Protein AF-0000000076758749 (afdb_homodimer)

Foldseek 3Di:
DPPPPPPPCPVPPPPPDPPPPCPPPQPPLRVLLVVLLQDFCLDLLVVLVQCAVPQLVVQVVCCQQVVHDPWAWPDKHAQCWQDDPPDDIDTFGMWTATPVGEIEGEAREADLVCDDPVNLVVVLVSQQVVQADPPRDLVSRHQYEYEYEYLADSVPPLDQKDKDFDADPPPRHGPPSNYIYMYGGLPRADPPGDSNLVSQRRNDSALVRHDDPSRSVSVCCLNPPPVNSVVSSVSSVVVVVVVVVVVVVVVLLVQLVVVVVVVPDDLVRSCVVSVHDSVSSVCSVVVVDD/DPPPPVPPCPVPPPPPDPPPPCPPPQPPLRVLLVVLLQDFCLDLLVVLVQCAVPQLVVQVVCCQQVVHDPWAWPDKHAQDWQDDPPDDIDTFGMWTATPVGEIEGEAREADLVCDDPVNLVVVLVSQQVVQADPPRDLVSRHQYEYEYEYLADSVPPLDQKDKDFDADPPPRHGPPSNYIYMYGGLPRADPPGDSNLVSQRRNDSALVRHDDPSRSVSVCCLNPPPVNVVVSSVSSVVVVVVVVVVVVVVVLLVQLVVVVVVVPDDLVRSCVVSVHDSVSSVCSVVVVDD

Solvent-accessible surface area (backbone atoms only — not comparable to full-atom values): 31650 Å² total; per-residue (Å²): 134,78,77,78,64,79,63,77,70,72,74,75,76,77,70,78,69,81,72,76,69,68,71,73,72,69,49,74,63,50,52,32,44,55,51,45,57,64,46,22,52,59,36,62,72,47,31,36,60,66,46,41,85,26,42,67,54,52,25,54,50,48,17,49,77,67,72,47,86,77,66,48,52,70,43,51,41,39,66,41,73,47,81,40,94,80,18,43,56,48,68,38,47,31,38,35,30,32,77,85,56,36,37,36,39,43,37,67,22,68,50,69,84,65,64,38,43,38,43,56,48,47,53,50,18,55,52,52,55,70,62,31,43,64,84,53,62,49,88,69,54,56,40,37,35,38,34,41,36,21,50,47,56,81,83,70,76,86,54,54,63,40,44,29,34,41,28,23,72,80,77,65,46,69,61,74,48,46,57,38,41,32,41,34,22,38,59,34,73,34,89,88,43,69,56,19,36,50,27,47,37,32,64,34,58,49,46,88,77,37,76,54,66,84,53,26,56,65,45,34,41,37,72,71,35,70,68,31,34,49,55,43,26,50,53,47,48,51,48,50,51,51,50,50,49,49,50,50,50,50,49,48,51,48,49,49,48,56,46,53,72,62,66,76,53,52,61,66,51,49,14,62,76,69,71,47,55,54,66,56,46,53,33,44,72,71,57,75,48,126,135,79,77,76,63,79,62,74,71,73,72,75,75,76,70,78,69,81,69,77,69,67,71,72,72,69,50,72,63,51,51,32,45,57,51,44,56,63,47,22,51,59,36,63,72,47,30,36,61,67,45,40,85,25,40,68,56,53,26,53,52,48,16,48,77,68,72,47,85,79,65,47,50,69,43,49,42,40,65,40,74,46,81,40,95,80,18,45,56,49,68,37,47,30,36,36,31,32,79,84,58,35,36,38,38,42,36,66,24,69,51,69,84,66,63,39,42,39,44,55,49,47,52,51,18,54,52,50,55,71,62,33,42,64,84,52,62,50,88,67,53,57,39,37,37,38,34,40,37,22,51,47,56,82,84,71,76,87,54,55,64,41,45,29,35,40,28,23,72,80,76,65,46,68,58,75,46,48,56,39,39,33,42,34,22,37,60,35,73,35,88,88,41,70,58,19,36,50,26,45,38,31,64,34,58,49,47,87,80,38,75,53,67,86,54,27,58,65,45,35,42,36,73,71,34,72,68,32,34,49,56,44,27,49,53,47,48,53,49,49,49,51,49,49,50,49,49,50,51,51,49,48,50,50,49,51,48,56,46,52,71,65,68,76,55,54,62,65,51,50,14,62,75,69,70,47,54,52,66,58,45,52,33,43,73,70,57,75,47,126

Sequence (580 aa):
MHKFALAFHVEVWYTKSDRKDVIPMATEQEKNRRVAEQLRLIDDDFLRLYFNDNPEGVEYILNILLERQDLKVLHSETQCEYRSLSGRSISLDIYAEDTNGKRYNIEIQRADSGATPKRARFHSSMLDTKLLQKKEPFRNLAETFVIMLTEHDIMKHGLPLYHYDRICRETGAYLEDDSHIIYVNGAYQNPNDSIGRLMHDFQCVNAKDMYAEELSERFRYFKETEGGMGEMCKVVEERAKEYAADALQKEKVADIRRMLDKQKYSHEEIAENLNVSLELVDEVASGKVAMHKFALAFHVEVWYTKSDRKDVIPMATEQEKNRRVAEQLRLIDDDFLRLYFNDNPEGVEYILNILLERQDLKVLHSETQCEYRSLSGRSISLDIYAEDTNGKRYNIEIQRADSGATPKRARFHSSMLDTKLLQKKEPFRNLAETFVIMLTEHDIMKHGLPLYHYDRICRETGAYLEDDSHIIYVNGAYQNPNDSIGRLMHDFQCVNAKDMYAEELSERFRYFKETEGGMGEMCKVVEERAKEYAADALQKEKVADIRRMLDKQKYSHEEIAENLNVSLELVDEVASGKVA

Secondary structure (DSSP, 8-state):
-----------------SS--------HHHHHHHHHHH--TTSHHHHHHHHTT-HHHHHHHHHHHTT-S---EEEEEEEEEE--SSS--EEEEEEEEETTS-EEEEEEESSGGGG-HHHHHHHHHHHHHHHSPTT--GGGPPPEEEEEEESS-TT-S--SEEEEEEEETTT--B---SEEEEEEETT---TTSHHHHHHHHHH-SSGGG-S-HHHHHHHHHHHHSHHHHHHHHHHHHHHHHHHHHHHHHHHHHHHHHHHHHTT-S-HHHHHHHHT--HHHHHHHHHTS--/-----------------SS--------HHHHHHHHHHH--TTSHHHHHHHHTT-HHHHHHHHHHHTT-S---EEEEEEEEEE--SSS--EEEEEEEEETTS-EEEEEEESSGGGS-HHHHHHHHHHHHHHHSPTT--GGGPPPEEEEEEESS-TT-S--SEEEEEEEETTT--B---SEEEEEEETT---TTSHHHHHHHHHH-SSGGG-S-HHHHHHHHHHHHSHHHHHHHHHHHHHHHHHHHHHHHHHHHHHHHHHHHHTT-S-HHHHHHHHT--HHHHHHHHHTS--

Nearest PDB structures (foldseek):
  1wtd-assembly1_B  TM=3.279E-01  e=3.659E-02  Escherichia coli
  6wxx-assembly2_C  TM=4.906E-01  e=3.337E-01  Treponema succinifaciens DSM 2489
  6xl1-assembly1_B  TM=4.761E-01  e=6.437E-01  Treponema succinifaciens DSM 2489
  6wxx-assembly2_C  TM=5.486E-01  e=2.137E-01  Treponema succinifaciens DSM 2489
  6xl1-assembly1_B  TM=4.934E-01  e=3.893E-01  Treponema succinifaciens DSM 2489

Organism: NCBI:txid411473

Structure (mmCIF, N/CA/C/O backbone):
data_AF-0000000076758749-model_v1
#
loop_
_entity.id
_entity.type
_entity.pdbx_description
1 polymer 'PD-(D/E)XK nuclease family transposase'
#
loop_
_atom_site.group_PDB
_atom_site.id
_atom_site.type_symbol
_atom_site.label_atom_id
_atom_site.label_alt_id
_atom_site.label_comp_id
_atom_site.label_asym_id
_atom_site.label_entity_id
_atom_site.label_seq_id
_atom_site.pdbx_PDB_ins_code
_atom_site.Cartn_x
_atom_site.Cartn_y
_atom_site.Cartn_z
_atom_site.occupancy
_atom_site.B_iso_or_equiv
_atom_site.auth_seq_id
_atom_site.auth_comp_id
_atom_site.auth_asym_id
_atom_site.auth_atom_id
_atom_site.pdbx_PDB_model_num
ATOM 1 N N . MET A 1 1 ? 13.805 25.172 -7.816 1 23.25 1 MET A N 1
ATOM 2 C CA . MET A 1 1 ? 13.508 24.469 -6.574 1 23.25 1 MET A CA 1
ATOM 3 C C . MET A 1 1 ? 13.695 25.391 -5.371 1 23.25 1 MET A C 1
ATOM 5 O O . MET A 1 1 ? 14.781 25.453 -4.793 1 23.25 1 MET A O 1
ATOM 9 N N . HIS A 1 2 ? 13.016 26.531 -5.453 1 21.12 2 HIS A N 1
ATOM 10 C CA . HIS A 1 2 ? 13.078 27.672 -4.543 1 21.12 2 HIS A CA 1
ATOM 11 C C . HIS A 1 2 ? 12.516 27.312 -3.172 1 21.12 2 HIS A C 1
ATOM 13 O O . HIS A 1 2 ? 11.352 26.922 -3.053 1 21.12 2 HIS A O 1
ATOM 19 N N . LYS A 1 3 ? 13.422 26.672 -2.324 1 27.5 3 LYS A N 1
ATOM 20 C CA . LYS A 1 3 ? 13.266 26.562 -0.876 1 27.5 3 LYS A CA 1
ATOM 21 C C . LYS A 1 3 ? 12.703 27.859 -0.294 1 27.5 3 LYS A C 1
ATOM 23 O O . LYS A 1 3 ? 13.32 28.922 -0.394 1 27.5 3 LYS A O 1
ATOM 28 N N . PHE A 1 4 ? 11.383 27.922 -0.452 1 25.06 4 PHE A N 1
ATOM 29 C CA . PHE A 1 4 ? 10.703 29.047 0.184 1 25.06 4 PHE A CA 1
ATOM 30 C C . PHE A 1 4 ? 10.906 29.016 1.693 1 25.06 4 PHE A C 1
ATOM 32 O O . PHE A 1 4 ? 10.164 28.344 2.412 1 25.06 4 PHE A O 1
ATOM 39 N N . ALA A 1 5 ? 12.172 28.859 2.141 1 27.23 5 ALA A N 1
ATOM 40 C CA . ALA A 1 5 ? 12.492 29.25 3.51 1 27.23 5 ALA A CA 1
ATOM 41 C C . ALA A 1 5 ? 11.922 30.625 3.828 1 27.23 5 ALA A C 1
ATOM 43 O O . ALA A 1 5 ? 12.227 31.609 3.145 1 27.23 5 ALA A O 1
ATOM 44 N N . LEU A 1 6 ? 10.719 30.625 4.188 1 27.84 6 LEU A N 1
ATOM 45 C CA . LEU A 1 6 ? 10.289 31.828 4.879 1 27.84 6 LEU A CA 1
ATOM 46 C C . LEU A 1 6 ? 11.383 32.344 5.797 1 27.84 6 LEU A C 1
ATOM 48 O O . LEU A 1 6 ? 11.586 31.828 6.895 1 27.84 6 LEU A O 1
ATOM 52 N N . ALA A 1 7 ? 12.562 32.469 5.215 1 28.23 7 ALA A N 1
ATOM 53 C CA . ALA A 1 7 ? 13.523 33.312 5.91 1 28.23 7 ALA A CA 1
ATOM 54 C C . ALA A 1 7 ? 12.883 34.656 6.305 1 28.23 7 ALA A C 1
ATOM 56 O O . ALA A 1 7 ? 12.539 35.469 5.441 1 28.23 7 ALA A O 1
ATOM 57 N N . PHE A 1 8 ? 12.031 34.562 7.281 1 29.08 8 PHE A N 1
ATOM 58 C CA . PHE A 1 8 ? 11.781 35.844 7.949 1 29.08 8 PHE A CA 1
ATOM 59 C C . PHE A 1 8 ? 13.062 36.656 8.07 1 29.08 8 PHE A C 1
ATOM 61 O O . PHE A 1 8 ? 13.961 36.281 8.828 1 29.08 8 PHE A O 1
ATOM 68 N N . HIS A 1 9 ? 13.5 37.125 6.906 1 28.86 9 HIS A N 1
ATOM 69 C CA . HIS A 1 9 ? 14.492 38.188 7 1 28.86 9 HIS A CA 1
ATOM 70 C C . HIS A 1 9 ? 14 39.312 7.906 1 28.86 9 HIS A C 1
ATOM 72 O O . HIS A 1 9 ? 13.172 40.125 7.5 1 28.86 9 HIS A O 1
ATOM 78 N N . VAL A 1 10 ? 13.719 39.062 9.188 1 27.78 10 VAL A N 1
ATOM 79 C CA . VAL A 1 10 ? 13.672 40.219 10.078 1 27.78 10 VAL A CA 1
ATOM 80 C C . VAL A 1 10 ? 14.906 41.094 9.867 1 27.78 10 VAL A C 1
ATOM 82 O O . VAL A 1 10 ? 16.031 40.656 10.141 1 27.78 10 VAL A O 1
ATOM 85 N N . GLU A 1 11 ? 14.922 41.812 8.734 1 28.19 11 GLU A N 1
ATOM 86 C CA . GLU A 1 11 ? 15.898 42.875 8.602 1 28.19 11 GLU A CA 1
ATOM 87 C C . GLU A 1 11 ? 15.945 43.75 9.852 1 28.19 11 GLU A C 1
ATOM 89 O O . GLU A 1 11 ? 14.961 44.406 10.188 1 28.19 11 GLU A O 1
ATOM 94 N N . VAL A 1 12 ? 16.578 43.25 10.852 1 27.61 12 VAL A N 1
ATOM 95 C CA . VAL A 1 12 ? 16.984 44.125 11.945 1 27.61 12 VAL A CA 1
ATOM 96 C C . VAL A 1 12 ? 17.734 45.312 11.383 1 27.61 12 VAL A C 1
ATOM 98 O O . VAL A 1 12 ? 18.828 45.188 10.812 1 27.61 12 VAL A O 1
ATOM 101 N N . TRP A 1 13 ? 17.031 46.312 10.703 1 25.31 13 TRP A N 1
ATOM 102 C CA . TRP A 1 13 ? 17.594 47.625 10.406 1 25.31 13 TRP A CA 1
ATOM 103 C C . TRP A 1 13 ? 18.297 48.219 11.625 1 25.31 13 TRP A C 1
ATOM 105 O O . TRP A 1 13 ? 17.656 48.406 12.664 1 25.31 13 TRP A O 1
ATOM 115 N N . TYR A 1 14 ? 19.516 47.844 11.828 1 28.94 14 TYR A N 1
ATOM 116 C CA . TYR A 1 14 ? 20.422 48.562 12.719 1 28.94 14 TYR A CA 1
ATOM 117 C C . TYR A 1 14 ? 20.516 50.031 12.336 1 28.94 14 TYR A C 1
ATOM 119 O O . TYR A 1 14 ? 21.078 50.375 11.297 1 28.94 14 TYR A O 1
ATOM 127 N N . THR A 1 15 ? 19.391 50.812 12.305 1 29.64 15 THR A N 1
ATOM 128 C CA . THR A 1 15 ? 19.703 52.219 12.234 1 29.64 15 THR A CA 1
ATOM 129 C C . THR A 1 15 ? 20.594 52.656 13.406 1 29.64 15 THR A C 1
ATOM 131 O O . THR A 1 15 ? 20.359 52.25 14.547 1 29.64 15 THR A O 1
ATOM 134 N N . LYS A 1 16 ? 21.812 53.156 13.164 1 32.78 16 LYS A N 1
ATOM 135 C CA . LYS A 1 16 ? 22.906 53.688 13.969 1 32.78 16 LYS A CA 1
ATOM 136 C C . LYS A 1 16 ? 22.438 54.906 14.766 1 32.78 16 LYS A C 1
ATOM 138 O O . LYS A 1 16 ? 23.266 55.719 15.242 1 32.78 16 LYS A O 1
ATOM 143 N N . SER A 1 17 ? 21.188 55.344 14.742 1 31.98 17 SER A N 1
ATOM 144 C CA . SER A 1 17 ? 21.156 56.562 15.547 1 31.98 17 SER A CA 1
ATOM 145 C C . SER A 1 17 ? 21.562 56.281 16.984 1 31.98 17 SER A C 1
ATOM 147 O O . SER A 1 17 ? 21.391 55.156 17.484 1 31.98 17 SER A O 1
ATOM 149 N N . ASP A 1 18 ? 22.438 57.156 17.719 1 35.09 18 ASP A N 1
ATOM 150 C CA . ASP A 1 18 ? 23.047 57.25 19.047 1 35.09 18 ASP A CA 1
ATOM 151 C C . ASP A 1 18 ? 22 57 20.141 1 35.09 18 ASP A C 1
ATOM 153 O O . ASP A 1 18 ? 22.344 57 21.328 1 35.09 18 ASP A O 1
ATOM 157 N N . ARG A 1 19 ? 20.766 57.656 20.062 1 32.28 19 ARG A N 1
ATOM 158 C CA . ARG A 1 19 ? 19.859 57.406 21.172 1 32.28 19 ARG A CA 1
ATOM 159 C C . ARG A 1 19 ? 19.609 55.906 21.359 1 32.28 19 ARG A C 1
ATOM 161 O O . ARG A 1 19 ? 19.25 55.219 20.422 1 32.28 19 ARG A O 1
ATOM 168 N N . LYS A 1 20 ? 20.328 55.406 22.297 1 40.5 20 LYS A N 1
ATOM 169 C CA . LYS A 1 20 ? 20.297 54.062 22.875 1 40.5 20 LYS A CA 1
ATOM 170 C C . LYS A 1 20 ? 18.875 53.562 22.984 1 40.5 20 LYS A C 1
ATOM 172 O O . LYS A 1 20 ? 18.328 53.438 24.078 1 40.5 20 LYS A O 1
ATOM 177 N N . ASP A 1 21 ? 17.938 54.281 22.328 1 33.84 21 ASP A N 1
ATOM 178 C CA . ASP A 1 21 ? 16.625 53.656 22.484 1 33.84 21 ASP A CA 1
ATOM 179 C C . ASP A 1 21 ? 16.672 52.188 22.062 1 33.84 21 ASP A C 1
ATOM 181 O O . ASP A 1 21 ? 16.828 51.875 20.891 1 33.84 21 ASP A O 1
ATOM 185 N N . VAL A 1 22 ? 17.344 51.344 22.781 1 36.38 22 VAL A N 1
ATOM 186 C CA . VAL A 1 22 ? 17.359 49.875 22.656 1 36.38 22 VAL A CA 1
ATOM 187 C C . VAL A 1 22 ? 15.961 49.375 22.344 1 36.38 22 VAL A C 1
ATOM 189 O O . VAL A 1 22 ? 15.031 49.562 23.125 1 36.38 22 VAL A O 1
ATOM 192 N N . ILE A 1 23 ? 15.391 49.594 21.219 1 39.53 23 ILE A N 1
ATOM 193 C CA . ILE A 1 23 ? 14.258 48.719 20.875 1 39.53 23 ILE A CA 1
ATOM 194 C C . ILE A 1 23 ? 14.438 47.344 21.531 1 39.53 23 ILE A C 1
ATOM 196 O O . ILE A 1 23 ? 15.414 46.656 21.266 1 39.53 23 ILE A O 1
ATOM 200 N N . PRO A 1 24 ? 14.102 47.156 22.781 1 43.69 24 PRO A N 1
ATOM 201 C CA . PRO A 1 24 ? 14.266 45.844 23.422 1 43.69 24 PRO A CA 1
ATOM 202 C C . PRO A 1 24 ? 14.055 44.688 22.453 1 43.69 24 PRO A C 1
ATOM 204 O O . PRO A 1 24 ? 13.117 44.688 21.656 1 43.69 24 PRO A O 1
ATOM 207 N N . MET A 1 25 ? 15.102 44.062 21.844 1 45.94 25 MET A N 1
ATOM 208 C CA . MET A 1 25 ? 15.031 42.781 21.109 1 45.94 25 MET A CA 1
ATOM 209 C C . MET A 1 25 ? 13.945 41.875 21.688 1 45.94 25 MET A C 1
ATOM 211 O O . MET A 1 25 ? 13.922 41.625 22.891 1 45.94 25 MET A O 1
ATOM 215 N N . ALA A 1 26 ? 12.82 41.938 21.109 1 60.5 26 ALA A N 1
ATOM 216 C CA . ALA A 1 26 ? 11.773 41.031 21.562 1 60.5 26 ALA A CA 1
ATOM 217 C C . ALA A 1 26 ? 12.367 39.75 22.125 1 60.5 26 ALA A C 1
ATOM 219 O O . ALA A 1 26 ? 13.289 39.188 21.531 1 60.5 26 ALA A O 1
ATOM 220 N N . THR A 1 27 ? 12.172 39.406 23.422 1 75.5 27 THR A N 1
ATOM 221 C CA . THR A 1 27 ? 12.602 38.156 24.031 1 75.5 27 THR A CA 1
ATOM 222 C C . THR A 1 27 ? 12.188 36.938 23.172 1 75.5 27 THR A C 1
ATOM 224 O O . THR A 1 27 ? 11.336 37.094 22.297 1 75.5 27 THR A O 1
ATOM 227 N N . GLU A 1 28 ? 13.016 36 23.062 1 79.75 28 GLU A N 1
ATOM 228 C CA . GLU A 1 28 ? 12.688 34.75 22.391 1 79.75 28 GLU A CA 1
ATOM 229 C C . GLU A 1 28 ? 11.227 34.344 22.625 1 79.75 28 GLU A C 1
ATOM 231 O O . GLU A 1 28 ? 10.562 33.844 21.719 1 79.75 28 GLU A O 1
ATOM 236 N N . GLN A 1 29 ? 10.797 34.75 23.734 1 80 29 GLN A N 1
ATOM 237 C CA . GLN A 1 29 ? 9.414 34.438 24.078 1 80 29 GLN A CA 1
ATOM 238 C C . GLN A 1 29 ? 8.438 35.25 23.266 1 80 29 GLN A C 1
ATOM 240 O O . GLN A 1 29 ? 7.406 34.75 22.812 1 80 29 GLN A O 1
ATOM 245 N N . GLU A 1 30 ? 8.789 36.5 23.109 1 85.31 30 GLU A N 1
ATOM 246 C CA . GLU A 1 30 ? 7.926 37.375 22.344 1 85.31 30 GLU A CA 1
ATOM 247 C C . GLU A 1 30 ? 7.898 37 20.875 1 85.31 30 GLU A C 1
ATOM 249 O O . GLU A 1 30 ? 6.855 37.062 20.219 1 85.31 30 GLU A O 1
ATOM 254 N N . LYS A 1 31 ? 8.992 36.656 20.406 1 86.81 31 LYS A N 1
ATOM 255 C CA . LYS A 1 31 ? 9.062 36.188 19.031 1 86.81 31 LYS A CA 1
ATOM 256 C C . LYS A 1 31 ? 8.219 34.938 18.812 1 86.81 31 LYS A C 1
ATOM 258 O O . LYS A 1 31 ? 7.477 34.844 17.844 1 86.81 31 LYS A O 1
ATOM 263 N N . ASN A 1 32 ? 8.312 34 19.719 1 88.56 32 ASN A N 1
ATOM 264 C CA . ASN A 1 32 ? 7.527 32.781 19.641 1 88.56 32 ASN A CA 1
ATOM 265 C C . ASN A 1 32 ? 6.027 33.062 19.688 1 88.56 32 ASN A C 1
ATOM 267 O O . ASN A 1 32 ? 5.246 32.406 19 1 88.56 32 ASN A O 1
ATOM 271 N N . ARG A 1 33 ? 5.746 34 20.516 1 89.5 33 ARG A N 1
ATOM 272 C CA . ARG A 1 33 ? 4.336 34.344 20.625 1 89.5 33 ARG A CA 1
ATOM 273 C C . ARG A 1 33 ? 3.811 34.938 19.328 1 89.5 33 ARG A C 1
ATOM 275 O O . ARG A 1 33 ? 2.693 34.656 18.906 1 89.5 33 ARG A O 1
ATOM 282 N N . ARG A 1 34 ? 4.559 35.812 18.688 1 90.31 34 ARG A N 1
ATOM 283 C CA . ARG A 1 34 ? 4.16 36.406 17.422 1 90.31 34 ARG A CA 1
ATOM 284 C C . ARG A 1 34 ? 3.963 35.344 16.344 1 90.31 34 ARG A C 1
ATOM 286 O O . ARG A 1 34 ? 3.018 35.406 15.562 1 90.31 34 ARG A O 1
ATOM 293 N N . VAL A 1 35 ? 4.84 34.406 16.359 1 91.44 35 VAL A N 1
ATOM 294 C CA . VAL A 1 35 ? 4.727 33.312 15.422 1 91.44 35 VAL A CA 1
ATOM 295 C C . VAL A 1 35 ? 3.459 32.5 15.719 1 91.44 35 VAL A C 1
ATOM 297 O O . VAL A 1 35 ? 2.699 32.188 14.805 1 91.44 35 VAL A O 1
ATOM 300 N N . ALA A 1 36 ? 3.254 32.188 16.938 1 93 36 ALA A N 1
ATOM 301 C CA . ALA A 1 36 ? 2.086 31.422 17.375 1 93 36 ALA A CA 1
ATOM 302 C C . ALA A 1 36 ? 0.792 32.125 16.953 1 93 36 ALA A C 1
ATOM 304 O O . ALA A 1 36 ? -0.165 31.469 16.531 1 93 36 ALA A O 1
ATOM 305 N N . GLU A 1 37 ? 0.8 33.406 17.031 1 93.25 37 GLU A N 1
ATOM 306 C CA . GLU A 1 37 ? -0.388 34.188 16.703 1 93.25 37 GLU A CA 1
ATOM 307 C C . GLU A 1 37 ? -0.729 34.094 15.227 1 93.25 37 GLU A C 1
ATOM 309 O O . GLU A 1 37 ? -1.886 34.281 14.836 1 93.25 37 GLU A O 1
ATOM 314 N N . GLN A 1 38 ? 0.245 33.812 14.453 1 94.38 38 GLN A N 1
ATOM 315 C CA . GLN A 1 38 ? 0.048 33.812 13.008 1 94.38 38 GLN A CA 1
ATOM 316 C C . GLN A 1 38 ? -0.25 32.406 12.484 1 94.38 38 GLN A C 1
ATOM 318 O O . GLN A 1 38 ? -0.537 32.25 11.297 1 94.38 38 GLN A O 1
ATOM 323 N N . LEU A 1 39 ? -0.227 31.453 13.367 1 94.56 39 LEU A N 1
ATOM 324 C CA . LEU A 1 39 ? -0.448 30.078 12.938 1 94.56 39 LEU A CA 1
ATOM 325 C C . LEU A 1 39 ? -1.906 29.859 12.547 1 94.56 39 LEU A C 1
ATOM 327 O O . LEU A 1 39 ? -2.812 30.375 13.203 1 94.56 39 LEU A O 1
ATOM 331 N N . ARG A 1 40 ? -2.111 29.094 11.516 1 95.75 40 ARG A N 1
ATOM 332 C CA . ARG A 1 40 ? -3.418 28.688 11.016 1 95.75 40 ARG A CA 1
ATOM 333 C C . ARG A 1 40 ? -3.631 27.188 11.195 1 95.75 40 ARG A C 1
ATOM 335 O O . ARG A 1 40 ? -2.691 26.453 11.523 1 95.75 40 ARG A O 1
ATOM 342 N N . LEU A 1 41 ? -4.836 26.734 11 1 95.06 41 LEU A N 1
ATOM 343 C CA . LEU A 1 41 ? -5.102 25.297 11.133 1 95.06 41 LEU A CA 1
ATOM 344 C C . LEU A 1 41 ? -4.355 24.5 10.07 1 95.06 41 LEU A C 1
ATOM 346 O O . LEU A 1 41 ? -4.02 23.344 10.281 1 95.06 41 LEU A O 1
ATOM 350 N N . ILE A 1 42 ? -4.117 25.078 8.93 1 94.44 42 ILE A N 1
ATOM 351 C CA . ILE A 1 42 ? -3.465 24.359 7.844 1 94.44 42 ILE A CA 1
ATOM 352 C C . ILE A 1 42 ? -1.973 24.219 8.141 1 94.44 42 ILE A C 1
ATOM 354 O O . ILE A 1 42 ? -1.266 23.469 7.461 1 94.44 42 ILE A O 1
ATOM 358 N N . ASP A 1 43 ? -1.51 24.953 9.148 1 91.81 43 ASP A N 1
ATOM 359 C CA . ASP A 1 43 ? -0.116 24.812 9.562 1 91.81 43 ASP A CA 1
ATOM 360 C C . ASP A 1 43 ? 0.085 23.562 10.398 1 91.81 43 ASP A C 1
ATOM 362 O O . ASP A 1 43 ? -0.601 23.359 11.406 1 91.81 43 ASP A O 1
ATOM 366 N N . ASP A 1 44 ? 1.02 22.734 9.992 1 85.44 44 ASP A N 1
ATOM 367 C CA . ASP A 1 44 ? 1.244 21.391 10.516 1 85.44 44 ASP A CA 1
ATOM 368 C C . ASP A 1 44 ? 1.295 21.406 12.039 1 85.44 44 ASP A C 1
ATOM 370 O O . ASP A 1 44 ? 0.614 20.609 12.695 1 85.44 44 ASP A O 1
ATOM 374 N N . ASP A 1 45 ? 2.084 22.328 12.586 1 84.19 45 ASP A N 1
ATOM 375 C CA . ASP A 1 45 ? 2.305 22.359 14.023 1 84.19 45 ASP A CA 1
ATOM 376 C C . ASP A 1 45 ? 1.005 22.656 14.773 1 84.19 45 ASP A C 1
ATOM 378 O O . ASP A 1 45 ? 0.711 22.016 15.789 1 84.19 45 ASP A O 1
ATOM 382 N N . PHE A 1 46 ? 0.306 23.609 14.297 1 91.94 46 PHE A N 1
ATOM 383 C CA . PHE A 1 46 ? -0.934 23.984 14.969 1 91.94 46 PHE A CA 1
ATOM 384 C C . PHE A 1 46 ? -2.006 22.922 14.742 1 91.94 46 PHE A C 1
ATOM 386 O O . PHE A 1 46 ? -2.775 22.609 15.656 1 91.94 46 PHE A O 1
ATOM 393 N N . LEU A 1 47 ? -2.076 22.328 13.57 1 93 47 LEU A N 1
ATOM 394 C CA . LEU A 1 47 ? -3.055 21.297 13.273 1 93 47 LEU A CA 1
ATOM 395 C C . LEU A 1 47 ? -2.928 20.125 14.25 1 93 47 LEU A C 1
ATOM 397 O O . LEU A 1 47 ? -3.926 19.672 14.805 1 93 47 LEU A O 1
ATOM 401 N N . ARG A 1 48 ? -1.769 19.703 14.422 1 91.56 48 ARG A N 1
ATOM 402 C CA . ARG A 1 48 ? -1.512 18.562 15.305 1 91.56 48 ARG A CA 1
ATOM 403 C C . ARG A 1 48 ? -1.959 18.875 16.734 1 91.56 48 ARG A C 1
ATOM 405 O O . ARG A 1 48 ? -2.568 18.031 17.391 1 91.56 48 ARG A O 1
ATOM 412 N N . LEU A 1 49 ? -1.564 20.047 17.172 1 94.12 49 LEU A N 1
ATOM 413 C CA . LEU A 1 49 ? -1.964 20.469 18.5 1 94.12 49 LEU A CA 1
ATOM 414 C C . LEU A 1 49 ? -3.48 20.578 18.609 1 94.12 49 LEU A C 1
ATOM 416 O O . LEU A 1 49 ? -4.078 20.078 19.578 1 94.12 49 LEU A O 1
ATOM 420 N N . TYR A 1 50 ? -4.078 21.172 17.625 1 96.62 50 TYR A N 1
ATOM 421 C CA . TYR A 1 50 ? -5.512 21.453 17.625 1 96.62 50 TYR A CA 1
ATOM 422 C C . TYR A 1 50 ? -6.32 20.172 17.625 1 96.62 50 TYR A C 1
ATOM 424 O O . TYR A 1 50 ? -7.32 20.062 18.344 1 96.62 50 TYR A O 1
ATOM 432 N N . PHE A 1 51 ? -5.898 19.188 16.875 1 96.75 51 PHE A N 1
ATOM 433 C CA . PHE A 1 51 ? -6.699 17.984 16.688 1 96.75 51 PHE A CA 1
ATOM 434 C C . PHE A 1 51 ? -6.27 16.875 17.656 1 96.75 51 PHE A C 1
ATOM 436 O O . PHE A 1 51 ? -6.852 15.797 17.672 1 96.75 51 PHE A O 1
ATOM 443 N N . ASN A 1 52 ? -5.27 17.141 18.391 1 93.81 52 ASN A N 1
ATOM 444 C CA . ASN A 1 52 ? -4.887 16.188 19.422 1 93.81 52 ASN A CA 1
ATOM 445 C C . ASN A 1 52 ? -6.02 15.961 20.422 1 93.81 52 ASN A C 1
ATOM 447 O O . ASN A 1 52 ? -6.609 16.922 20.922 1 93.81 52 ASN A O 1
ATOM 451 N N . ASP A 1 53 ? -6.363 14.688 20.625 1 93 53 ASP A N 1
ATOM 452 C CA . ASP A 1 53 ? -7.434 14.297 21.547 1 93 53 ASP A CA 1
ATOM 453 C C . ASP A 1 53 ? -8.734 15.023 21.203 1 93 53 ASP A C 1
ATOM 455 O O . ASP A 1 53 ? -9.422 15.516 22.109 1 93 53 ASP A O 1
ATOM 459 N N . ASN A 1 54 ? -9.008 15.25 20.047 1 95.56 54 ASN A N 1
ATOM 460 C CA . ASN A 1 54 ? -10.195 15.953 19.562 1 95.56 54 ASN A CA 1
ATOM 461 C C . ASN A 1 54 ? -10.906 15.172 18.469 1 95.56 54 ASN A C 1
ATOM 463 O O . ASN A 1 54 ? -11.031 15.648 17.344 1 95.56 54 ASN A O 1
ATOM 467 N N . PRO A 1 55 ? -11.414 13.945 18.797 1 96.81 55 PRO A N 1
ATOM 468 C CA . PRO A 1 55 ? -12.102 13.133 17.797 1 96.81 55 PRO A CA 1
ATOM 469 C C . PRO A 1 55 ? -13.32 13.836 17.188 1 96.81 55 PRO A C 1
ATOM 471 O O . PRO A 1 55 ? -13.648 13.617 16.031 1 96.81 55 PRO A O 1
ATOM 474 N N . GLU A 1 56 ? -13.984 14.727 17.984 1 96.38 56 GLU A N 1
ATOM 475 C CA . GLU A 1 56 ? -15.141 15.453 17.469 1 96.38 56 GLU A CA 1
ATOM 476 C C . GLU A 1 56 ? -14.758 16.391 16.328 1 96.38 56 GLU A C 1
ATOM 478 O O . GLU A 1 56 ? -15.484 16.5 15.352 1 96.38 56 GLU A O 1
ATOM 483 N N . GLY A 1 57 ? -13.602 17.125 16.516 1 97.5 57 GLY A N 1
ATOM 484 C CA . GLY A 1 57 ? -13.102 17.953 15.438 1 97.5 57 GLY A CA 1
ATOM 485 C C . GLY A 1 57 ? -12.758 17.172 14.18 1 97.5 57 GLY A C 1
ATOM 486 O O . GLY A 1 57 ? -13.078 17.609 13.07 1 97.5 57 GLY A O 1
ATOM 487 N N . VAL A 1 58 ? -12.125 16 14.391 1 98.19 58 VAL A N 1
ATOM 488 C CA . VAL A 1 58 ? -11.75 15.141 13.273 1 98.19 58 VAL A CA 1
ATOM 489 C C . VAL A 1 58 ? -13.016 14.641 12.57 1 98.19 58 VAL A C 1
ATOM 491 O O . VAL A 1 58 ? -13.086 14.625 11.344 1 98.19 58 VAL A O 1
ATOM 494 N N . GLU A 1 59 ? -13.992 14.242 13.391 1 98.44 59 GLU A N 1
ATOM 495 C CA . GLU A 1 59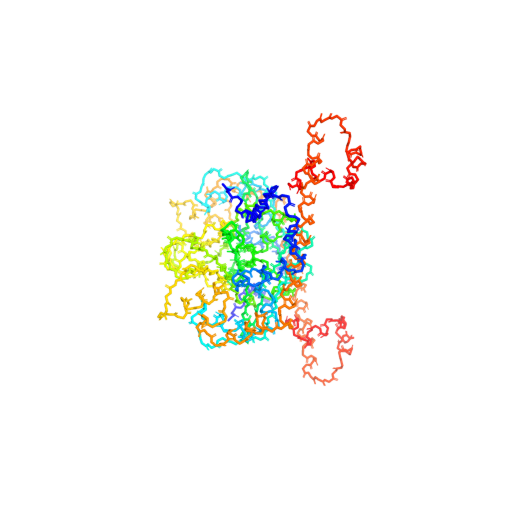 ? -15.273 13.805 12.859 1 98.44 59 GLU A CA 1
ATOM 496 C C . GLU A 1 59 ? -15.898 14.883 11.977 1 98.44 59 GLU A C 1
ATOM 498 O O . GLU A 1 59 ? -16.375 14.594 10.883 1 98.44 59 GLU A O 1
ATOM 503 N N . TYR A 1 60 ? -15.891 16.078 12.438 1 97.94 60 TYR A N 1
ATOM 504 C CA . TYR A 1 60 ? -16.484 17.203 11.719 1 97.94 60 TYR A CA 1
ATOM 505 C C . TYR A 1 60 ? -15.82 17.391 10.352 1 97.94 60 TYR A C 1
ATOM 507 O O . TYR A 1 60 ? -16.516 17.469 9.336 1 97.94 60 TYR A O 1
ATOM 515 N N . ILE A 1 61 ? -14.484 17.391 10.289 1 98.06 61 ILE A N 1
ATOM 516 C CA . ILE A 1 61 ? -13.82 17.672 9.023 1 98.06 61 ILE A CA 1
ATOM 517 C C . ILE A 1 61 ? -13.977 16.484 8.078 1 98.06 61 ILE A C 1
ATOM 519 O O . ILE A 1 61 ? -14.125 16.656 6.867 1 98.06 61 ILE A O 1
ATOM 523 N N . LEU A 1 62 ? -13.953 15.273 8.586 1 98.69 62 LEU A N 1
ATOM 524 C CA . LEU A 1 62 ? -14.117 14.094 7.742 1 98.69 62 LEU A CA 1
ATOM 525 C C . LEU A 1 62 ? -15.5 14.078 7.09 1 98.69 62 LEU A C 1
ATOM 527 O O . LEU A 1 62 ? -15.625 13.75 5.91 1 98.69 62 LEU A O 1
ATOM 531 N N . ASN A 1 63 ? -16.5 14.398 7.852 1 98.56 63 ASN A N 1
ATOM 532 C CA . ASN A 1 63 ? -17.844 14.445 7.289 1 98.56 63 ASN A CA 1
ATOM 533 C C . ASN A 1 63 ? -17.922 15.43 6.125 1 98.56 63 ASN A C 1
ATOM 535 O O . ASN A 1 63 ? -18.578 15.148 5.117 1 98.56 63 ASN A O 1
ATOM 539 N N . ILE A 1 64 ? -17.281 16.5 6.238 1 98.44 64 ILE A N 1
ATOM 540 C CA . ILE A 1 64 ? -17.297 17.516 5.18 1 98.44 64 ILE A CA 1
ATOM 541 C C . ILE A 1 64 ? -16.469 17.016 3.99 1 98.44 64 ILE A C 1
ATOM 543 O O . ILE A 1 64 ? -16.953 17.031 2.854 1 98.44 64 ILE A O 1
ATOM 547 N N . LEU A 1 65 ? -15.227 16.531 4.234 1 98.19 65 LEU A N 1
ATOM 548 C CA . LEU A 1 65 ? -14.297 16.141 3.184 1 98.19 65 LEU A CA 1
ATOM 549 C C . LEU A 1 65 ? -14.82 14.945 2.404 1 98.19 65 LEU A C 1
ATOM 551 O O . LEU A 1 65 ? -14.523 14.789 1.217 1 98.19 65 LEU A O 1
ATOM 555 N N . LEU A 1 66 ? -15.562 14.117 3.066 1 98.25 66 LEU A N 1
ATOM 556 C CA . LEU A 1 66 ? -16.094 12.93 2.42 1 98.25 66 LEU A CA 1
ATOM 557 C C . LEU A 1 66 ? -17.531 13.148 1.967 1 98.25 66 LEU A C 1
ATOM 559 O O . LEU A 1 66 ? -18.188 12.234 1.464 1 98.25 66 LEU A O 1
ATOM 563 N N . GLU A 1 67 ? -18.016 14.352 2.17 1 96.75 67 GLU A N 1
ATOM 564 C CA . GLU A 1 67 ? -19.359 14.75 1.771 1 96.75 67 GLU A CA 1
ATOM 565 C C . GLU A 1 67 ? -20.406 13.812 2.35 1 96.75 67 GLU A C 1
ATOM 567 O O . GLU A 1 67 ? -21.266 13.312 1.623 1 96.75 67 GLU A O 1
ATOM 572 N N . ARG A 1 68 ? -20.234 13.656 3.629 1 96.31 68 ARG A N 1
ATOM 573 C CA . ARG A 1 68 ? -21.156 12.828 4.406 1 96.31 68 ARG A CA 1
ATOM 574 C C . ARG A 1 68 ? -21.609 13.555 5.668 1 96.31 68 ARG A C 1
ATOM 576 O O . ARG A 1 68 ? -21.094 14.625 5.992 1 96.31 68 ARG A O 1
ATOM 583 N N . GLN A 1 69 ? -22.609 12.953 6.336 1 94.88 69 GLN A N 1
ATOM 584 C CA . GLN A 1 69 ? -23.109 13.547 7.578 1 94.88 69 GLN A CA 1
ATOM 585 C C . GLN A 1 69 ? -23.234 12.492 8.672 1 94.88 69 GLN A C 1
ATOM 587 O O . GLN A 1 69 ? -23.562 12.812 9.82 1 94.88 69 GLN A O 1
ATOM 592 N N . ASP A 1 70 ? -22.859 11.281 8.367 1 96.56 70 ASP A N 1
ATOM 593 C CA . ASP A 1 70 ? -23.188 10.188 9.273 1 96.56 70 ASP A CA 1
ATOM 594 C C . ASP A 1 70 ? -21.922 9.531 9.836 1 96.56 70 ASP A C 1
ATOM 596 O O . ASP A 1 70 ? -22 8.539 10.555 1 96.56 70 ASP A O 1
ATOM 600 N N . LEU A 1 71 ? -20.812 10.078 9.492 1 97.69 71 LEU A N 1
ATOM 601 C CA . LEU A 1 71 ? -19.578 9.469 9.953 1 97.69 71 LEU A CA 1
ATOM 602 C C . LEU A 1 71 ? -19.328 9.766 11.43 1 97.69 71 LEU A C 1
ATOM 604 O O . LEU A 1 71 ? -19.5 10.906 11.867 1 97.69 71 LEU A O 1
ATOM 608 N N . LYS A 1 72 ? -19.047 8.766 12.172 1 98.38 72 LYS A N 1
ATOM 609 C CA . LYS A 1 72 ? -18.703 8.898 13.586 1 98.38 72 LYS A CA 1
ATOM 610 C C . LYS A 1 72 ? -17.297 8.383 13.859 1 98.38 72 LYS A C 1
ATOM 612 O O . LYS A 1 72 ? -17 7.223 13.57 1 98.38 72 LYS A O 1
ATOM 617 N N . VAL A 1 73 ? -16.5 9.18 14.477 1 98.25 73 VAL A N 1
ATOM 618 C CA . VAL A 1 73 ? -15.117 8.805 14.773 1 98.25 73 VAL A CA 1
ATOM 619 C C . VAL A 1 73 ? -15.055 8.109 16.141 1 98.25 73 VAL A C 1
ATOM 621 O O . VAL A 1 73 ? -15.547 8.648 17.125 1 98.25 73 VAL A O 1
ATOM 624 N N . LEU A 1 74 ? -14.516 6.973 16.125 1 97.44 74 LEU A N 1
ATOM 625 C CA . LEU A 1 74 ? -14.328 6.199 17.344 1 97.44 74 LEU A CA 1
ATOM 626 C C . LEU A 1 74 ? -13.055 6.621 18.062 1 97.44 74 LEU A C 1
ATOM 628 O O . LEU A 1 74 ? -13.039 6.738 19.297 1 97.44 74 LEU A O 1
ATOM 632 N N . HIS A 1 75 ? -12.039 6.805 17.25 1 96.12 75 HIS A N 1
ATOM 633 C CA . HIS A 1 75 ? -10.711 7.113 17.766 1 96.12 75 HIS A CA 1
ATOM 634 C C . HIS A 1 75 ? -9.914 7.945 16.766 1 96.12 75 HIS A C 1
ATOM 636 O O . HIS A 1 75 ? -10.055 7.773 15.562 1 96.12 75 HIS A O 1
ATOM 642 N N . SER A 1 76 ? -9.156 8.906 17.344 1 97.31 76 SER A N 1
ATOM 643 C CA . SER A 1 76 ? -8.227 9.656 16.5 1 97.31 76 SER A CA 1
ATOM 644 C C . SER A 1 76 ? -6.93 9.969 17.25 1 97.31 76 SER A C 1
ATOM 646 O O . SER A 1 76 ? -6.926 10.047 18.469 1 97.31 76 SER A O 1
ATOM 648 N N . GLU A 1 77 ? -5.898 10.023 16.516 1 96.06 77 GLU A N 1
ATOM 649 C CA . GLU A 1 77 ? -4.574 10.328 17.047 1 96.06 77 GLU A CA 1
ATOM 650 C C . GLU A 1 77 ? -3.781 11.211 16.094 1 96.06 77 GLU A C 1
ATOM 652 O O . GLU A 1 77 ? -3.85 11.031 14.867 1 96.06 77 GLU A O 1
ATOM 657 N N . THR A 1 78 ? -3.049 12.148 16.672 1 94.25 78 THR A N 1
ATOM 658 C CA . THR A 1 78 ? -2.148 12.961 15.859 1 94.25 78 THR A CA 1
ATOM 659 C C . THR A 1 78 ? -0.706 12.484 16.016 1 94.25 78 THR A C 1
ATOM 661 O O . THR A 1 78 ? -0.364 11.836 17 1 94.25 78 THR A O 1
ATOM 664 N N . GLN A 1 79 ? 0.073 12.68 15.023 1 87.06 79 GLN A N 1
ATOM 665 C CA . GLN A 1 79 ? 1.488 12.328 15.016 1 87.06 79 GLN A CA 1
ATOM 666 C C . GLN A 1 79 ? 1.691 10.859 15.383 1 87.06 79 GLN A C 1
ATOM 668 O O . GLN A 1 79 ? 2.459 10.539 16.297 1 87.06 79 GLN A O 1
ATOM 673 N N . CYS A 1 80 ? 0.938 10.086 14.641 1 87.75 80 CYS A N 1
ATOM 674 C CA . CYS A 1 80 ? 1.022 8.641 14.844 1 87.75 80 CYS A CA 1
ATOM 675 C C . CYS A 1 80 ? 2.184 8.047 14.055 1 87.75 80 CYS A C 1
ATOM 677 O O . CYS A 1 80 ? 2.227 8.156 12.828 1 87.75 80 CYS A O 1
ATOM 679 N N . GLU A 1 81 ? 3.029 7.383 14.766 1 89.38 81 GLU A N 1
ATOM 680 C CA . GLU A 1 81 ? 4.207 6.816 14.109 1 89.38 81 GLU A CA 1
ATOM 681 C C . GLU A 1 81 ? 3.947 5.387 13.656 1 89.38 81 GLU A C 1
ATOM 683 O O . GLU A 1 81 ? 3.516 4.543 14.445 1 89.38 81 GLU A O 1
ATOM 688 N N . TYR A 1 82 ? 4.152 5.176 12.398 1 90.19 82 TYR A N 1
ATOM 689 C CA . TYR A 1 82 ? 4.203 3.834 11.828 1 90.19 82 TYR A CA 1
ATOM 690 C C . TYR A 1 82 ? 5.637 3.436 11.5 1 90.19 82 TYR A C 1
ATOM 692 O O . TYR A 1 82 ? 6.223 3.934 10.531 1 90.19 82 TYR A O 1
ATOM 700 N N . ARG A 1 83 ? 6.082 2.52 12.266 1 85.56 83 ARG A N 1
ATOM 701 C CA . ARG A 1 83 ? 7.496 2.16 12.188 1 85.56 83 ARG A CA 1
ATOM 702 C C . ARG A 1 83 ? 7.691 0.902 11.344 1 85.56 83 ARG A C 1
ATOM 704 O O . ARG A 1 83 ? 6.848 0.003 11.359 1 85.56 83 ARG A O 1
ATOM 711 N N . SER A 1 84 ? 8.68 0.975 10.625 1 83.56 84 SER A N 1
ATOM 712 C CA . SER A 1 84 ? 9.18 -0.195 9.906 1 83.56 84 SER A CA 1
ATOM 713 C C . SER A 1 84 ? 10.547 -0.619 10.422 1 83.56 84 SER A C 1
ATOM 715 O O . SER A 1 84 ? 11.398 0.227 10.703 1 83.56 84 SER A O 1
ATOM 717 N N . LEU A 1 85 ? 10.727 -1.812 10.703 1 78.75 85 LEU A N 1
ATOM 718 C CA . LEU A 1 85 ? 12 -2.299 11.211 1 78.75 85 LEU A CA 1
ATOM 719 C C . LEU A 1 85 ? 13.109 -2.113 10.18 1 78.75 85 LEU A C 1
ATOM 721 O O . LEU A 1 85 ? 14.203 -1.646 10.508 1 78.75 85 LEU A O 1
ATOM 725 N N . SER A 1 86 ? 12.844 -2.484 8.953 1 78 86 SER A N 1
ATOM 726 C CA . SER A 1 86 ? 13.891 -2.477 7.938 1 78 86 SER A CA 1
ATOM 727 C C . SER A 1 86 ? 13.617 -1.425 6.867 1 78 86 SER A C 1
ATOM 729 O O . SER A 1 86 ? 14.492 -1.112 6.059 1 78 86 SER A O 1
ATOM 731 N N . GLY A 1 87 ? 12.492 -0.834 6.926 1 85.94 87 GLY A N 1
ATOM 732 C CA . GLY A 1 87 ? 12.133 0.109 5.879 1 85.94 87 GLY A CA 1
ATOM 733 C C . GLY A 1 87 ? 11.836 1.5 6.402 1 85.94 87 GLY A C 1
ATOM 734 O O . GLY A 1 87 ? 12.227 1.846 7.52 1 85.94 87 GLY A O 1
ATOM 735 N N . ARG A 1 88 ? 11.25 2.297 5.574 1 90.81 88 ARG A N 1
ATOM 736 C CA . ARG A 1 88 ? 10.938 3.688 5.883 1 90.81 88 ARG A CA 1
ATOM 737 C C . ARG A 1 88 ? 9.758 3.783 6.852 1 90.81 88 ARG A C 1
ATOM 739 O O . ARG A 1 88 ? 8.727 3.145 6.641 1 90.81 88 ARG A O 1
ATOM 746 N N . SER A 1 89 ? 9.953 4.438 7.895 1 92 89 SER A N 1
ATOM 747 C CA . SER A 1 89 ? 8.883 4.781 8.82 1 92 89 SER A CA 1
ATOM 748 C C . SER A 1 89 ? 8.203 6.09 8.422 1 92 89 SER A C 1
ATOM 750 O O . SER A 1 89 ? 8.789 6.902 7.703 1 92 89 SER A O 1
ATOM 752 N N . ILE A 1 90 ? 6.957 6.199 8.852 1 93.5 90 ILE A N 1
ATOM 753 C CA . ILE A 1 90 ? 6.262 7.453 8.586 1 93.5 90 ILE A CA 1
ATOM 754 C C . ILE A 1 90 ? 5.52 7.906 9.844 1 93.5 90 ILE A C 1
ATOM 756 O O . ILE A 1 90 ? 5.258 7.102 10.742 1 93.5 90 ILE A O 1
ATOM 760 N N . SER A 1 91 ? 5.301 9.18 9.906 1 92.62 91 SER A N 1
ATOM 761 C CA . SER A 1 91 ? 4.449 9.789 10.922 1 92.62 91 SER A CA 1
ATOM 762 C C . SER A 1 91 ? 3.178 10.367 10.297 1 92.62 91 SER A C 1
ATOM 764 O O . SER A 1 91 ? 3.246 11.195 9.391 1 92.62 91 SER A O 1
ATOM 766 N N . LEU A 1 92 ? 2.104 9.906 10.734 1 95.06 92 LEU A N 1
ATOM 767 C CA . LEU A 1 92 ? 0.823 10.375 10.219 1 95.06 92 LEU A CA 1
ATOM 768 C C . LEU A 1 92 ? 0.39 11.656 10.93 1 95.06 92 LEU A C 1
ATOM 770 O O . LEU A 1 92 ? 0.45 11.734 12.156 1 95.06 92 LEU A O 1
ATOM 774 N N . ASP A 1 93 ? -0.042 12.625 10.195 1 94.56 93 ASP A N 1
ATOM 775 C CA . ASP A 1 93 ? -0.523 13.859 10.812 1 94.56 93 ASP A CA 1
ATOM 776 C C . ASP A 1 93 ? -1.767 13.602 11.664 1 94.56 93 ASP A C 1
ATOM 778 O O . ASP A 1 93 ? -1.796 13.938 12.844 1 94.56 93 ASP A O 1
ATOM 782 N N . ILE A 1 94 ? -2.746 13.039 11.117 1 97.25 94 ILE A N 1
ATOM 783 C CA . ILE A 1 94 ? -3.947 12.625 11.828 1 97.25 94 ILE A CA 1
ATOM 784 C C . ILE A 1 94 ? -4.355 11.227 11.391 1 97.25 94 ILE A C 1
ATOM 786 O O . ILE A 1 94 ? -4.504 10.961 10.195 1 97.25 94 ILE A O 1
ATOM 790 N N . TYR A 1 95 ? -4.418 10.336 12.273 1 97.88 95 TYR A N 1
ATOM 791 C CA . TYR A 1 95 ? -5.023 9.023 12.078 1 97.88 95 TYR A CA 1
ATOM 792 C C . TYR A 1 95 ? -6.391 8.945 12.75 1 97.88 95 TYR A C 1
ATOM 794 O O . TYR A 1 95 ? -6.582 9.477 13.844 1 97.88 95 TYR A O 1
ATOM 802 N N . ALA A 1 96 ? -7.375 8.305 12.102 1 98.31 96 ALA A N 1
ATOM 803 C CA . ALA A 1 96 ? -8.688 8.148 12.719 1 98.31 96 ALA A CA 1
ATOM 804 C C . ALA A 1 96 ? -9.328 6.816 12.32 1 98.31 96 ALA A C 1
ATOM 806 O O . ALA A 1 96 ? -9 6.254 11.273 1 98.31 96 ALA A O 1
ATOM 807 N N . GLU A 1 97 ? -10.148 6.316 13.156 1 98.12 97 GLU A N 1
ATOM 808 C CA . GLU A 1 97 ? -11.008 5.152 12.945 1 98.12 97 GLU A CA 1
ATOM 809 C C . GLU A 1 97 ? -12.469 5.492 13.211 1 98.12 97 GLU A C 1
ATOM 811 O O . GLU A 1 97 ? -12.789 6.152 14.203 1 98.12 97 GLU A O 1
ATOM 816 N N . ASP A 1 98 ? -13.297 5.129 12.305 1 98.19 98 ASP A N 1
ATOM 817 C CA . ASP A 1 98 ? -14.711 5.406 12.555 1 98.19 98 ASP A CA 1
ATOM 818 C C . ASP A 1 98 ? -15.422 4.184 13.125 1 98.19 98 ASP A C 1
ATOM 820 O O . ASP A 1 98 ? -14.805 3.127 13.297 1 98.19 98 ASP A O 1
ATOM 824 N N . THR A 1 99 ? -16.688 4.273 13.422 1 97.5 99 THR A N 1
ATOM 825 C CA . THR A 1 99 ? -17.469 3.242 14.102 1 97.5 99 THR A CA 1
ATOM 826 C C . THR A 1 99 ? -17.734 2.062 13.164 1 97.5 99 THR A C 1
ATOM 828 O O . THR A 1 99 ? -18.125 0.986 13.617 1 97.5 99 THR A O 1
ATOM 831 N N . ASN A 1 100 ? -17.469 2.197 11.875 1 96.88 100 ASN A N 1
ATOM 832 C CA . ASN A 1 100 ? -17.656 1.122 10.906 1 96.88 100 ASN A CA 1
ATOM 833 C C . ASN A 1 100 ? -16.328 0.429 10.57 1 96.88 100 ASN A C 1
ATOM 835 O O . ASN A 1 100 ? -16.281 -0.419 9.68 1 96.88 100 ASN A O 1
ATOM 839 N N . GLY A 1 101 ? -15.273 0.828 11.195 1 96.69 101 GLY A N 1
ATOM 840 C CA . GLY A 1 101 ? -13.992 0.156 11.047 1 96.69 101 GLY A CA 1
ATOM 841 C C . GLY A 1 101 ? -13.148 0.73 9.922 1 96.69 101 GLY A C 1
ATOM 842 O O . GLY A 1 101 ? -12.094 0.188 9.594 1 96.69 101 GLY A O 1
ATOM 843 N N . LYS A 1 102 ? -13.625 1.821 9.32 1 98.19 102 LYS A N 1
ATOM 844 C CA . LYS A 1 102 ? -12.836 2.482 8.281 1 98.19 102 LYS A CA 1
ATOM 845 C C . LYS A 1 102 ? -11.711 3.307 8.898 1 98.19 102 LYS A C 1
ATOM 847 O O . LYS A 1 102 ? -11.828 3.787 10.031 1 98.19 102 LYS A O 1
ATOM 852 N N . ARG A 1 103 ? -10.617 3.375 8.18 1 98.62 103 ARG A N 1
ATOM 853 C CA . ARG A 1 103 ? -9.438 4.082 8.672 1 98.62 103 ARG A CA 1
ATOM 854 C C . ARG A 1 103 ? -9.125 5.297 7.805 1 98.62 103 ARG A C 1
ATOM 856 O O . ARG A 1 103 ? -9.281 5.246 6.582 1 98.62 103 ARG A O 1
ATOM 863 N N . TYR A 1 104 ? -8.656 6.379 8.469 1 98.62 104 TYR A N 1
ATOM 864 C CA . TYR A 1 104 ? -8.375 7.641 7.789 1 98.62 104 TYR A CA 1
ATOM 865 C C . TYR A 1 104 ? -6.996 8.164 8.164 1 98.62 104 TYR A C 1
ATOM 867 O O . TYR A 1 104 ? -6.625 8.18 9.336 1 98.62 104 TYR A O 1
ATOM 875 N N . ASN A 1 105 ? -6.242 8.492 7.188 1 98.25 105 ASN A N 1
ATOM 876 C CA . ASN A 1 105 ? -5.008 9.258 7.316 1 98.25 105 ASN A CA 1
ATOM 877 C C . ASN A 1 105 ? -5.137 10.633 6.668 1 98.25 105 ASN A C 1
ATOM 879 O O . ASN A 1 105 ? -5.211 10.742 5.441 1 98.25 105 ASN A O 1
ATOM 883 N N . ILE A 1 106 ? -5.16 11.656 7.453 1 97.69 106 ILE A N 1
ATOM 884 C CA . ILE A 1 106 ? -5.23 13.016 6.945 1 97.69 106 ILE A CA 1
ATOM 885 C C . ILE A 1 106 ? -3.852 13.672 7.027 1 97.69 106 ILE A C 1
ATOM 887 O O . ILE A 1 106 ? -3.285 13.805 8.117 1 97.69 106 ILE A O 1
ATOM 891 N N . GLU A 1 107 ? -3.326 14.016 5.887 1 96.38 107 GLU A N 1
ATOM 892 C CA . GLU A 1 107 ? -2.018 14.656 5.781 1 96.38 107 GLU A CA 1
ATOM 893 C C . GLU A 1 107 ? -2.146 16.094 5.301 1 96.38 107 GLU A C 1
ATOM 895 O O . GLU A 1 107 ? -2.859 16.375 4.336 1 96.38 107 GLU A O 1
ATOM 900 N N . ILE A 1 108 ? -1.545 16.969 5.965 1 93.69 108 ILE A N 1
ATOM 901 C CA . ILE A 1 108 ? -1.544 18.359 5.547 1 93.69 108 ILE A CA 1
ATOM 902 C C . ILE A 1 108 ? -0.166 18.734 5.004 1 93.69 108 ILE A C 1
ATOM 904 O O . ILE A 1 108 ? 0.847 18.547 5.684 1 93.69 108 ILE A O 1
ATOM 908 N N . GLN A 1 109 ? -0.19 19.219 3.811 1 89.5 109 GLN A N 1
ATOM 909 C CA . GLN A 1 109 ? 1.064 19.547 3.145 1 89.5 109 GLN A CA 1
ATOM 910 C C . GLN A 1 109 ? 1.037 20.984 2.605 1 89.5 109 GLN A C 1
ATOM 912 O O . GLN A 1 109 ? 0.328 21.266 1.64 1 89.5 109 GLN A O 1
ATOM 917 N N . ARG A 1 110 ? 1.815 21.797 3.15 1 84.81 110 ARG A N 1
ATOM 918 C CA . ARG A 1 110 ? 1.868 23.188 2.709 1 84.81 110 ARG A CA 1
ATOM 919 C C . ARG A 1 110 ? 2.68 23.328 1.425 1 84.81 110 ARG A C 1
ATOM 921 O O . ARG A 1 110 ? 2.297 24.062 0.519 1 84.81 110 ARG A O 1
ATOM 928 N N . ALA A 1 111 ? 3.771 22.578 1.442 1 77.69 111 ALA A N 1
ATOM 929 C CA . ALA A 1 111 ? 4.574 22.562 0.223 1 77.69 111 ALA A CA 1
ATOM 930 C C . ALA A 1 111 ? 4.066 21.5 -0.751 1 77.69 111 ALA A C 1
ATOM 932 O O . ALA A 1 111 ? 3.775 20.375 -0.353 1 77.69 111 ALA A O 1
ATOM 933 N N . ASP A 1 112 ? 4.02 21.844 -2.004 1 77.25 112 ASP A N 1
ATOM 934 C CA . ASP A 1 112 ? 3.535 20.922 -3.033 1 77.25 112 ASP A CA 1
ATOM 935 C C . ASP A 1 112 ? 4.379 19.656 -3.078 1 77.25 112 ASP A C 1
ATOM 937 O O . ASP A 1 112 ? 3.85 18.562 -3.291 1 77.25 112 ASP A O 1
ATOM 941 N N . SER A 1 113 ? 5.578 19.875 -2.812 1 79.69 113 SER A N 1
ATOM 942 C CA . SER A 1 113 ? 6.508 18.75 -2.904 1 79.69 113 SER A CA 1
ATOM 943 C C . SER A 1 113 ? 6.238 17.719 -1.816 1 79.69 113 SER A C 1
ATOM 945 O O . SER A 1 113 ? 6.691 16.578 -1.912 1 79.69 113 SER A O 1
ATOM 947 N N . GLY A 1 114 ? 5.43 18.094 -0.894 1 84.81 114 GLY A N 1
ATOM 948 C CA . GLY A 1 114 ? 5.109 17.172 0.191 1 84.81 114 GLY A CA 1
ATOM 949 C C . GLY A 1 114 ? 3.898 16.312 -0.095 1 84.81 114 GLY A C 1
ATOM 950 O O . GLY A 1 114 ? 3.602 15.375 0.656 1 84.81 114 GLY A O 1
ATOM 951 N N . ALA A 1 115 ? 3.246 16.562 -1.177 1 90.31 115 ALA A N 1
ATOM 952 C CA . ALA A 1 115 ? 2.012 15.852 -1.479 1 90.31 115 ALA A CA 1
ATOM 953 C C . ALA A 1 115 ? 2.119 15.102 -2.809 1 90.31 115 ALA A C 1
ATOM 955 O O . ALA A 1 115 ? 1.209 15.164 -3.637 1 90.31 115 ALA A O 1
ATOM 956 N N . THR A 1 116 ? 3.242 14.445 -3.006 1 95 116 THR A N 1
ATOM 957 C CA . THR A 1 116 ? 3.447 13.719 -4.25 1 95 116 THR A CA 1
ATOM 958 C C . THR A 1 116 ? 2.59 12.453 -4.285 1 95 116 THR A C 1
ATOM 960 O O . THR A 1 116 ? 2.271 11.883 -3.236 1 95 116 THR A O 1
ATOM 963 N N . PRO A 1 117 ? 2.24 12.031 -5.508 1 97.69 117 PRO A N 1
ATOM 964 C CA . PRO A 1 117 ? 1.48 10.781 -5.633 1 97.69 117 PRO A CA 1
ATOM 965 C C . PRO A 1 117 ? 2.18 9.594 -4.977 1 97.69 117 PRO A C 1
ATOM 967 O O . PRO A 1 117 ? 1.526 8.758 -4.348 1 97.69 117 PRO A O 1
ATOM 970 N N . LYS A 1 118 ? 3.488 9.523 -5.027 1 97.75 118 LYS A N 1
ATOM 971 C CA . LYS A 1 118 ? 4.234 8.414 -4.441 1 97.75 118 LYS A CA 1
ATOM 972 C C . LYS A 1 118 ? 4.16 8.445 -2.916 1 97.75 118 LYS A C 1
ATOM 974 O O . LYS A 1 118 ? 4.148 7.391 -2.27 1 97.75 118 LYS A O 1
ATOM 979 N N . ARG A 1 119 ? 4.121 9.656 -2.338 1 97 119 ARG A N 1
ATOM 980 C CA . ARG A 1 119 ? 3.947 9.758 -0.892 1 97 119 ARG A CA 1
ATOM 981 C C . ARG A 1 119 ? 2.568 9.258 -0.471 1 97 119 ARG A C 1
ATOM 983 O O . ARG A 1 119 ? 2.447 8.492 0.486 1 97 119 ARG A O 1
ATOM 990 N N . ALA A 1 120 ? 1.564 9.688 -1.184 1 98.12 120 ALA A N 1
ATOM 991 C CA . ALA A 1 120 ? 0.212 9.219 -0.894 1 98.12 120 ALA A CA 1
ATOM 992 C C . ALA A 1 120 ? 0.118 7.699 -1.017 1 98.12 120 ALA A C 1
ATOM 994 O O . ALA A 1 120 ? -0.482 7.035 -0.168 1 98.12 120 ALA A O 1
ATOM 995 N N . ARG A 1 121 ? 0.719 7.145 -2.057 1 98.56 121 ARG A N 1
ATOM 996 C CA . ARG A 1 121 ? 0.783 5.703 -2.266 1 98.56 121 ARG A CA 1
ATOM 997 C C . ARG A 1 121 ? 1.42 5.004 -1.067 1 98.56 121 ARG A C 1
ATOM 999 O O . ARG A 1 121 ? 0.861 4.047 -0.532 1 98.56 121 ARG A O 1
ATOM 1006 N N . PHE A 1 122 ? 2.588 5.516 -0.658 1 98.12 122 PHE A N 1
ATOM 1007 C CA . PHE A 1 122 ? 3.33 4.871 0.418 1 98.12 122 PHE A CA 1
ATOM 1008 C C . PHE A 1 122 ? 2.551 4.938 1.727 1 98.12 122 PHE A C 1
ATOM 1010 O O . PHE A 1 122 ? 2.531 3.969 2.492 1 98.12 122 PHE A O 1
ATOM 1017 N N . HIS A 1 123 ? 1.931 6.051 1.981 1 97.88 123 HIS A N 1
ATOM 1018 C CA . HIS A 1 123 ? 1.104 6.176 3.178 1 97.88 123 HIS A CA 1
ATOM 1019 C C . HIS A 1 123 ? -0.045 5.172 3.16 1 97.88 123 HIS A C 1
ATOM 1021 O O . HIS A 1 123 ? -0.34 4.543 4.176 1 97.88 123 HIS A O 1
ATOM 1027 N N . SER A 1 124 ? -0.704 5.027 2.008 1 98.19 124 SER A N 1
ATOM 1028 C CA . SER A 1 124 ? -1.757 4.031 1.857 1 98.19 124 SER A CA 1
ATOM 1029 C C . SER A 1 124 ? -1.231 2.627 2.137 1 98.19 124 SER A C 1
ATOM 1031 O O . SER A 1 124 ? -1.872 1.847 2.846 1 98.19 124 SER A O 1
ATOM 1033 N N . SER A 1 125 ? -0.086 2.338 1.614 1 97.25 125 SER A N 1
ATOM 1034 C CA . SER A 1 125 ? 0.523 1.021 1.769 1 97.25 125 SER A CA 1
ATOM 1035 C C . SER A 1 125 ? 0.886 0.747 3.225 1 97.25 125 SER A C 1
ATOM 1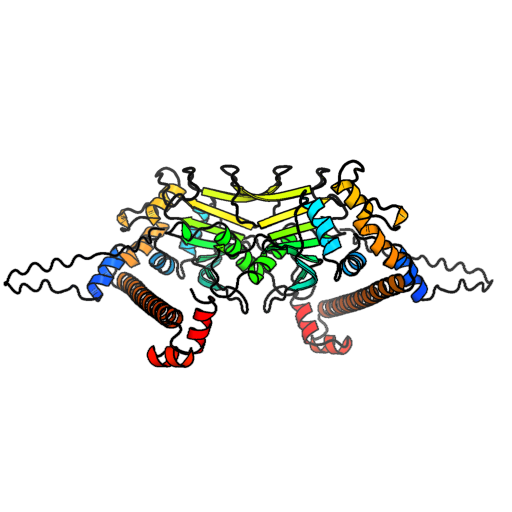037 O O . SER A 1 125 ? 0.68 -0.363 3.721 1 97.25 125 SER A O 1
ATOM 1039 N N . MET A 1 126 ? 1.453 1.741 3.875 1 95.5 126 MET A N 1
ATOM 1040 C CA . MET A 1 126 ? 1.829 1.593 5.277 1 95.5 126 MET A CA 1
ATOM 1041 C C . MET A 1 126 ? 0.606 1.296 6.141 1 95.5 126 MET A C 1
ATOM 1043 O O . MET A 1 126 ? 0.658 0.441 7.027 1 95.5 126 MET A O 1
ATOM 1047 N N . LEU A 1 127 ? -0.529 1.943 5.863 1 95.81 127 LEU A N 1
ATOM 1048 C CA . LEU A 1 127 ? -1.763 1.646 6.582 1 95.81 127 LEU A CA 1
ATOM 1049 C C . LEU A 1 127 ? -2.148 0.179 6.414 1 95.81 127 LEU A C 1
ATOM 1051 O O . LEU A 1 127 ? -2.42 -0.511 7.402 1 95.81 127 LEU A O 1
ATOM 1055 N N . ASP A 1 128 ? -2.117 -0.314 5.238 1 96.25 128 ASP A N 1
ATOM 1056 C CA . ASP A 1 128 ? -2.572 -1.662 4.914 1 96.25 128 ASP A CA 1
ATOM 1057 C C . ASP A 1 128 ? -1.786 -2.711 5.699 1 96.25 128 ASP A C 1
ATOM 1059 O O . ASP A 1 128 ? -2.367 -3.652 6.242 1 96.25 128 ASP A O 1
ATOM 1063 N N . THR A 1 129 ? -0.5 -2.541 5.77 1 93.88 129 THR A N 1
ATOM 1064 C CA . THR A 1 129 ? 0.363 -3.562 6.348 1 93.88 129 THR A CA 1
ATOM 1065 C C . THR A 1 129 ? 0.192 -3.617 7.863 1 93.88 129 THR A C 1
ATOM 1067 O O . THR A 1 129 ? 0.59 -4.594 8.508 1 93.88 129 THR A O 1
ATOM 1070 N N . LYS A 1 130 ? -0.428 -2.598 8.422 1 92.69 130 LYS A N 1
ATOM 1071 C CA . LYS A 1 130 ? -0.647 -2.564 9.867 1 92.69 130 LYS A CA 1
ATOM 1072 C C . LYS A 1 130 ? -2.064 -3.008 10.211 1 92.69 130 LYS A C 1
ATOM 1074 O O . LYS A 1 130 ? -2.379 -3.236 11.383 1 92.69 130 LYS A O 1
ATOM 1079 N N . LEU A 1 131 ? -2.873 -3.176 9.227 1 94.44 131 LEU A N 1
ATOM 1080 C CA . LEU A 1 131 ? -4.297 -3.383 9.477 1 94.44 131 LEU A CA 1
ATOM 1081 C C . LEU A 1 131 ? -4.629 -4.871 9.516 1 94.44 131 LEU A C 1
ATOM 1083 O O . LEU A 1 131 ? -5.652 -5.266 10.078 1 94.44 131 LEU A O 1
ATOM 1087 N N . LEU A 1 132 ? -3.83 -5.676 8.828 1 92.38 132 LEU A N 1
ATOM 1088 C CA . LEU A 1 132 ? -4.105 -7.109 8.836 1 92.38 132 LEU A CA 1
ATOM 1089 C C . LEU A 1 132 ? -3.174 -7.832 9.805 1 92.38 132 LEU A C 1
ATOM 1091 O O . LEU A 1 132 ? -1.951 -7.688 9.727 1 92.38 132 LEU A O 1
ATOM 1095 N N . GLN A 1 133 ? -3.756 -8.609 10.68 1 89.19 133 GLN A N 1
ATOM 1096 C CA . GLN A 1 133 ? -2.98 -9.414 11.617 1 89.19 133 GLN A CA 1
ATOM 1097 C C . GLN A 1 133 ? -2.477 -10.695 10.953 1 89.19 133 GLN A C 1
ATOM 1099 O O . GLN A 1 133 ? -2.883 -11.023 9.836 1 89.19 133 GLN A O 1
ATOM 1104 N N . LYS A 1 134 ? -1.649 -11.383 11.703 1 88.31 134 LYS A N 1
ATOM 1105 C CA . LYS A 1 134 ? -1.089 -12.633 11.203 1 88.31 134 LYS A CA 1
ATOM 1106 C C . LYS A 1 134 ? -2.191 -13.617 10.836 1 88.31 134 LYS A C 1
ATOM 1108 O O . LYS A 1 134 ? -3.131 -13.82 11.602 1 88.31 134 LYS A O 1
ATOM 1113 N N . LYS A 1 135 ? -2.182 -14.086 9.641 1 84.56 135 LYS A N 1
ATOM 1114 C CA . LYS A 1 135 ? -3.033 -15.141 9.102 1 84.56 135 LYS A CA 1
ATOM 1115 C C . LYS A 1 135 ? -4.461 -14.648 8.898 1 84.56 135 LYS A C 1
ATOM 1117 O O . LYS A 1 135 ? -5.355 -15.43 8.57 1 84.56 135 LYS A O 1
ATOM 1122 N N . GLU A 1 136 ? -4.719 -13.359 9.141 1 90.62 136 GLU A N 1
ATOM 1123 C CA . GLU A 1 136 ? -6.051 -12.812 8.898 1 90.62 136 GLU A CA 1
ATOM 1124 C C . GLU A 1 136 ? -6.375 -12.812 7.406 1 90.62 136 GLU A C 1
ATOM 1126 O O . GLU A 1 136 ? -5.523 -12.484 6.578 1 90.62 136 GLU A O 1
ATOM 1131 N N . PRO A 1 137 ? -7.598 -13.242 7.062 1 92.81 137 PRO A N 1
ATOM 1132 C CA . PRO A 1 137 ? -7.961 -13.25 5.645 1 92.81 137 PRO A CA 1
ATOM 1133 C C . PRO A 1 137 ? -7.98 -11.852 5.031 1 92.81 137 PRO A C 1
ATOM 1135 O O . PRO A 1 137 ? -8.297 -10.875 5.719 1 92.81 137 PRO A O 1
ATOM 1138 N N . PHE A 1 138 ? -7.754 -11.727 3.75 1 94.94 138 PHE A N 1
ATOM 1139 C CA . PHE A 1 138 ? -7.656 -10.453 3.047 1 94.94 138 PHE A CA 1
ATOM 1140 C C . PHE A 1 138 ? -8.992 -9.719 3.053 1 94.94 138 PHE A C 1
ATOM 1142 O O . PHE A 1 138 ? -9.039 -8.492 3.014 1 94.94 138 PHE A O 1
ATOM 1149 N N . ARG A 1 139 ? -10.062 -10.484 3.092 1 94.31 139 ARG A N 1
ATOM 1150 C CA . ARG A 1 139 ? -11.391 -9.883 3.066 1 94.31 139 ARG A CA 1
ATOM 1151 C C . ARG A 1 139 ? -11.602 -8.961 4.266 1 94.31 139 ARG A C 1
ATOM 1153 O O . ARG A 1 139 ? -12.477 -8.094 4.246 1 94.31 139 ARG A O 1
ATOM 1160 N N . ASN A 1 140 ? -10.805 -9.117 5.32 1 95.5 140 ASN A N 1
ATOM 1161 C CA . ASN A 1 140 ? -10.938 -8.312 6.535 1 95.5 140 ASN A CA 1
ATOM 1162 C C . ASN A 1 140 ? -10.141 -7.016 6.441 1 95.5 140 ASN A C 1
ATOM 1164 O O . ASN A 1 140 ? -10.172 -6.199 7.363 1 95.5 140 ASN A O 1
ATOM 1168 N N . LEU A 1 141 ? -9.453 -6.832 5.352 1 97.56 141 LEU A N 1
ATOM 1169 C CA . LEU A 1 141 ? -8.695 -5.594 5.184 1 97.56 141 LEU A CA 1
ATOM 1170 C C . LEU A 1 141 ? -9.633 -4.387 5.18 1 97.56 141 LEU A C 1
ATOM 1172 O O . LEU A 1 141 ? -10.492 -4.266 4.312 1 97.56 141 LEU A O 1
ATOM 1176 N N . ALA A 1 142 ? -9.461 -3.5 6.07 1 97.94 142 ALA A N 1
ATOM 1177 C CA . ALA A 1 142 ? -10.359 -2.375 6.293 1 97.94 142 ALA A CA 1
ATOM 1178 C C . ALA A 1 142 ? -10.312 -1.393 5.129 1 97.94 142 ALA A C 1
ATOM 1180 O O . ALA A 1 142 ? -9.289 -1.274 4.449 1 97.94 142 ALA A O 1
ATOM 1181 N N . GLU A 1 143 ? -11.453 -0.752 4.93 1 98.5 143 GLU A N 1
ATOM 1182 C CA . GLU A 1 143 ? -11.492 0.372 4 1 98.5 143 GLU A CA 1
ATOM 1183 C C . GLU A 1 143 ? -10.672 1.549 4.523 1 98.5 143 GLU A C 1
ATOM 1185 O O . GLU A 1 143 ? -10.75 1.887 5.703 1 98.5 143 GLU A O 1
ATOM 1190 N N . THR A 1 144 ? -9.844 2.115 3.631 1 98.75 144 THR A N 1
ATOM 1191 C CA . THR A 1 144 ? -8.945 3.176 4.074 1 98.75 144 THR A CA 1
ATOM 1192 C C . THR A 1 144 ? -9.062 4.398 3.17 1 98.75 144 THR A C 1
ATOM 1194 O O . THR A 1 144 ? -9.375 4.273 1.983 1 98.75 144 THR A O 1
ATOM 1197 N N . PHE A 1 145 ? -8.844 5.586 3.758 1 98.81 145 PHE A N 1
ATOM 1198 C CA . PHE A 1 145 ? -8.773 6.867 3.066 1 98.81 145 PHE A CA 1
ATOM 1199 C C . PHE A 1 145 ? -7.488 7.605 3.416 1 98.81 145 PHE A C 1
ATOM 1201 O O . PHE A 1 145 ? -7.199 7.844 4.59 1 98.81 145 PHE A O 1
ATOM 1208 N N . VAL A 1 146 ? -6.711 7.855 2.432 1 98.75 146 VAL A N 1
ATOM 1209 C CA . VAL A 1 146 ? -5.629 8.82 2.576 1 98.75 146 VAL A CA 1
ATOM 1210 C C . VAL A 1 146 ? -6.055 10.172 2.004 1 98.75 146 VAL A C 1
ATOM 1212 O O . VAL A 1 146 ? -6.348 10.281 0.811 1 98.75 146 VAL A O 1
ATOM 1215 N N . ILE A 1 147 ? -6.098 11.141 2.848 1 98.56 147 ILE A N 1
ATOM 1216 C CA . ILE A 1 147 ? -6.555 12.477 2.473 1 98.56 147 ILE A CA 1
ATOM 1217 C C . ILE A 1 147 ? -5.391 13.461 2.557 1 98.56 147 ILE A C 1
ATOM 1219 O O . ILE A 1 147 ? -4.879 13.734 3.645 1 98.56 147 ILE A O 1
ATOM 1223 N N . MET A 1 148 ? -4.984 13.93 1.427 1 97.88 148 MET A N 1
ATOM 1224 C CA . MET A 1 148 ? -3.904 14.914 1.34 1 97.88 148 MET A CA 1
ATOM 1225 C C . MET A 1 148 ? -4.465 16.328 1.185 1 97.88 148 MET A C 1
ATOM 1227 O O . MET A 1 148 ? -4.941 16.688 0.11 1 97.88 148 MET A O 1
ATOM 1231 N N . LEU A 1 149 ? -4.422 17.062 2.24 1 97.19 149 LEU A N 1
ATOM 1232 C CA . LEU A 1 149 ? -4.82 18.469 2.176 1 97.19 149 LEU A CA 1
ATOM 1233 C C . LEU A 1 149 ? -3.629 19.359 1.824 1 97.19 149 LEU A C 1
ATOM 1235 O O . LEU A 1 149 ? -2.646 19.406 2.566 1 97.19 149 LEU A O 1
ATOM 1239 N N . THR A 1 150 ? -3.727 20.016 0.718 1 96.69 150 THR A N 1
ATOM 1240 C CA . THR A 1 150 ? -2.637 20.859 0.255 1 96.69 150 THR A CA 1
ATOM 1241 C C . THR A 1 150 ? -3.035 22.344 0.321 1 96.69 150 THR A C 1
ATOM 1243 O O . THR A 1 150 ? -4.191 22.688 0.065 1 96.69 150 THR A O 1
ATOM 1246 N N . GLU A 1 151 ? -2.074 23.172 0.645 1 94.81 151 GLU A N 1
ATOM 1247 C CA . GLU A 1 151 ? -2.361 24.609 0.755 1 94.81 151 GLU A CA 1
ATOM 1248 C C . GLU A 1 151 ? -2.775 25.188 -0.591 1 94.81 151 GLU A C 1
ATOM 1250 O O . GLU A 1 151 ? -3.641 26.062 -0.653 1 94.81 151 GLU A O 1
ATOM 1255 N N . HIS A 1 152 ? -2.195 24.656 -1.651 1 95.12 152 HIS A N 1
ATOM 1256 C CA . HIS A 1 152 ? -2.514 25.094 -3.008 1 95.12 152 HIS A CA 1
ATOM 1257 C C . HIS A 1 152 ? -3.141 23.953 -3.814 1 95.12 152 HIS A C 1
ATOM 1259 O O . HIS A 1 152 ? -3.123 22.797 -3.389 1 95.12 152 HIS A O 1
ATOM 1265 N N . ASP A 1 153 ? -3.695 24.375 -4.945 1 96.25 153 ASP A N 1
ATOM 1266 C CA . ASP A 1 153 ? -4.285 23.391 -5.844 1 96.25 153 ASP A CA 1
ATOM 1267 C C . ASP A 1 153 ? -3.207 22.656 -6.641 1 96.25 153 ASP A C 1
ATOM 1269 O O . ASP A 1 153 ? -2.945 23 -7.797 1 96.25 153 ASP A O 1
ATOM 1273 N N . ILE A 1 154 ? -2.715 21.641 -6.172 1 95 154 ILE A N 1
ATOM 1274 C CA . ILE A 1 154 ? -1.589 20.984 -6.82 1 95 154 ILE A CA 1
ATOM 1275 C C . ILE A 1 154 ? -2.086 20.156 -8.008 1 95 154 ILE A C 1
ATOM 1277 O O . ILE A 1 154 ? -1.306 19.812 -8.898 1 95 154 ILE A O 1
ATOM 1281 N N . MET A 1 155 ? -3.393 19.828 -7.988 1 95.25 155 MET A N 1
ATOM 1282 C CA . MET A 1 155 ? -3.963 19.078 -9.109 1 95.25 155 MET A CA 1
ATOM 1283 C C . MET A 1 155 ? -4.352 20.016 -10.242 1 95.25 155 MET A C 1
ATOM 1285 O O . MET A 1 155 ? -4.582 19.578 -11.367 1 95.25 155 MET A O 1
ATOM 1289 N N . LYS A 1 156 ? -4.543 21.328 -10.039 1 95.69 156 LYS A N 1
ATOM 1290 C CA . LYS A 1 156 ? -4.602 22.422 -10.984 1 95.69 156 LYS A CA 1
ATOM 1291 C C . LYS A 1 156 ? -5.875 22.375 -11.828 1 95.69 156 LYS A C 1
ATOM 1293 O O . LYS A 1 156 ? -5.848 22.641 -13.023 1 95.69 156 LYS A O 1
ATOM 1298 N N . HIS A 1 157 ? -6.992 21.938 -11.289 1 97.31 157 HIS A N 1
ATOM 1299 C CA . HIS A 1 157 ? -8.25 21.922 -12.039 1 97.31 157 HIS A CA 1
ATOM 1300 C C . HIS A 1 157 ? -9.289 22.812 -11.375 1 97.31 157 HIS A C 1
ATOM 1302 O O . HIS A 1 157 ? -10.453 22.812 -11.781 1 97.31 157 HIS A O 1
ATOM 1308 N N . GLY A 1 158 ? -8.898 23.422 -10.234 1 97.25 158 GLY A N 1
ATOM 1309 C CA . GLY A 1 158 ? -9.766 24.375 -9.578 1 97.25 158 GLY A CA 1
ATOM 1310 C C . GLY A 1 158 ? -10.898 23.734 -8.797 1 97.25 158 GLY A C 1
ATOM 1311 O O . GLY A 1 158 ? -11.844 24.406 -8.398 1 97.25 158 GLY A O 1
ATOM 1312 N N . LEU A 1 159 ? -10.852 22.422 -8.648 1 98.06 159 LEU A N 1
ATOM 1313 C CA . LEU A 1 159 ? -11.891 21.703 -7.914 1 98.06 159 LEU A CA 1
ATOM 1314 C C . LEU A 1 159 ? -11.523 21.578 -6.434 1 98.06 159 LEU A C 1
ATOM 1316 O O . LEU A 1 159 ? -10.344 21.625 -6.078 1 98.06 159 LEU A O 1
ATOM 1320 N N . PRO A 1 160 ? -12.523 21.469 -5.539 1 98.31 160 PRO A N 1
ATOM 1321 C CA . PRO A 1 160 ? -12.234 21.359 -4.109 1 98.31 160 PRO A CA 1
ATOM 1322 C C . PRO A 1 160 ? -11.648 20 -3.73 1 98.31 160 PRO A C 1
ATOM 1324 O O . PRO A 1 160 ? -10.812 19.922 -2.824 1 98.31 160 PRO A O 1
ATOM 1327 N N . LEU A 1 161 ? -12.133 18.969 -4.457 1 98.62 161 LEU A N 1
ATOM 1328 C CA . LEU A 1 161 ? -11.742 17.594 -4.137 1 98.62 161 LEU A CA 1
ATOM 1329 C C . LEU A 1 161 ? -11.344 16.844 -5.398 1 98.62 161 LEU A C 1
ATOM 1331 O O . LEU A 1 161 ? -11.961 17.016 -6.453 1 98.62 161 LEU A O 1
ATOM 1335 N N . TYR A 1 162 ? -10.391 16.016 -5.293 1 98.69 162 TYR A N 1
ATOM 1336 C CA . TYR A 1 162 ? -9.961 15.055 -6.305 1 98.69 162 TYR A CA 1
ATOM 1337 C C . TYR A 1 162 ? -9.914 13.641 -5.738 1 98.69 162 TYR A C 1
ATOM 1339 O O . TYR A 1 162 ? -9.031 13.32 -4.934 1 98.69 162 TYR A O 1
ATOM 1347 N N . HIS A 1 163 ? -10.875 12.789 -6.113 1 98.81 163 HIS A N 1
ATOM 1348 C CA . HIS A 1 163 ? -10.953 11.406 -5.633 1 98.81 163 HIS A CA 1
ATOM 1349 C C . HIS A 1 163 ? -10.227 10.453 -6.574 1 98.81 163 HIS A C 1
ATOM 1351 O O . HIS A 1 163 ? -10.516 10.414 -7.773 1 98.81 163 HIS A O 1
ATOM 1357 N N . TYR A 1 164 ? -9.328 9.727 -6.07 1 98.81 164 TYR A N 1
ATOM 1358 C CA . TYR A 1 164 ? -8.602 8.742 -6.863 1 98.81 164 TYR A CA 1
ATOM 1359 C C . TYR A 1 164 ? -8.914 7.328 -6.398 1 98.81 164 TYR A C 1
ATOM 1361 O O . TYR A 1 164 ? -8.773 7.012 -5.215 1 98.81 164 TYR A O 1
ATOM 1369 N N . ASP A 1 165 ? -9.32 6.535 -7.254 1 98.75 165 ASP A N 1
ATOM 1370 C CA . ASP A 1 165 ? -9.586 5.113 -7.07 1 98.75 165 ASP A CA 1
ATOM 1371 C C . ASP A 1 165 ? -8.992 4.297 -8.219 1 98.75 165 ASP A C 1
ATOM 1373 O O . ASP A 1 165 ? -8.641 4.848 -9.266 1 98.75 165 ASP A O 1
ATOM 1377 N N . ARG A 1 166 ? -8.781 3.055 -7.953 1 98.75 166 ARG A N 1
ATOM 1378 C CA . ARG A 1 166 ? -8.312 2.207 -9.047 1 98.75 166 ARG A CA 1
ATOM 1379 C C . ARG A 1 166 ? -9.453 1.87 -10 1 98.75 166 ARG A C 1
ATOM 1381 O O . ARG A 1 166 ? -10.477 1.332 -9.586 1 98.75 166 ARG A O 1
ATOM 1388 N N . ILE A 1 167 ? -9.25 2.238 -11.203 1 98.69 167 ILE A N 1
ATOM 1389 C CA . ILE A 1 167 ? -10.258 2.086 -12.242 1 98.69 167 ILE A CA 1
ATOM 1390 C C . ILE A 1 167 ? -9.664 1.336 -13.438 1 98.69 167 ILE A C 1
ATOM 1392 O O . ILE A 1 167 ? -8.508 1.557 -13.805 1 98.69 167 ILE A O 1
ATOM 1396 N N . CYS A 1 168 ? -10.422 0.482 -13.953 1 98.44 168 CYS A N 1
ATOM 1397 C CA . CYS A 1 168 ? -9.992 -0.314 -15.102 1 98.44 168 CYS A CA 1
ATOM 1398 C C . CYS A 1 168 ? -9.906 0.542 -16.359 1 98.44 168 CYS A C 1
ATOM 1400 O O . CYS A 1 168 ? -10.883 1.192 -16.734 1 98.44 168 CYS A O 1
ATOM 1402 N N . ARG A 1 169 ? -8.805 0.481 -16.969 1 97.06 169 ARG A N 1
ATOM 1403 C CA . ARG A 1 169 ? -8.594 1.251 -18.188 1 97.06 169 ARG A CA 1
ATOM 1404 C C . ARG A 1 169 ? -9.531 0.79 -19.297 1 97.06 169 ARG A C 1
ATOM 1406 O O . ARG A 1 169 ? -10.047 1.608 -20.062 1 97.06 169 ARG A O 1
ATOM 1413 N N . GLU A 1 170 ? -9.773 -0.467 -19.438 1 97.69 170 GLU A N 1
ATOM 1414 C CA . GLU A 1 170 ? -10.516 -1.073 -20.547 1 97.69 170 GLU A CA 1
ATOM 1415 C C . GLU A 1 170 ? -12.023 -0.897 -20.359 1 97.69 170 GLU A C 1
ATOM 1417 O O . GLU A 1 170 ? -12.75 -0.704 -21.328 1 97.69 170 GLU A O 1
ATOM 1422 N N . THR A 1 171 ? -12.508 -0.923 -19.125 1 97.69 171 THR A N 1
ATOM 1423 C CA . THR A 1 171 ? -13.953 -1.02 -18.953 1 97.69 171 THR A CA 1
ATOM 1424 C C . THR A 1 171 ? -14.484 0.181 -18.172 1 97.69 171 THR A C 1
ATOM 1426 O O . THR A 1 171 ? -15.688 0.44 -18.156 1 97.69 171 THR A O 1
ATOM 1429 N N . GLY A 1 172 ? -13.617 0.887 -17.438 1 97.19 172 GLY A N 1
ATOM 1430 C CA . GLY A 1 172 ? -14.055 1.989 -16.594 1 97.19 172 GLY A CA 1
ATOM 1431 C C . GLY A 1 172 ? -14.609 1.535 -15.25 1 97.19 172 GLY A C 1
ATOM 1432 O O . GLY A 1 172 ? -15.016 2.359 -14.43 1 97.19 172 GLY A O 1
ATOM 1433 N N . ALA A 1 173 ? -14.539 0.221 -15 1 97.5 173 ALA A N 1
ATOM 1434 C CA . ALA A 1 173 ? -15.086 -0.304 -13.75 1 97.5 173 ALA A CA 1
ATOM 1435 C C . ALA A 1 173 ? -14.125 -0.065 -12.594 1 97.5 173 ALA A C 1
ATOM 1437 O O . ALA A 1 173 ? -12.898 -0.107 -12.766 1 97.5 173 ALA A O 1
ATOM 1438 N N . TYR A 1 174 ? -14.648 0.205 -11.422 1 98.19 174 TYR A N 1
ATOM 1439 C CA . TYR A 1 174 ? -13.836 0.308 -10.211 1 98.19 174 TYR A CA 1
ATOM 1440 C C . TYR A 1 174 ? -13.328 -1.062 -9.781 1 98.19 174 TYR A C 1
ATOM 1442 O O . TYR A 1 174 ? -14.031 -2.064 -9.914 1 98.19 174 TYR A O 1
ATOM 1450 N N . LEU A 1 175 ? -12.117 -1.131 -9.273 1 98.19 175 LEU A N 1
ATOM 1451 C CA . LEU A 1 175 ? -11.57 -2.377 -8.742 1 98.19 175 LEU A CA 1
ATOM 1452 C C . LEU A 1 175 ? -12.266 -2.771 -7.449 1 98.19 175 LEU A C 1
ATOM 1454 O O . LEU A 1 175 ? -12.359 -3.957 -7.125 1 98.19 175 LEU A O 1
ATOM 1458 N N . GLU A 1 176 ? -12.727 -1.725 -6.695 1 97.31 176 GLU A N 1
ATOM 1459 C CA . GLU A 1 176 ? -13.406 -1.913 -5.418 1 97.31 176 GLU A CA 1
ATOM 1460 C C . GLU A 1 176 ? -12.492 -2.594 -4.398 1 97.31 176 GLU A C 1
ATOM 1462 O O . GLU A 1 176 ? -12.875 -3.59 -3.783 1 97.31 176 GLU A O 1
ATOM 1467 N N . ASP A 1 177 ? -11.305 -2.107 -4.312 1 98.19 177 ASP A N 1
ATOM 1468 C CA . ASP A 1 177 ? -10.336 -2.662 -3.373 1 98.19 177 ASP A CA 1
ATOM 1469 C C . ASP A 1 177 ? -10.414 -1.952 -2.023 1 98.19 177 ASP A C 1
ATOM 1471 O O . ASP A 1 177 ? -9.586 -2.189 -1.142 1 98.19 177 ASP A O 1
ATOM 1475 N N . ASP A 1 178 ? -11.344 -0.975 -1.835 1 98.31 178 ASP A N 1
ATOM 1476 C CA . ASP A 1 178 ? -11.633 -0.272 -0.588 1 98.31 178 ASP A CA 1
ATOM 1477 C C . ASP A 1 178 ? -10.461 0.612 -0.173 1 98.31 178 ASP A C 1
ATOM 1479 O O . ASP A 1 178 ? -10.211 0.803 1.02 1 98.31 178 ASP A O 1
ATOM 1483 N N . SER A 1 179 ? -9.672 1.066 -1.116 1 98.69 179 SER A N 1
ATOM 1484 C CA . SER A 1 179 ? -8.586 2.012 -0.89 1 98.69 179 SER A CA 1
ATOM 1485 C C . SER A 1 179 ? -8.812 3.311 -1.655 1 98.69 179 SER A C 1
ATOM 1487 O O . SER A 1 179 ? -8.977 3.297 -2.877 1 98.69 179 SER A O 1
ATOM 1489 N N . HIS A 1 180 ? -8.797 4.441 -0.973 1 98.81 180 HIS A N 1
ATOM 1490 C CA . HIS A 1 180 ? -9.117 5.727 -1.578 1 98.81 180 HIS A CA 1
ATOM 1491 C C . HIS A 1 180 ? -8.047 6.77 -1.249 1 98.81 180 HIS A C 1
ATOM 1493 O O . HIS A 1 180 ? -7.547 6.812 -0.124 1 98.81 180 HIS A O 1
ATOM 1499 N N . ILE A 1 181 ? -7.68 7.504 -2.221 1 98.81 181 ILE A N 1
ATOM 1500 C CA . ILE A 1 181 ? -6.844 8.688 -2.023 1 98.81 181 ILE A CA 1
ATOM 1501 C C . ILE A 1 181 ? -7.609 9.938 -2.449 1 98.81 181 ILE A C 1
ATOM 1503 O O . ILE A 1 181 ? -8.227 9.961 -3.518 1 98.81 181 ILE A O 1
ATOM 1507 N N . ILE A 1 182 ? -7.625 10.906 -1.619 1 98.81 182 ILE A N 1
ATOM 1508 C CA . ILE A 1 182 ? -8.328 12.156 -1.898 1 98.81 182 ILE A CA 1
ATOM 1509 C C . ILE A 1 182 ? -7.375 13.336 -1.722 1 98.81 182 ILE A C 1
ATOM 1511 O O . ILE A 1 182 ? -6.707 13.453 -0.692 1 98.81 182 ILE A O 1
ATOM 1515 N N . TYR A 1 183 ? -7.289 14.156 -2.693 1 98.56 183 TYR A N 1
ATOM 1516 C CA . TYR A 1 183 ? -6.613 15.438 -2.562 1 98.56 183 TYR A CA 1
ATOM 1517 C C . TYR A 1 183 ? -7.617 16.562 -2.318 1 98.56 183 TYR A C 1
ATOM 1519 O O . TYR A 1 183 ? -8.633 16.656 -3.01 1 98.56 183 TYR A O 1
ATOM 1527 N N . VAL A 1 184 ? -7.316 17.281 -1.335 1 98.25 184 VAL A N 1
ATOM 1528 C CA . VAL A 1 184 ? -8.148 18.438 -0.991 1 98.25 184 VAL A CA 1
ATOM 1529 C C . VAL A 1 184 ? -7.422 19.719 -1.359 1 98.25 184 VAL A C 1
ATOM 1531 O O . VAL A 1 184 ? -6.266 19.922 -0.973 1 98.25 184 VAL A O 1
ATOM 1534 N N . ASN A 1 185 ? -8.117 20.547 -2.076 1 97.75 185 ASN A N 1
ATOM 1535 C CA . ASN A 1 185 ? -7.605 21.844 -2.5 1 97.75 185 ASN A CA 1
ATOM 1536 C C . ASN A 1 185 ? -7.824 22.906 -1.43 1 97.75 185 ASN A C 1
ATOM 1538 O O . ASN A 1 185 ? -8.891 23.516 -1.364 1 97.75 185 ASN A O 1
ATOM 1542 N N . GLY A 1 186 ? -6.75 23.172 -0.67 1 96.75 186 GLY A N 1
ATOM 1543 C CA . GLY A 1 186 ? -6.844 24.125 0.427 1 96.75 186 GLY A CA 1
ATOM 1544 C C . GLY A 1 186 ? -7.043 25.562 -0.039 1 96.75 186 GLY A C 1
ATOM 1545 O O . GLY A 1 186 ? -7.426 26.422 0.749 1 96.75 186 GLY A O 1
ATOM 1546 N N . ALA A 1 187 ? -6.848 25.828 -1.32 1 96.75 187 ALA A N 1
ATOM 1547 C CA . ALA A 1 187 ? -7.004 27.172 -1.873 1 96.75 187 ALA A CA 1
ATOM 1548 C C . ALA A 1 187 ? -8.445 27.422 -2.316 1 96.75 187 ALA A C 1
ATOM 1550 O O . ALA A 1 187 ? -8.82 28.547 -2.619 1 96.75 187 ALA A O 1
ATOM 1551 N N . TYR A 1 188 ? -9.242 26.375 -2.355 1 97.94 188 TYR A N 1
ATOM 1552 C CA . TYR A 1 188 ? -10.625 26.5 -2.793 1 97.94 188 TYR A CA 1
ATOM 1553 C C . TYR A 1 188 ? -11.445 27.312 -1.804 1 97.94 188 TYR A C 1
ATOM 1555 O O . TYR A 1 188 ? -11.5 27 -0.614 1 97.94 188 TYR A O 1
ATOM 1563 N N . GLN A 1 189 ? -12.039 28.391 -2.246 1 97.12 189 GLN A N 1
ATOM 1564 C CA . GLN A 1 189 ? -12.883 29.266 -1.439 1 97.12 189 GLN A CA 1
ATOM 1565 C C . GLN A 1 189 ? -14.266 29.422 -2.061 1 97.12 189 GLN A C 1
ATOM 1567 O O . GLN A 1 189 ? -14.398 29.875 -3.199 1 97.12 189 GLN A O 1
ATOM 1572 N N . ASN A 1 190 ? -15.203 29.016 -1.329 1 97.75 190 ASN A N 1
ATOM 1573 C CA . ASN A 1 190 ? -16.594 29.172 -1.707 1 97.75 190 ASN A CA 1
ATOM 1574 C C . ASN A 1 190 ? -17.516 29.234 -0.482 1 97.75 190 ASN A C 1
ATOM 1576 O O . ASN A 1 190 ? -17.734 28.219 0.177 1 97.75 190 ASN A O 1
ATOM 1580 N N . PRO A 1 191 ? -18.047 30.375 -0.147 1 96.69 191 PRO A N 1
ATOM 1581 C CA . PRO A 1 191 ? -18.875 30.516 1.058 1 96.69 191 PRO A CA 1
ATOM 1582 C C . PRO A 1 191 ? -20.188 29.75 0.973 1 96.69 191 PRO A C 1
ATOM 1584 O O . PRO A 1 191 ? -20.875 29.562 1.985 1 96.69 191 PRO A O 1
ATOM 1587 N N . ASN A 1 192 ? -20.531 29.219 -0.242 1 96.81 192 ASN A N 1
ATOM 1588 C CA . ASN A 1 192 ? -21.828 28.578 -0.436 1 96.81 192 ASN A CA 1
ATOM 1589 C C . ASN A 1 192 ? -21.719 27.047 -0.348 1 96.81 192 ASN A C 1
ATOM 1591 O O . ASN A 1 192 ? -22.703 26.344 -0.543 1 96.81 192 ASN A O 1
ATOM 1595 N N . ASP A 1 193 ? -20.578 26.531 -0.124 1 94.94 193 ASP A N 1
ATOM 1596 C CA . ASP A 1 193 ? -20.484 25.094 0.07 1 94.94 193 ASP A CA 1
ATOM 1597 C C . ASP A 1 193 ? -19.625 24.766 1.283 1 94.94 193 ASP A C 1
ATOM 1599 O O . ASP A 1 193 ? -18.812 25.578 1.718 1 94.94 193 ASP A O 1
ATOM 1603 N N . SER A 1 194 ? -19.797 23.641 1.827 1 97 194 SER A N 1
ATOM 1604 C CA . SER A 1 194 ? -19.219 23.219 3.102 1 97 194 SER A CA 1
ATOM 1605 C C . SER A 1 194 ? -17.703 23.078 2.996 1 97 194 SER A C 1
ATOM 1607 O O . SER A 1 194 ? -16.969 23.422 3.93 1 97 194 SER A O 1
ATOM 1609 N N . ILE A 1 195 ? -17.188 22.594 1.853 1 98.06 195 ILE A N 1
ATOM 1610 C CA . ILE A 1 195 ? -15.758 22.391 1.693 1 98.06 195 ILE A CA 1
ATOM 1611 C C . ILE A 1 195 ? -15.062 23.75 1.575 1 98.06 195 ILE A C 1
ATOM 1613 O O . ILE A 1 195 ? -14.016 23.984 2.184 1 98.06 195 ILE A O 1
ATOM 1617 N N . GLY A 1 196 ? -15.641 24.656 0.784 1 98.25 196 GLY A N 1
ATOM 1618 C CA . GLY A 1 196 ? -15.102 26 0.672 1 98.25 196 GLY A CA 1
ATOM 1619 C C . GLY A 1 196 ? -15.031 26.734 2.002 1 98.25 196 GLY A C 1
ATOM 1620 O O . GLY A 1 196 ? -14.039 27.406 2.293 1 98.25 196 GLY A O 1
ATOM 1621 N N . ARG A 1 197 ? -16.047 26.609 2.773 1 98.31 197 ARG A N 1
ATOM 1622 C CA . ARG A 1 197 ? -16.062 27.219 4.098 1 98.31 197 ARG A CA 1
ATOM 1623 C C . ARG A 1 197 ? -15.008 26.609 5.004 1 98.31 197 ARG A C 1
ATOM 1625 O O . ARG A 1 197 ? -14.344 27.312 5.766 1 98.31 197 ARG A O 1
ATOM 1632 N N . LEU A 1 198 ? -14.867 25.297 4.922 1 98.31 198 LEU A N 1
ATOM 1633 C CA . LEU A 1 198 ? -13.852 24.625 5.723 1 98.31 198 LEU A CA 1
ATOM 1634 C C . LEU A 1 198 ? -12.453 25.094 5.344 1 98.31 198 LEU A C 1
ATOM 1636 O O . LEU A 1 198 ? -11.633 25.375 6.219 1 98.31 198 LEU A O 1
ATOM 1640 N N . MET A 1 199 ? -12.164 25.188 4.027 1 98.19 199 MET A N 1
ATOM 1641 C CA . MET A 1 199 ? -10.852 25.641 3.568 1 98.19 199 MET A CA 1
ATOM 1642 C C . MET A 1 199 ? -10.586 27.078 3.994 1 98.19 199 MET A C 1
ATOM 1644 O O . MET A 1 199 ? -9.461 27.438 4.328 1 98.19 199 MET A O 1
ATOM 1648 N N . HIS A 1 200 ? -11.602 27.875 3.949 1 98.19 200 HIS A N 1
ATOM 1649 C CA . HIS A 1 200 ? -11.477 29.234 4.477 1 98.19 200 HIS A CA 1
ATOM 1650 C C . HIS A 1 200 ? -11.055 29.203 5.941 1 98.19 200 HIS A C 1
ATOM 1652 O O . HIS A 1 200 ? -10.109 29.891 6.332 1 98.19 200 HIS A O 1
ATOM 1658 N N . ASP A 1 201 ? -11.758 28.469 6.711 1 98.06 201 ASP A N 1
ATOM 1659 C CA . ASP A 1 201 ? -11.484 28.406 8.141 1 98.06 201 ASP A CA 1
ATOM 1660 C C . ASP A 1 201 ? -10.062 27.922 8.406 1 98.06 201 ASP A C 1
ATOM 1662 O O . ASP A 1 201 ? -9.406 28.391 9.344 1 98.06 201 ASP A O 1
ATOM 1666 N N . PHE A 1 202 ? -9.578 26.953 7.617 1 97.38 202 PHE A N 1
ATOM 1667 C CA . PHE A 1 202 ? -8.234 26.406 7.773 1 97.38 202 PHE A CA 1
ATOM 1668 C C . PHE A 1 202 ? -7.176 27.469 7.516 1 97.38 202 PHE A C 1
ATOM 1670 O O . PHE A 1 202 ? -6.02 27.312 7.914 1 97.38 202 PHE A O 1
ATOM 1677 N N . GLN A 1 203 ? -7.574 28.578 6.879 1 96 203 GLN A N 1
ATOM 1678 C CA . GLN A 1 203 ? -6.625 29.625 6.539 1 96 203 GLN A CA 1
ATOM 1679 C C . GLN A 1 203 ? -6.766 30.812 7.477 1 96 203 GLN A C 1
ATOM 1681 O O . GLN A 1 203 ? -5.98 31.766 7.406 1 96 203 GLN A O 1
ATOM 1686 N N . CYS A 1 204 ? -7.656 30.766 8.367 1 96.75 204 CYS A N 1
ATOM 1687 C CA . CYS A 1 204 ? -7.918 31.891 9.273 1 96.75 204 CYS A CA 1
ATOM 1688 C C . CYS A 1 204 ? -6.875 31.953 10.383 1 96.75 204 CYS A C 1
ATOM 1690 O O . CYS A 1 204 ? -6.422 30.906 10.875 1 96.75 204 CYS A O 1
ATOM 1692 N N . VAL A 1 205 ? -6.57 33.125 10.789 1 96.06 205 VAL A N 1
ATOM 1693 C CA . VAL A 1 205 ? -5.66 33.344 11.898 1 96.06 205 VAL A CA 1
ATOM 1694 C C . VAL A 1 205 ? -6.457 33.688 13.156 1 96.06 205 VAL A C 1
ATOM 1696 O O . VAL A 1 205 ? -5.965 33.531 14.281 1 96.06 205 VAL A O 1
ATOM 1699 N N . ASN A 1 206 ? -7.719 34.188 12.93 1 96.31 206 ASN A N 1
ATOM 1700 C CA . ASN A 1 206 ? -8.578 34.594 14.039 1 96.31 206 ASN A CA 1
ATOM 1701 C C . ASN A 1 206 ? -9.875 33.781 14.062 1 96.31 206 ASN A C 1
ATOM 1703 O O . ASN A 1 206 ? -10.469 33.531 13.008 1 96.31 206 ASN A O 1
ATOM 1707 N N . ALA A 1 207 ? -10.312 33.438 15.281 1 96.38 207 ALA A N 1
ATOM 1708 C CA . ALA A 1 207 ? -11.531 32.656 15.453 1 96.38 207 ALA A CA 1
ATOM 1709 C C . ALA A 1 207 ? -12.75 33.406 14.914 1 96.38 207 ALA A C 1
ATOM 1711 O O . ALA A 1 207 ? -13.672 32.781 14.367 1 96.38 207 ALA A O 1
ATOM 1712 N N . LYS A 1 208 ? -12.82 34.719 15.055 1 96.06 208 LYS A N 1
ATOM 1713 C CA . LYS A 1 208 ? -13.984 35.5 14.672 1 96.06 208 LYS A CA 1
ATOM 1714 C C . LYS A 1 208 ? -14.227 35.438 13.164 1 96.06 208 LYS A C 1
ATOM 1716 O O . LYS A 1 208 ? -15.336 35.688 12.695 1 96.06 208 LYS A O 1
ATOM 1721 N N . ASP A 1 209 ? -13.227 35.188 12.383 1 97.25 209 ASP A N 1
ATOM 1722 C CA . ASP A 1 209 ? -13.32 35.125 10.93 1 97.25 209 ASP A CA 1
ATOM 1723 C C . ASP A 1 209 ? -13.781 33.75 10.445 1 97.25 209 ASP A C 1
ATOM 1725 O O . ASP A 1 209 ? -14.062 33.562 9.258 1 97.25 209 ASP A O 1
ATOM 1729 N N . MET A 1 210 ? -13.891 32.75 11.336 1 97.44 210 MET A N 1
ATOM 1730 C CA . MET A 1 210 ? -14.227 31.391 10.969 1 97.44 210 MET A CA 1
ATOM 1731 C C . MET A 1 210 ? -15.727 31.219 10.805 1 97.44 210 MET A C 1
ATOM 1733 O O . MET A 1 210 ? -16.516 31.859 11.5 1 97.44 210 MET A O 1
ATOM 1737 N N . TYR A 1 211 ? -16.125 30.344 9.898 1 97.56 211 TYR A N 1
ATOM 1738 C CA . TYR A 1 211 ? -17.531 30.031 9.664 1 97.56 211 TYR A CA 1
ATOM 1739 C C . TYR A 1 211 ? -18.047 29 10.664 1 97.56 211 TYR A C 1
ATOM 1741 O O . TYR A 1 211 ? -19.141 29.141 11.211 1 97.56 211 TYR A O 1
ATOM 1749 N N . ALA A 1 212 ? -17.297 27.906 10.906 1 96.44 212 ALA A N 1
ATOM 1750 C CA . ALA A 1 212 ? -17.781 26.75 11.656 1 96.44 212 ALA A CA 1
ATOM 1751 C C . ALA A 1 212 ? -17.641 26.969 13.156 1 96.44 212 ALA A C 1
ATOM 1753 O O . ALA A 1 212 ? -16.531 27.062 13.68 1 96.44 212 ALA A O 1
ATOM 1754 N N . GLU A 1 213 ? -18.672 26.859 13.812 1 94.19 213 GLU A N 1
ATOM 1755 C CA . GLU A 1 213 ? -18.656 26.953 15.266 1 94.19 213 GLU A CA 1
ATOM 1756 C C . GLU A 1 213 ? -18.031 25.719 15.898 1 94.19 213 GLU A C 1
ATOM 1758 O O . GLU A 1 213 ? -17.391 25.812 16.953 1 94.19 213 GLU A O 1
ATOM 1763 N N . GLU A 1 214 ? -18.172 24.625 15.219 1 92.62 214 GLU A N 1
ATOM 1764 C CA . GLU A 1 214 ? -17.625 23.344 15.672 1 92.62 214 GLU A CA 1
ATOM 1765 C C . GLU A 1 214 ? -16.109 23.438 15.852 1 92.62 214 GLU A C 1
ATOM 1767 O O . GLU A 1 214 ? -15.523 22.703 16.641 1 92.62 214 GLU A O 1
ATOM 1772 N N . LEU A 1 215 ? -15.523 24.375 15.117 1 96.06 215 LEU A N 1
ATOM 1773 C CA . LEU A 1 215 ? -14.07 24.484 15.148 1 96.06 215 LEU A CA 1
ATOM 1774 C C . LEU A 1 215 ? -13.641 25.719 15.938 1 96.06 215 LEU A C 1
ATOM 1776 O O . LEU A 1 215 ? -12.578 25.719 16.562 1 96.06 215 LEU A O 1
ATOM 1780 N N . SER A 1 216 ? -14.453 26.75 15.953 1 96.38 216 SER A N 1
ATOM 1781 C CA . SER A 1 216 ? -14.023 28.078 16.406 1 96.38 216 SER A CA 1
ATOM 1782 C C . SER A 1 216 ? -13.828 28.094 17.922 1 96.38 216 SER A C 1
ATOM 1784 O O . SER A 1 216 ? -12.953 28.812 18.422 1 96.38 216 SER A O 1
ATOM 1786 N N . GLU A 1 217 ? -14.602 27.344 18.594 1 94.62 217 GLU A N 1
ATOM 1787 C CA . GLU A 1 217 ? -14.492 27.375 20.047 1 94.62 217 GLU A CA 1
ATOM 1788 C C . GLU A 1 217 ? -13.117 26.922 20.516 1 94.62 217 GLU A C 1
ATOM 1790 O O . GLU A 1 217 ? -12.453 27.609 21.297 1 94.62 217 GLU A O 1
ATOM 1795 N N . ARG A 1 218 ? -12.75 25.766 20.156 1 95.75 218 ARG A N 1
ATOM 1796 C CA . ARG A 1 218 ? -11.43 25.25 20.5 1 95.75 218 ARG A CA 1
ATOM 1797 C C . ARG A 1 218 ? -10.328 26.141 19.938 1 95.75 218 ARG A C 1
ATOM 1799 O O . ARG A 1 218 ? -9.289 26.328 20.578 1 95.75 218 ARG A O 1
ATOM 1806 N N . PHE A 1 219 ? -10.562 26.672 18.766 1 97.38 219 PHE A N 1
ATOM 1807 C CA . PHE A 1 219 ? -9.617 27.594 18.172 1 97.38 219 PHE A CA 1
ATOM 1808 C C . PHE A 1 219 ? -9.414 28.812 19.062 1 97.38 219 PHE A C 1
ATOM 1810 O O . PHE A 1 219 ? -8.281 29.25 19.281 1 97.38 219 PHE A O 1
ATOM 1817 N N . ARG A 1 220 ? -10.477 29.359 19.672 1 96.38 220 ARG A N 1
ATOM 1818 C CA . ARG A 1 220 ? -10.438 30.5 20.578 1 96.38 220 ARG A CA 1
ATOM 1819 C C . ARG A 1 220 ? -9.617 30.188 21.828 1 96.38 220 ARG A C 1
ATOM 1821 O O . ARG A 1 220 ? -8.891 31.031 22.344 1 96.38 220 ARG A O 1
ATOM 1828 N N . TYR A 1 221 ? -9.836 29.016 22.234 1 96.31 221 TYR A N 1
ATOM 1829 C CA . TYR A 1 221 ? -9.062 28.609 23.406 1 96.31 221 TYR A CA 1
ATOM 1830 C C . TYR A 1 221 ? -7.57 28.781 23.156 1 96.31 221 TYR A C 1
ATOM 1832 O O . TYR A 1 221 ? -6.867 29.391 23.953 1 96.31 221 TYR A O 1
ATOM 1840 N N . PHE A 1 222 ? -7.059 28.266 22 1 96.38 222 PHE A N 1
ATOM 1841 C CA . PHE A 1 222 ? -5.629 28.281 21.719 1 96.38 222 PHE A CA 1
ATOM 1842 C C . PHE A 1 222 ? -5.148 29.688 21.406 1 96.38 222 PHE A C 1
ATOM 1844 O O . PHE A 1 222 ? -4.027 30.062 21.766 1 96.38 222 PHE A O 1
ATOM 1851 N N . LYS A 1 223 ? -6.043 30.5 20.797 1 95.06 223 LYS A N 1
ATOM 1852 C CA . LYS A 1 223 ? -5.609 31.781 20.25 1 95.06 223 LYS A CA 1
ATOM 1853 C C . LYS A 1 223 ? -5.863 32.906 21.25 1 95.06 223 LYS A C 1
ATOM 1855 O O . LYS A 1 223 ? -5.168 33.938 21.234 1 95.06 223 LYS A O 1
ATOM 1860 N N . GLU A 1 224 ? -6.797 32.719 22.172 1 95.19 224 GLU A N 1
ATOM 1861 C CA . GLU A 1 224 ? -7.27 33.875 22.922 1 95.19 224 GLU A CA 1
ATOM 1862 C C . GLU A 1 224 ? -7.145 33.656 24.422 1 95.19 224 GLU A C 1
ATOM 1864 O O . GLU A 1 224 ? -7.473 34.531 25.219 1 95.19 224 GLU A O 1
ATOM 1869 N N . THR A 1 225 ? -6.711 32.531 24.844 1 96 225 THR A N 1
ATOM 1870 C CA . THR A 1 225 ? -6.477 32.312 26.266 1 96 225 THR A CA 1
ATOM 1871 C C . THR A 1 225 ? -4.984 32.156 26.562 1 96 225 THR A C 1
ATOM 1873 O O . THR A 1 225 ? -4.215 31.734 25.688 1 96 225 THR A O 1
ATOM 1876 N N . GLU A 1 226 ? -4.57 32.469 27.75 1 93.88 226 GLU A N 1
ATOM 1877 C CA . GLU A 1 226 ? -3.17 32.375 28.141 1 93.88 226 GLU A CA 1
ATOM 1878 C C . GLU A 1 226 ? -2.709 30.906 28.141 1 93.88 226 GLU A C 1
ATOM 1880 O O . GLU A 1 226 ? -1.594 30.609 27.703 1 93.88 226 GLU A O 1
ATOM 1885 N N . GLY A 1 227 ? -3.553 30.062 28.625 1 94.5 227 GLY A N 1
ATOM 1886 C CA . GLY A 1 227 ? -3.234 28.641 28.625 1 94.5 227 GLY A CA 1
ATOM 1887 C C . GLY A 1 227 ? -3.055 28.062 27.234 1 94.5 227 GLY A C 1
ATOM 1888 O O . GLY A 1 227 ? -2.062 27.391 26.969 1 94.5 227 GLY A O 1
ATOM 1889 N N . GLY A 1 228 ? -3.986 28.281 26.438 1 95.44 228 GLY A N 1
ATOM 1890 C CA . GLY A 1 228 ? -3.914 27.828 25.062 1 95.44 228 GLY A CA 1
ATOM 1891 C C . GLY A 1 228 ? -2.732 28.391 24.297 1 95.44 228 GLY A C 1
ATOM 1892 O O . GLY A 1 228 ? -2.023 27.656 23.609 1 95.44 228 GLY A O 1
ATOM 1893 N N . MET A 1 229 ? -2.535 29.688 24.438 1 94 229 MET A N 1
ATOM 1894 C CA . MET A 1 229 ? -1.411 30.344 23.781 1 94 229 MET A CA 1
ATOM 1895 C C . MET A 1 229 ? -0.082 29.797 24.297 1 94 229 MET A C 1
ATOM 1897 O O . MET A 1 229 ? 0.876 29.672 23.531 1 94 229 MET A O 1
ATOM 1901 N N . GLY A 1 230 ? -0.045 29.578 25.547 1 94.31 230 GLY A N 1
ATOM 1902 C CA . GLY A 1 230 ? 1.138 28.938 26.109 1 94.31 230 GLY A CA 1
ATOM 1903 C C . GLY A 1 230 ? 1.468 27.609 25.453 1 94.31 230 GLY A C 1
ATOM 1904 O O . GLY A 1 230 ? 2.631 27.328 25.172 1 94.31 230 GLY A O 1
ATOM 1905 N N . GLU A 1 231 ? 0.444 26.766 25.281 1 94.88 231 GLU A N 1
ATOM 1906 C CA . GLU A 1 231 ? 0.618 25.484 24.594 1 94.88 231 GLU A CA 1
ATOM 1907 C C . GLU A 1 231 ? 1.121 25.688 23.172 1 94.88 231 GLU A C 1
ATOM 1909 O O . GLU A 1 231 ? 2.008 24.969 22.719 1 94.88 231 GLU A O 1
ATOM 1914 N N . MET A 1 232 ? 0.592 26.672 22.484 1 94.25 232 MET A N 1
ATOM 1915 C CA . MET A 1 232 ? 0.999 26.969 21.109 1 94.25 232 MET A CA 1
ATOM 1916 C C . MET A 1 232 ? 2.453 27.422 21.062 1 94.25 232 MET A C 1
ATOM 1918 O O . MET A 1 232 ? 3.211 27 20.188 1 94.25 232 MET A O 1
ATOM 1922 N N . CYS A 1 233 ? 2.822 28.25 21.953 1 92.56 233 CYS A N 1
ATOM 1923 C CA . CYS A 1 233 ? 4.188 28.75 22 1 92.56 233 CYS A CA 1
ATOM 1924 C C . CYS A 1 233 ? 5.184 27.625 22.25 1 92.56 233 CYS A C 1
ATOM 1926 O O . CYS A 1 233 ? 6.293 27.641 21.719 1 92.56 233 CYS A O 1
ATOM 1928 N N . LYS A 1 234 ? 4.793 26.75 23.078 1 92.56 234 LYS A N 1
ATOM 1929 C CA . LYS A 1 234 ? 5.645 25.594 23.328 1 92.56 234 LYS A CA 1
ATOM 1930 C C . LYS A 1 234 ? 5.906 24.797 22.047 1 92.56 234 LYS A C 1
ATOM 1932 O O . LYS A 1 234 ? 7.031 24.359 21.797 1 92.56 234 LYS A O 1
ATOM 1937 N N . VAL A 1 235 ? 4.879 24.578 21.281 1 90.56 235 VAL A N 1
ATOM 1938 C CA . VAL A 1 235 ? 4.996 23.859 20.016 1 90.56 235 VAL A CA 1
ATOM 1939 C C . VAL A 1 235 ? 5.941 24.594 19.078 1 90.56 235 VAL A C 1
ATOM 1941 O O . VAL A 1 235 ? 6.785 23.984 18.422 1 90.56 235 VAL A O 1
ATOM 1944 N N . VAL A 1 236 ? 5.82 25.891 19.016 1 90.69 236 VAL A N 1
ATOM 1945 C CA . VAL A 1 236 ? 6.668 26.734 18.172 1 90.69 236 VAL A CA 1
ATOM 1946 C C . VAL A 1 236 ? 8.125 26.594 18.609 1 90.69 236 VAL A C 1
ATOM 1948 O O . VAL A 1 236 ? 9.016 26.438 17.781 1 90.69 236 VAL A O 1
ATOM 1951 N N . GLU A 1 237 ? 8.266 26.656 19.859 1 90.25 237 GLU A N 1
ATOM 1952 C CA . GLU A 1 237 ? 9.617 26.547 20.406 1 90.25 237 GLU A CA 1
ATOM 1953 C C . GLU A 1 237 ? 10.234 25.188 20.078 1 90.25 237 GLU A C 1
ATOM 1955 O O . GLU A 1 237 ? 11.406 25.109 19.703 1 90.25 237 GLU A O 1
ATOM 1960 N N . GLU A 1 238 ? 9.484 24.219 20.344 1 88.5 238 GLU A N 1
ATOM 1961 C CA . GLU A 1 238 ? 9.969 22.875 20.047 1 88.5 238 GLU A CA 1
ATOM 1962 C C . GLU A 1 238 ? 10.32 22.719 18.578 1 88.5 238 GLU A C 1
ATOM 1964 O O . GLU A 1 238 ? 11.328 22.094 18.234 1 88.5 238 GLU A O 1
ATOM 1969 N N . ARG A 1 239 ? 9.531 23.203 17.734 1 85.62 239 ARG A N 1
ATOM 1970 C CA . ARG A 1 239 ? 9.789 23.141 16.297 1 85.62 239 ARG A CA 1
ATOM 1971 C C . ARG A 1 239 ? 11.047 23.906 15.938 1 85.62 239 ARG A C 1
ATOM 1973 O O . ARG A 1 239 ? 11.836 23.469 15.102 1 85.62 239 ARG A O 1
ATOM 1980 N N . ALA A 1 240 ? 11.172 25.031 16.531 1 84.19 240 ALA A N 1
ATOM 1981 C CA . ALA A 1 240 ? 12.367 25.844 16.297 1 84.19 240 ALA A CA 1
ATOM 1982 C C . ALA A 1 240 ? 13.625 25.078 16.688 1 84.19 240 ALA A C 1
ATOM 1984 O O . ALA A 1 240 ? 14.641 25.125 15.984 1 84.19 240 ALA A O 1
ATOM 1985 N N . LYS A 1 241 ? 13.516 24.469 17.781 1 86.62 241 LYS A N 1
ATOM 1986 C CA . LYS A 1 241 ? 14.641 23.656 18.25 1 86.62 241 LYS A CA 1
ATOM 1987 C C . LYS A 1 241 ? 14.945 22.516 17.281 1 86.62 241 LYS A C 1
ATOM 1989 O O . LYS A 1 241 ? 16.109 22.234 16.984 1 86.62 241 LYS A O 1
ATOM 1994 N N . GLU A 1 242 ? 13.906 21.875 16.844 1 83.5 242 GLU A N 1
ATOM 1995 C CA . GLU A 1 242 ? 14.062 20.797 15.883 1 83.5 242 GLU A CA 1
ATOM 1996 C C . GLU A 1 242 ? 14.703 21.312 14.594 1 83.5 242 GLU A C 1
ATOM 1998 O O . GLU A 1 242 ? 15.578 20.656 14.023 1 83.5 242 GLU A O 1
ATOM 2003 N N . TYR A 1 243 ? 14.227 22.391 14.133 1 81.75 243 TYR A N 1
ATOM 2004 C CA . TYR A 1 243 ? 14.773 22.984 12.922 1 81.75 243 TYR A CA 1
ATOM 2005 C C . TYR A 1 243 ? 16.25 23.344 13.102 1 81.75 243 TYR A C 1
ATOM 2007 O O . TYR A 1 243 ? 17.062 23.141 12.195 1 81.75 243 TYR A O 1
ATOM 2015 N N . ALA A 1 244 ? 16.469 23.891 14.227 1 82.31 244 ALA A N 1
ATOM 2016 C CA . ALA A 1 244 ? 17.844 24.25 14.531 1 82.31 244 ALA A CA 1
ATOM 2017 C C . ALA A 1 244 ? 18.734 23 14.562 1 82.31 244 ALA A C 1
ATOM 2019 O O . ALA A 1 244 ? 19.844 23 14.031 1 82.31 244 ALA A O 1
ATOM 2020 N N . ALA A 1 245 ? 18.234 22 15.133 1 84.38 245 ALA A N 1
ATOM 2021 C CA . ALA A 1 245 ? 18.969 20.75 15.203 1 84.38 245 ALA A CA 1
ATOM 2022 C C . ALA A 1 245 ? 19.188 20.156 13.805 1 84.38 245 ALA A C 1
ATOM 2024 O O . ALA A 1 245 ? 20.281 19.703 13.484 1 84.38 245 ALA A O 1
ATOM 2025 N N . ASP A 1 246 ? 18.219 20.172 13.047 1 81.62 246 ASP A N 1
ATOM 2026 C CA . ASP A 1 246 ? 18.312 19.688 11.672 1 81.62 246 ASP A CA 1
ATOM 2027 C C . ASP A 1 246 ? 19.312 20.516 10.867 1 81.62 246 ASP A C 1
ATOM 2029 O O . ASP A 1 246 ? 20.094 19.953 10.094 1 81.62 246 ASP A O 1
ATOM 2033 N N . ALA A 1 247 ? 19.172 21.781 11.047 1 81.12 247 ALA A N 1
ATOM 2034 C CA . ALA A 1 247 ? 20.109 22.672 10.359 1 81.12 247 ALA A CA 1
ATOM 2035 C C . ALA A 1 247 ? 21.547 22.391 10.766 1 81.12 247 ALA A C 1
ATOM 2037 O O . ALA A 1 247 ? 22.453 22.375 9.914 1 81.12 247 ALA A O 1
ATOM 2038 N N . LEU A 1 248 ? 21.703 22.203 11.969 1 85 248 LEU A N 1
ATOM 2039 C CA . LEU A 1 248 ? 23.031 21.859 12.469 1 85 248 LEU A CA 1
ATOM 2040 C C . LEU A 1 248 ? 23.516 20.547 11.875 1 85 248 LEU A C 1
ATOM 2042 O O . LEU A 1 248 ? 24.672 20.422 11.492 1 85 248 LEU A O 1
ATOM 2046 N N . GLN A 1 249 ? 22.641 19.594 11.875 1 83.38 249 GLN A N 1
ATOM 2047 C CA . GLN A 1 249 ? 22.984 18.312 11.281 1 83.38 249 GLN A CA 1
ATOM 2048 C C . GLN A 1 249 ? 23.312 18.453 9.797 1 83.38 249 GLN A C 1
ATOM 2050 O O . GLN A 1 249 ? 24.281 17.859 9.312 1 83.38 249 GLN A O 1
ATOM 2055 N N . LYS A 1 250 ? 22.547 19.188 9.109 1 83.5 250 LYS A N 1
ATOM 2056 C CA . LYS A 1 250 ? 22.812 19.422 7.688 1 83.5 250 LYS A CA 1
ATOM 2057 C C . LYS A 1 250 ? 24.141 20.125 7.484 1 83.5 250 LYS A C 1
ATOM 2059 O O . LYS A 1 250 ? 24.875 19.828 6.539 1 83.5 250 LYS A O 1
ATOM 2064 N N . GLU A 1 251 ? 24.312 21.047 8.336 1 86.31 251 GLU A N 1
ATOM 2065 C CA . GLU A 1 251 ? 25.594 21.734 8.281 1 86.31 251 GLU A CA 1
ATOM 2066 C C . GLU A 1 251 ? 26.75 20.781 8.531 1 86.31 251 GLU A C 1
ATOM 2068 O O . GLU A 1 251 ? 27.781 20.859 7.855 1 86.31 251 GLU A O 1
ATOM 2073 N N . LYS A 1 252 ? 26.562 19.969 9.461 1 87.75 252 LYS A N 1
ATOM 2074 C CA . LYS A 1 252 ? 27.578 18.969 9.742 1 87.75 252 LYS A CA 1
ATOM 2075 C C . LYS A 1 252 ? 27.797 18.047 8.547 1 87.75 252 LYS A C 1
ATOM 2077 O O . LYS A 1 252 ? 28.938 17.719 8.188 1 87.75 252 LYS A O 1
ATOM 2082 N N . VAL A 1 253 ? 26.75 17.609 7.984 1 88.69 253 VAL A N 1
ATOM 2083 C CA . VAL A 1 253 ? 26.828 16.734 6.816 1 88.69 253 VAL A CA 1
ATOM 2084 C C . VAL A 1 253 ? 27.531 17.469 5.676 1 88.69 253 VAL A C 1
ATOM 2086 O O . VAL A 1 253 ? 28.375 16.891 4.973 1 88.69 253 VAL A O 1
ATOM 2089 N N . ALA A 1 254 ? 27.219 18.703 5.523 1 89.5 254 ALA A N 1
ATOM 2090 C CA . ALA A 1 254 ? 27.859 19.516 4.504 1 89.5 254 ALA A CA 1
ATOM 2091 C C . ALA A 1 254 ? 29.359 19.641 4.77 1 89.5 254 ALA A C 1
ATOM 2093 O O . ALA A 1 254 ? 30.172 19.562 3.846 1 89.5 254 ALA A O 1
ATOM 2094 N N . ASP A 1 255 ? 29.625 19.812 6 1 91.56 255 ASP A N 1
ATOM 2095 C CA . ASP A 1 255 ? 31.031 19.891 6.387 1 91.56 255 ASP A CA 1
ATOM 2096 C C . ASP A 1 255 ? 31.75 18.578 6.102 1 91.56 255 ASP A C 1
ATOM 2098 O O . ASP A 1 255 ? 32.875 18.578 5.605 1 91.56 255 ASP A O 1
ATOM 2102 N N . ILE A 1 256 ? 31.141 17.531 6.449 1 91.56 256 ILE A N 1
ATOM 2103 C CA . ILE A 1 256 ? 31.703 16.219 6.184 1 91.56 256 ILE A CA 1
ATOM 2104 C C . ILE A 1 256 ? 31.938 16.062 4.684 1 91.56 256 ILE A C 1
ATOM 2106 O O . ILE A 1 256 ? 33.031 15.633 4.27 1 91.56 256 ILE A O 1
ATOM 2110 N N . ARG A 1 257 ? 31 16.438 3.924 1 91.88 257 ARG A N 1
ATOM 2111 C CA . ARG A 1 257 ? 31.109 16.312 2.475 1 91.88 257 ARG A CA 1
ATOM 2112 C C . ARG A 1 257 ? 32.25 17.141 1.936 1 91.88 257 ARG A C 1
ATOM 2114 O O . ARG A 1 257 ? 33 16.703 1.056 1 91.88 257 ARG A O 1
ATOM 2121 N N . ARG A 1 258 ? 32.344 18.312 2.408 1 92.31 258 ARG A N 1
ATOM 2122 C CA . ARG A 1 258 ? 33.438 19.203 1.993 1 92.31 258 ARG A CA 1
ATOM 2123 C C . ARG A 1 258 ? 34.812 18.594 2.287 1 92.31 258 ARG A C 1
ATOM 2125 O O . ARG A 1 258 ? 35.719 18.688 1.469 1 92.31 258 ARG A O 1
ATOM 2132 N N . MET A 1 259 ? 34.875 18 3.418 1 93 259 MET A N 1
ATOM 2133 C CA . MET A 1 259 ? 36.156 17.391 3.805 1 93 259 MET A CA 1
ATOM 2134 C C . MET A 1 259 ? 36.406 16.125 3 1 93 259 MET A C 1
ATOM 2136 O O . MET A 1 259 ? 37.562 15.844 2.637 1 93 259 MET A O 1
ATOM 2140 N N . LEU A 1 260 ? 35.375 15.391 2.748 1 92.62 260 LEU A N 1
ATOM 2141 C CA . LEU A 1 260 ? 35.531 14.188 1.936 1 92.62 260 LEU A CA 1
ATOM 2142 C C . LEU A 1 260 ? 35.969 14.531 0.521 1 92.62 260 LEU A C 1
ATOM 2144 O O . LEU A 1 260 ? 36.812 13.836 -0.06 1 92.62 260 LEU A O 1
ATOM 2148 N N . ASP A 1 261 ? 35.438 15.594 0.012 1 92 261 ASP A N 1
ATOM 2149 C CA . ASP A 1 261 ? 35.75 16.016 -1.35 1 92 261 ASP A CA 1
ATOM 2150 C C . ASP A 1 261 ? 37.219 16.422 -1.487 1 92 261 ASP A C 1
ATOM 2152 O O . ASP A 1 261 ? 37.781 16.328 -2.572 1 92 261 ASP A O 1
ATOM 2156 N N . LYS A 1 262 ? 37.781 16.844 -0.482 1 91.44 262 LYS A N 1
ATOM 2157 C CA . LYS A 1 262 ? 39.188 17.25 -0.496 1 91.44 262 LYS A CA 1
ATOM 2158 C C . LYS A 1 262 ? 40.094 16.047 -0.607 1 91.44 262 LYS A C 1
ATOM 2160 O O . LYS A 1 262 ? 41.25 16.188 -0.986 1 91.44 262 LYS A O 1
ATOM 2165 N N . GLN A 1 263 ? 39.531 14.844 -0.268 1 89.12 263 GLN A N 1
ATOM 2166 C CA . GLN A 1 263 ? 40.281 13.578 -0.363 1 89.12 263 GLN A CA 1
ATOM 2167 C C . GLN A 1 263 ? 41.594 13.656 0.382 1 89.12 263 GLN A C 1
ATOM 2169 O O . GLN A 1 263 ? 42.594 13.078 -0.054 1 89.12 263 GLN A O 1
ATOM 2174 N N . LYS A 1 264 ? 41.719 14.43 1.313 1 91.31 264 LYS A N 1
ATOM 2175 C CA . LYS A 1 264 ? 42.969 14.625 2.068 1 91.31 264 LYS A CA 1
ATOM 2176 C C . LYS A 1 264 ? 42.875 13.984 3.453 1 91.31 264 LYS A C 1
ATOM 2178 O O . LYS A 1 264 ? 43.875 13.789 4.125 1 91.31 264 LYS A O 1
ATOM 2183 N N . TYR A 1 265 ? 41.688 13.672 3.902 1 93.44 265 TYR A N 1
ATOM 2184 C CA . TYR A 1 265 ? 41.469 13.188 5.254 1 93.44 265 TYR A CA 1
ATOM 2185 C C . TYR A 1 265 ? 40.844 11.789 5.23 1 93.44 265 TYR A C 1
ATOM 2187 O O . TYR A 1 265 ? 40.062 11.469 4.348 1 93.44 265 TYR A O 1
ATOM 2195 N N . SER A 1 266 ? 41.312 11.008 6.141 1 94.25 266 SER A N 1
ATOM 2196 C CA . SER A 1 266 ? 40.656 9.734 6.344 1 94.25 266 SER A CA 1
ATOM 2197 C C . SER A 1 266 ? 39.281 9.93 7.004 1 94.25 266 SER A C 1
ATOM 2199 O O . SER A 1 266 ? 39 10.992 7.559 1 94.25 266 SER A O 1
ATOM 2201 N N . HIS A 1 267 ? 38.406 8.945 6.902 1 95.12 267 HIS A N 1
ATOM 2202 C CA . HIS A 1 267 ? 37.125 9.023 7.539 1 95.12 267 HIS A CA 1
ATOM 2203 C C . HIS A 1 267 ? 37.25 9.234 9.047 1 95.12 267 HIS A C 1
ATOM 2205 O O . HIS A 1 267 ? 36.469 9.992 9.641 1 95.12 267 HIS A O 1
ATOM 2211 N N . GLU A 1 268 ? 38.25 8.562 9.633 1 94.75 268 GLU A N 1
ATOM 2212 C CA . GLU A 1 268 ? 38.5 8.703 11.062 1 94.75 268 GLU A CA 1
ATOM 2213 C C . GLU A 1 268 ? 38.938 10.133 11.414 1 94.75 268 GLU A C 1
ATOM 2215 O O . GLU A 1 268 ? 38.469 10.68 12.422 1 94.75 268 GLU A O 1
ATOM 2220 N N . GLU A 1 269 ? 39.719 10.727 10.586 1 94.31 269 GLU A N 1
ATOM 2221 C CA . GLU A 1 269 ? 40.188 12.102 10.805 1 94.31 269 GLU A CA 1
ATOM 2222 C C . GLU A 1 269 ? 39 13.078 10.703 1 94.31 269 GLU A C 1
ATOM 2224 O O . GLU A 1 269 ? 38.938 14.031 11.484 1 94.31 269 GLU A O 1
ATOM 2229 N N . ILE A 1 270 ? 38.219 12.914 9.727 1 95.19 270 ILE A N 1
ATOM 2230 C CA . ILE A 1 270 ? 37.062 13.773 9.539 1 95.19 270 ILE A CA 1
ATOM 2231 C C . ILE A 1 270 ? 36.156 13.688 10.766 1 95.19 270 ILE A C 1
ATOM 2233 O O . ILE A 1 270 ? 35.719 14.711 11.289 1 95.19 270 ILE A O 1
ATOM 2237 N N . ALA A 1 271 ? 35.938 12.5 11.273 1 93.81 271 ALA A N 1
ATOM 2238 C CA . ALA A 1 271 ? 35.094 12.281 12.445 1 93.81 271 ALA A CA 1
ATOM 2239 C C . ALA A 1 271 ? 35.656 13.023 13.664 1 93.81 271 ALA A C 1
ATOM 2241 O O . ALA A 1 271 ? 34.875 13.641 14.414 1 93.81 271 ALA A O 1
ATOM 2242 N N . GLU A 1 272 ? 36.906 12.93 13.805 1 93.06 272 GLU A N 1
ATOM 2243 C CA . GLU A 1 272 ? 37.562 13.57 14.938 1 93.06 272 GLU A CA 1
ATOM 2244 C C . GLU A 1 272 ? 37.5 15.094 14.812 1 93.06 272 GLU A C 1
ATOM 2246 O O . GLU A 1 272 ? 37.219 15.797 15.773 1 93.06 272 GLU A O 1
ATOM 2251 N N . ASN A 1 273 ? 37.812 15.602 13.633 1 92.19 273 ASN A N 1
ATOM 2252 C CA . ASN A 1 273 ? 37.875 17.031 13.406 1 92.19 273 ASN A CA 1
ATOM 2253 C C . ASN A 1 273 ? 36.5 17.703 13.586 1 92.19 273 ASN A C 1
ATOM 2255 O O . ASN A 1 273 ? 36.438 18.844 14.047 1 92.19 273 ASN A O 1
ATOM 2259 N N . LEU A 1 274 ? 35.531 17.031 13.148 1 92.75 274 LEU A N 1
ATOM 2260 C CA . LEU A 1 274 ? 34.219 17.625 13.172 1 92.75 274 LEU A CA 1
ATOM 2261 C C . LEU A 1 274 ? 33.406 17.125 14.383 1 92.75 274 LEU A C 1
ATOM 2263 O O . LEU A 1 274 ? 32.281 17.531 14.578 1 92.75 274 LEU A O 1
ATOM 2267 N N . ASN A 1 275 ? 34 16.25 15.242 1 91.5 275 ASN A N 1
ATOM 2268 C CA . ASN A 1 275 ? 33.375 15.695 16.438 1 91.5 275 ASN A CA 1
ATOM 2269 C C . ASN A 1 275 ? 32.062 15.008 16.109 1 91.5 275 ASN A C 1
ATOM 2271 O O . ASN A 1 275 ? 31.031 15.32 16.688 1 91.5 275 ASN A O 1
ATOM 2275 N N . VAL A 1 276 ? 32.125 14.117 15.141 1 91.69 276 VAL A N 1
ATOM 2276 C CA . VAL A 1 276 ? 30.969 13.305 14.75 1 91.69 276 VAL A CA 1
ATOM 2277 C C . VAL A 1 276 ? 31.344 11.828 14.75 1 91.69 276 VAL A C 1
ATOM 2279 O O . VAL A 1 276 ? 32.531 11.484 14.844 1 91.69 276 VAL A O 1
ATOM 2282 N N . SER A 1 277 ? 30.406 11.039 14.758 1 90.62 277 SER A N 1
ATOM 2283 C CA . SER A 1 277 ? 30.672 9.609 14.75 1 90.62 277 SER A CA 1
ATOM 2284 C C . SER A 1 277 ? 31.25 9.156 13.406 1 90.62 277 SER A C 1
ATOM 2286 O O . SER A 1 277 ? 30.922 9.742 12.367 1 90.62 277 SER A O 1
ATOM 2288 N N . LEU A 1 278 ? 32.062 8.133 13.508 1 91.81 278 LEU A N 1
ATOM 2289 C CA . LEU A 1 278 ? 32.625 7.539 12.289 1 91.81 278 LEU A CA 1
ATOM 2290 C C . LEU A 1 278 ? 31.5 6.984 11.414 1 91.81 278 LEU A C 1
ATOM 2292 O O . LEU A 1 278 ? 31.578 7.051 10.188 1 91.81 278 LEU A O 1
ATOM 2296 N N . GLU A 1 279 ? 30.516 6.516 12.086 1 89.75 279 GLU A N 1
ATOM 2297 C CA . GLU A 1 279 ? 29.359 5.953 11.375 1 89.75 279 GLU A CA 1
ATOM 2298 C C . GLU A 1 279 ? 28.703 7 10.484 1 89.75 279 GLU A C 1
ATOM 2300 O O . GLU A 1 279 ? 28.344 6.707 9.344 1 89.75 279 GLU A O 1
ATOM 2305 N N . LEU A 1 280 ? 28.594 8.125 10.992 1 90.06 280 LEU A N 1
ATOM 2306 C CA . LEU A 1 280 ? 27.969 9.195 10.227 1 90.06 280 LEU A CA 1
ATOM 2307 C C . LEU A 1 280 ? 28.812 9.562 9.008 1 90.06 280 LEU A C 1
ATOM 2309 O O . LEU A 1 280 ? 28.281 9.781 7.918 1 90.06 280 LEU A O 1
ATOM 2313 N N . VAL A 1 281 ? 30.094 9.57 9.18 1 92.25 281 VAL A N 1
ATOM 2314 C CA . VAL A 1 281 ? 31 9.883 8.078 1 92.25 281 VAL A CA 1
ATOM 2315 C C . VAL A 1 281 ? 30.875 8.836 6.98 1 92.25 281 VAL A C 1
ATOM 2317 O O . VAL A 1 281 ? 30.766 9.172 5.797 1 92.25 281 VAL A O 1
ATOM 2320 N N . ASP A 1 282 ? 30.797 7.625 7.406 1 91.06 282 ASP A N 1
ATOM 2321 C CA . ASP A 1 282 ? 30.656 6.531 6.453 1 91.06 282 ASP A CA 1
ATOM 2322 C C . ASP A 1 282 ? 29.328 6.621 5.691 1 91.06 282 ASP A C 1
ATOM 2324 O O . ASP A 1 282 ? 29.281 6.344 4.492 1 91.06 282 ASP A O 1
ATOM 2328 N N . GLU A 1 283 ? 28.312 7.031 6.379 1 86.75 283 GLU A N 1
ATOM 2329 C CA . GLU A 1 283 ? 26.984 7.152 5.766 1 86.75 283 GLU A CA 1
ATOM 2330 C C . GLU A 1 283 ? 26.953 8.273 4.73 1 86.75 283 GLU A C 1
ATOM 2332 O O . GLU A 1 283 ? 26.344 8.133 3.67 1 86.75 283 GLU A O 1
ATOM 2337 N N . VAL A 1 284 ? 27.594 9.32 5.039 1 88.75 284 VAL A N 1
ATOM 2338 C CA . VAL A 1 284 ? 27.656 10.445 4.113 1 88.75 284 VAL A CA 1
ATOM 2339 C C . VAL A 1 284 ? 28.469 10.07 2.889 1 88.75 284 VAL A C 1
ATOM 2341 O O . VAL A 1 284 ? 28.094 10.367 1.756 1 88.75 284 VAL A O 1
ATOM 2344 N N . ALA A 1 285 ? 29.5 9.359 3.135 1 88.06 285 ALA A N 1
ATOM 2345 C CA . ALA A 1 285 ? 30.391 8.945 2.057 1 88.06 285 ALA A CA 1
ATOM 2346 C C . ALA A 1 285 ? 29.688 7.977 1.105 1 88.06 285 ALA A C 1
ATOM 2348 O O . ALA A 1 285 ? 29.922 8.016 -0.106 1 88.06 285 ALA A O 1
ATOM 2349 N N . SER A 1 286 ? 28.828 7.184 1.646 1 81.19 286 SER A N 1
ATOM 2350 C CA . SER A 1 286 ? 28.156 6.172 0.839 1 81.19 286 SER A CA 1
ATOM 2351 C C . SER A 1 286 ? 26.938 6.75 0.134 1 81.19 286 SER A C 1
ATOM 2353 O O . SER A 1 286 ? 26.312 6.086 -0.7 1 81.19 286 SER A O 1
ATOM 2355 N N . GLY A 1 287 ? 26.609 8.008 0.464 1 74.31 287 GLY A N 1
ATOM 2356 C CA . GLY A 1 287 ? 25.453 8.641 -0.149 1 74.31 287 GLY A CA 1
ATOM 2357 C C . GLY A 1 287 ? 24.156 8.289 0.532 1 74.31 287 GLY A C 1
ATOM 2358 O O . GLY A 1 287 ? 23.078 8.656 0.053 1 74.31 287 GLY A O 1
ATOM 2359 N N . LYS A 1 288 ? 24.281 7.555 1.59 1 62.5 288 LYS A N 1
ATOM 2360 C CA . LYS A 1 288 ? 23.078 7.172 2.324 1 62.5 288 LYS A CA 1
ATOM 2361 C C . LYS A 1 288 ? 22.422 8.383 2.98 1 62.5 288 LYS A C 1
ATOM 2363 O O . LYS A 1 288 ? 21.203 8.406 3.197 1 62.5 288 LYS A O 1
ATOM 2368 N N . VAL A 1 289 ? 23.328 9.234 3.4 1 67.12 289 VAL A N 1
ATOM 2369 C CA . VAL A 1 289 ? 22.844 10.484 3.971 1 67.12 289 VAL A CA 1
ATOM 2370 C C . VAL A 1 289 ? 23.109 11.641 3.008 1 67.12 289 VAL A C 1
ATOM 2372 O O . VAL A 1 289 ? 24.25 11.812 2.543 1 67.12 289 VAL A O 1
ATOM 2375 N N . ALA A 1 290 ? 22.062 12.281 2.553 1 56.09 290 ALA A N 1
ATOM 2376 C CA . ALA A 1 290 ? 22.25 13.406 1.641 1 56.09 290 ALA A CA 1
ATOM 2377 C C . ALA A 1 290 ? 22.188 14.734 2.391 1 56.09 290 ALA A C 1
ATOM 2379 O O . ALA A 1 290 ? 21.453 14.867 3.373 1 56.09 290 ALA A O 1
ATOM 2380 N N . MET B 1 1 ? -20.797 -21.5 -2.26 1 22.7 1 MET B N 1
ATOM 2381 C CA . MET B 1 1 ? -19.344 -21.438 -2.098 1 22.7 1 MET B CA 1
ATOM 2382 C C . MET B 1 1 ? -18.734 -22.828 -2.105 1 22.7 1 MET B C 1
ATOM 2384 O O . MET B 1 1 ? -18.625 -23.469 -1.062 1 22.7 1 MET B O 1
ATOM 2388 N N . HIS B 1 2 ? -18.984 -23.516 -3.203 1 21.06 2 HIS B N 1
ATOM 2389 C CA . HIS B 1 2 ? -18.641 -24.891 -3.496 1 21.06 2 HIS B CA 1
ATOM 2390 C C . HIS B 1 2 ? -17.141 -25.094 -3.592 1 21.06 2 HIS B C 1
ATOM 2392 O O . HIS B 1 2 ? -16.469 -24.438 -4.406 1 21.06 2 HIS B O 1
ATOM 2398 N N . LYS B 1 3 ? -16.5 -25.297 -2.381 1 27.91 3 LYS B N 1
ATOM 2399 C CA . LYS B 1 3 ? -15.156 -25.875 -2.236 1 27.91 3 LYS B CA 1
ATOM 2400 C C . LYS B 1 3 ? -14.914 -26.969 -3.262 1 27.91 3 LYS B C 1
ATOM 2402 O O . LYS B 1 3 ? -15.594 -28 -3.25 1 27.91 3 LYS B O 1
ATOM 2407 N N . PHE B 1 4 ? -14.602 -26.438 -4.453 1 24.97 4 PHE B N 1
ATOM 2408 C CA . PHE B 1 4 ? -14.219 -27.375 -5.508 1 24.97 4 PHE B CA 1
ATOM 2409 C C . PHE B 1 4 ? -12.977 -28.156 -5.113 1 24.97 4 PHE B C 1
ATOM 2411 O O . PHE B 1 4 ? -11.852 -27.688 -5.305 1 24.97 4 PHE B O 1
ATOM 2418 N N . ALA B 1 5 ? -12.938 -28.703 -3.883 1 27.5 5 ALA B N 1
ATOM 2419 C CA . ALA B 1 5 ? -12.016 -29.797 -3.607 1 27.5 5 ALA B CA 1
ATOM 2420 C C . ALA B 1 5 ? -12.047 -30.844 -4.727 1 27.5 5 ALA B C 1
ATOM 2422 O O . ALA B 1 5 ? -13.102 -31.406 -5.035 1 27.5 5 ALA B O 1
ATOM 2423 N N . LEU B 1 6 ? -11.305 -30.578 -5.672 1 27.94 6 LEU B N 1
ATOM 2424 C CA . LEU B 1 6 ? -11 -31.703 -6.535 1 27.94 6 LEU B CA 1
ATOM 2425 C C . LEU B 1 6 ? -10.805 -32.969 -5.715 1 27.94 6 LEU B C 1
ATOM 2427 O O . LEU B 1 6 ? -9.742 -33.188 -5.129 1 27.94 6 LEU B O 1
ATOM 2431 N N . ALA B 1 7 ? -11.75 -33.188 -4.82 1 28.02 7 ALA B N 1
ATOM 2432 C CA . ALA B 1 7 ? -11.82 -34.562 -4.312 1 28.02 7 ALA B CA 1
ATOM 2433 C C . ALA B 1 7 ? -11.812 -35.562 -5.457 1 28.02 7 ALA B C 1
ATOM 2435 O O . ALA B 1 7 ? -12.773 -35.656 -6.227 1 28.02 7 ALA B O 1
ATOM 2436 N N . PHE B 1 8 ? -10.672 -35.656 -6.082 1 29.25 8 PHE B N 1
ATOM 2437 C CA . PHE B 1 8 ? -10.531 -36.906 -6.836 1 29.25 8 PHE B CA 1
ATOM 2438 C C . PHE B 1 8 ? -11.164 -38.062 -6.082 1 29.25 8 PHE B C 1
ATOM 2440 O O . PHE B 1 8 ? -10.664 -38.469 -5.035 1 29.25 8 PHE B O 1
ATOM 2447 N N . HIS B 1 9 ? -12.492 -38.031 -6.055 1 28.7 9 HIS B N 1
ATOM 2448 C CA . HIS B 1 9 ? -13.148 -39.25 -5.695 1 28.7 9 HIS B CA 1
ATOM 2449 C C . HIS B 1 9 ? -12.633 -40.438 -6.539 1 28.7 9 HIS B C 1
ATOM 2451 O O . HIS B 1 9 ? -13.016 -40.562 -7.707 1 28.7 9 HIS B O 1
ATOM 2457 N N . VAL B 1 10 ? -11.336 -40.719 -6.488 1 27.67 10 VAL B N 1
ATOM 2458 C CA . VAL B 1 10 ? -11 -42.062 -6.961 1 27.67 10 VAL B CA 1
ATOM 2459 C C . VAL B 1 10 ? -11.945 -43.094 -6.344 1 27.67 10 VAL B C 1
ATOM 2461 O O . VAL B 1 10 ? -11.945 -43.312 -5.125 1 27.67 10 VAL B O 1
ATOM 2464 N N . GLU B 1 11 ? -13.195 -43.094 -6.82 1 28.38 11 GLU B N 1
ATOM 2465 C CA . GLU B 1 11 ? -14.062 -44.219 -6.52 1 28.38 11 GLU B CA 1
ATOM 2466 C C . GLU B 1 11 ? -13.344 -45.531 -6.762 1 28.38 11 GLU B C 1
ATOM 2468 O O . GLU B 1 11 ? -12.977 -45.875 -7.898 1 28.38 11 GLU B O 1
ATOM 2473 N N . VAL B 1 12 ? -12.5 -45.875 -5.82 1 27.73 12 VAL B N 1
ATOM 2474 C CA . VAL B 1 12 ? -12.07 -47.281 -5.766 1 27.73 12 VAL B CA 1
ATOM 2475 C C . VAL B 1 12 ? -13.281 -48.188 -5.793 1 27.73 12 VAL B C 1
ATOM 2477 O O . VAL B 1 12 ? -14.102 -48.188 -4.871 1 27.73 12 VAL B O 1
ATOM 2480 N N . TRP B 1 13 ? -13.977 -48.344 -6.98 1 25.67 13 TRP B N 1
ATOM 2481 C CA . TRP B 1 13 ? -14.93 -49.438 -7.188 1 25.67 13 TRP B CA 1
ATOM 2482 C C . TRP B 1 13 ? -14.344 -50.75 -6.723 1 25.67 13 TRP B C 1
ATOM 2484 O O . TRP B 1 13 ? -13.32 -51.219 -7.238 1 25.67 13 TRP B O 1
ATOM 2494 N N . TYR B 1 14 ? -14.422 -51 -5.441 1 28.34 14 TYR B N 1
ATOM 2495 C CA . TYR B 1 14 ? -14.258 -52.344 -4.898 1 28.34 14 TYR B CA 1
ATOM 2496 C C . TYR B 1 14 ? -15.211 -53.312 -5.57 1 28.34 14 TYR B C 1
ATOM 2498 O O . TYR B 1 14 ? -16.422 -53.25 -5.348 1 28.34 14 TYR B O 1
ATOM 2506 N N . THR B 1 15 ? -15.188 -53.438 -6.938 1 29.44 15 THR B N 1
ATOM 2507 C CA . THR B 1 15 ? -15.906 -54.656 -7.355 1 29.44 15 THR B CA 1
ATOM 2508 C C . THR B 1 15 ? -15.344 -55.875 -6.66 1 29.44 15 THR B C 1
ATOM 2510 O O . THR B 1 15 ? -14.125 -56.062 -6.582 1 29.44 15 THR B O 1
ATOM 2513 N N . LYS B 1 16 ? -16.141 -56.562 -5.816 1 32.25 16 LYS B N 1
ATOM 2514 C CA . LYS B 1 16 ? -16 -57.812 -5.082 1 32.25 16 LYS B CA 1
ATOM 2515 C C . LYS B 1 16 ? -15.68 -58.969 -6.027 1 32.25 16 LYS B C 1
ATOM 2517 O O . LYS B 1 16 ? -15.906 -60.125 -5.691 1 32.25 16 LYS B O 1
ATOM 2522 N N . SER B 1 17 ? -15.484 -58.781 -7.328 1 31.58 17 SER B N 1
ATOM 2523 C CA . SER B 1 17 ? -15.266 -60.125 -7.863 1 31.58 17 SER B CA 1
ATOM 2524 C C . SER B 1 17 ? -14.047 -60.781 -7.23 1 31.58 17 SER B C 1
ATOM 2526 O O . SER B 1 17 ? -13.117 -60.094 -6.793 1 31.58 17 SER B O 1
ATOM 2528 N N . ASP B 1 18 ? -14.047 -62.156 -6.816 1 34.81 18 ASP B N 1
ATOM 2529 C CA . ASP B 1 18 ? -13.133 -63.125 -6.215 1 34.81 18 ASP B CA 1
ATOM 2530 C C . ASP B 1 18 ? -11.773 -63.094 -6.906 1 34.81 18 ASP B C 1
ATOM 2532 O O . ASP B 1 18 ? -10.875 -63.844 -6.531 1 34.81 18 ASP B O 1
ATOM 2536 N N . ARG B 1 19 ? -11.727 -63.031 -8.281 1 31.98 19 ARG B N 1
ATOM 2537 C CA . ARG B 1 19 ? -10.383 -63.094 -8.844 1 31.98 19 ARG B CA 1
ATOM 2538 C C . ARG B 1 19 ? -9.484 -62 -8.297 1 31.98 19 ARG B C 1
ATOM 2540 O O . ARG B 1 19 ? -9.867 -60.812 -8.297 1 31.98 19 ARG B O 1
ATOM 2547 N N . LYS B 1 20 ? -8.672 -62.406 -7.406 1 40.31 20 LYS B N 1
ATOM 2548 C CA . LYS B 1 20 ? -7.57 -61.719 -6.746 1 40.31 20 LYS B CA 1
ATOM 2549 C C . LYS B 1 20 ? -6.828 -60.812 -7.723 1 40.31 20 LYS B C 1
ATOM 2551 O O . LYS B 1 20 ? -5.691 -61.094 -8.102 1 40.31 20 LYS B O 1
ATOM 2556 N N . ASP B 1 21 ? -7.398 -60.656 -8.938 1 33.66 21 ASP B N 1
ATOM 2557 C CA . ASP B 1 21 ? -6.609 -59.75 -9.75 1 33.66 21 ASP B CA 1
ATOM 2558 C C . ASP B 1 21 ? -6.383 -58.406 -9.023 1 33.66 21 ASP B C 1
ATOM 2560 O O . ASP B 1 21 ? -7.312 -57.625 -8.852 1 33.66 21 ASP B O 1
ATOM 2564 N N . VAL B 1 22 ? -5.66 -58.406 -7.949 1 36.38 22 VAL B N 1
ATOM 2565 C CA . VAL B 1 22 ? -5.16 -57.25 -7.234 1 36.38 22 VAL B CA 1
ATOM 2566 C C . VAL B 1 22 ? -4.754 -56.156 -8.227 1 36.38 22 VAL B C 1
ATOM 2568 O O . VAL B 1 22 ? -3.844 -56.344 -9.039 1 36.38 22 VAL B O 1
ATOM 2571 N N . ILE B 1 23 ? -5.609 -55.531 -8.945 1 39.44 23 ILE B N 1
ATOM 2572 C CA . ILE B 1 23 ? -5.168 -54.281 -9.539 1 39.44 23 ILE B CA 1
ATOM 2573 C C . ILE B 1 23 ? -4.129 -53.625 -8.641 1 39.44 23 ILE B C 1
ATOM 2575 O O . ILE B 1 23 ? -4.418 -53.281 -7.48 1 39.44 23 ILE B O 1
ATOM 2579 N N . PRO B 1 24 ? -2.85 -54 -8.68 1 43.75 24 PRO B N 1
ATOM 2580 C CA . PRO B 1 24 ? -1.847 -53.344 -7.824 1 43.75 24 PRO B CA 1
ATOM 2581 C C . PRO B 1 24 ? -2.145 -51.875 -7.566 1 43.75 24 PRO B C 1
ATOM 2583 O O . PRO B 1 24 ? -2.521 -51.156 -8.484 1 43.75 24 PRO B O 1
ATOM 2586 N N . MET B 1 25 ? -2.797 -51.5 -6.43 1 45.88 25 MET B N 1
ATOM 2587 C CA . MET B 1 25 ? -2.916 -50.094 -5.973 1 45.88 25 MET B CA 1
ATOM 2588 C C . MET B 1 25 ? -1.701 -49.281 -6.395 1 45.88 25 MET B C 1
ATOM 2590 O O . MET B 1 25 ? -0.562 -49.688 -6.16 1 45.88 25 MET B O 1
ATOM 2594 N N . ALA B 1 26 ? -1.843 -48.656 -7.484 1 60.31 26 ALA B N 1
ATOM 2595 C CA . ALA B 1 26 ? -0.748 -47.781 -7.898 1 60.31 26 ALA B CA 1
ATOM 2596 C C . ALA B 1 26 ? 0.031 -47.25 -6.691 1 60.31 26 ALA B C 1
ATOM 2598 O O . ALA B 1 26 ? -0.562 -46.875 -5.68 1 60.31 26 ALA B O 1
ATOM 2599 N N . THR B 1 27 ? 1.351 -47.562 -6.535 1 75.25 27 THR B N 1
ATOM 2600 C CA . THR B 1 27 ? 2.221 -47.062 -5.484 1 75.25 27 THR B CA 1
ATOM 2601 C C . THR B 1 27 ? 2.072 -45.531 -5.355 1 75.25 27 THR B C 1
ATOM 2603 O O . THR B 1 27 ? 1.538 -44.875 -6.254 1 75.25 27 THR B O 1
ATOM 2606 N N . GLU B 1 28 ? 2.078 -45.062 -4.176 1 79.81 28 GLU B N 1
ATOM 2607 C CA . GLU B 1 28 ? 2.088 -43.625 -3.922 1 79.81 28 GLU B CA 1
ATOM 2608 C C . GLU B 1 28 ? 2.918 -42.875 -4.969 1 79.81 28 GLU B C 1
ATOM 2610 O O . GLU B 1 28 ? 2.547 -41.781 -5.406 1 79.81 28 GLU B O 1
ATOM 2615 N N . GLN B 1 29 ? 3.867 -43.562 -5.402 1 79.56 29 GLN B N 1
ATOM 2616 C CA . GLN B 1 29 ? 4.742 -42.969 -6.406 1 79.56 29 GLN B CA 1
ATOM 2617 C C . GLN B 1 29 ? 4.043 -42.844 -7.754 1 79.56 29 GLN B C 1
ATOM 2619 O O . GLN B 1 29 ? 4.188 -41.844 -8.461 1 79.56 29 GLN B O 1
ATOM 2624 N N . GLU B 1 30 ? 3.342 -43.875 -8.086 1 85 30 GLU B N 1
ATOM 2625 C CA . GLU B 1 30 ? 2.617 -43.875 -9.352 1 85 30 GLU B CA 1
ATOM 2626 C C . GLU B 1 30 ? 1.505 -42.844 -9.344 1 85 30 GLU B C 1
ATOM 2628 O O . GLU B 1 30 ? 1.258 -42.188 -10.367 1 85 30 GLU B O 1
ATOM 2633 N N . LYS B 1 31 ? 0.874 -42.75 -8.281 1 86.44 31 LYS B N 1
ATOM 2634 C CA . LYS B 1 31 ? -0.169 -41.75 -8.148 1 86.44 31 LYS B CA 1
ATOM 2635 C C . LYS B 1 31 ? 0.408 -40.344 -8.297 1 86.44 31 LYS B C 1
ATOM 2637 O O . LYS B 1 31 ? -0.156 -39.5 -9 1 86.44 31 LYS B O 1
ATOM 2642 N N . ASN B 1 32 ? 1.51 -40.062 -7.66 1 88.31 32 ASN B N 1
ATOM 2643 C CA . ASN B 1 32 ? 2.172 -38.781 -7.746 1 88.31 32 ASN B CA 1
ATOM 2644 C C . ASN B 1 32 ? 2.598 -38.469 -9.18 1 88.31 32 ASN B C 1
ATOM 2646 O O . ASN B 1 32 ? 2.52 -37.312 -9.609 1 88.31 32 ASN B O 1
ATOM 2650 N N . ARG B 1 33 ? 3.045 -39.5 -9.789 1 89.31 33 ARG B N 1
ATOM 2651 C CA . ARG B 1 33 ? 3.475 -39.312 -11.172 1 89.31 33 ARG B CA 1
ATOM 2652 C C . ARG B 1 33 ? 2.295 -38.938 -12.062 1 89.31 33 ARG B C 1
ATOM 2654 O O . ARG B 1 33 ? 2.416 -38.062 -12.93 1 89.31 33 ARG B O 1
ATOM 2661 N N . ARG B 1 34 ? 1.166 -39.562 -11.914 1 90.12 34 ARG B N 1
ATOM 2662 C CA . ARG B 1 34 ? -0.027 -39.25 -12.695 1 90.12 34 ARG B CA 1
ATOM 2663 C C . ARG B 1 34 ? -0.476 -37.812 -12.469 1 90.12 34 ARG B C 1
ATOM 2665 O O . ARG B 1 34 ? -0.865 -37.125 -13.406 1 90.12 34 ARG B O 1
ATOM 2672 N N . VAL B 1 35 ? -0.395 -37.438 -11.25 1 91.19 35 VAL B N 1
ATOM 2673 C CA . VAL B 1 35 ? -0.747 -36.062 -10.922 1 91.19 35 VAL B CA 1
ATOM 2674 C C . VAL B 1 35 ? 0.234 -35.125 -11.586 1 91.19 35 VAL B C 1
ATOM 2676 O O . VAL B 1 35 ? -0.176 -34.125 -12.195 1 91.19 35 VAL B O 1
ATOM 2679 N N . ALA B 1 36 ? 1.477 -35.375 -11.469 1 92.75 36 ALA B N 1
ATOM 2680 C CA . ALA B 1 36 ? 2.523 -34.562 -12.047 1 92.75 36 ALA B CA 1
ATOM 2681 C C . ALA B 1 36 ? 2.332 -34.406 -13.555 1 92.75 36 ALA B C 1
ATOM 2683 O O . ALA B 1 36 ? 2.535 -33.312 -14.109 1 92.75 36 ALA B O 1
ATOM 2684 N N . GLU B 1 37 ? 1.901 -35.438 -14.164 1 93.06 37 GLU B N 1
ATOM 2685 C CA . GLU B 1 37 ? 1.721 -35.438 -15.617 1 93.06 37 GLU B CA 1
ATOM 2686 C C . GLU B 1 37 ? 0.586 -34.5 -16.031 1 93.06 37 GLU B C 1
ATOM 2688 O O . GLU B 1 37 ? 0.566 -34.031 -17.172 1 93.06 37 GLU B O 1
ATOM 2693 N N . GLN B 1 38 ? -0.295 -34.281 -15.156 1 94.25 38 GLN B N 1
ATOM 2694 C CA . GLN B 1 38 ? -1.48 -33.5 -15.5 1 94.25 38 GLN B CA 1
ATOM 2695 C C . GLN B 1 38 ? -1.297 -32.031 -15.133 1 94.25 38 GLN B C 1
ATOM 2697 O O . GLN B 1 38 ? -2.154 -31.203 -15.438 1 94.25 38 GLN B O 1
ATOM 2702 N N . LEU B 1 39 ? -0.172 -31.719 -14.531 1 94.44 39 LEU B N 1
ATOM 2703 C CA . LEU B 1 39 ? 0.05 -30.344 -14.094 1 94.44 39 LEU B CA 1
ATOM 2704 C C . LEU B 1 39 ? 0.282 -29.438 -15.289 1 94.44 39 LEU B C 1
ATOM 2706 O O . LEU B 1 39 ? 0.952 -29.812 -16.25 1 94.44 39 LEU B O 1
ATOM 2710 N N . ARG B 1 40 ? -0.238 -28.25 -15.211 1 95.62 40 ARG B N 1
ATOM 2711 C CA . ARG B 1 40 ? -0.083 -27.188 -16.203 1 95.62 40 ARG B CA 1
ATOM 2712 C C . ARG B 1 40 ? 0.713 -26.016 -15.625 1 95.62 40 ARG B C 1
ATOM 2714 O O . ARG B 1 40 ? 0.955 -25.953 -14.414 1 95.62 40 ARG B O 1
ATOM 2721 N N . LEU B 1 41 ? 1.11 -25.094 -16.453 1 94.88 41 LEU B N 1
ATOM 2722 C CA . LEU B 1 41 ? 1.856 -23.938 -15.969 1 94.88 41 LEU B CA 1
ATOM 2723 C C . LEU B 1 41 ? 0.988 -23.078 -15.062 1 94.88 41 LEU B C 1
ATOM 2725 O O . LEU B 1 41 ? 1.502 -22.391 -14.172 1 94.88 41 LEU B O 1
ATOM 2729 N N . ILE B 1 42 ? -0.292 -23.062 -15.273 1 94.25 42 ILE B N 1
ATOM 2730 C CA . ILE B 1 42 ? -1.176 -22.219 -14.477 1 94.25 42 ILE B CA 1
ATOM 2731 C C . ILE B 1 42 ? -1.36 -22.828 -13.086 1 94.25 42 ILE B C 1
ATOM 2733 O O . ILE B 1 42 ? -1.901 -22.172 -12.188 1 94.25 42 ILE B O 1
ATOM 2737 N N . ASP B 1 43 ? -0.915 -24.062 -12.938 1 91.62 43 ASP B N 1
ATOM 2738 C CA . ASP B 1 43 ? -0.969 -24.688 -11.617 1 91.62 43 ASP B CA 1
ATOM 2739 C C . ASP B 1 43 ? 0.169 -24.188 -10.727 1 91.62 43 ASP B C 1
ATOM 2741 O O . ASP B 1 43 ? 1.339 -24.266 -11.102 1 91.62 43 ASP B O 1
ATOM 2745 N N . ASP B 1 44 ? -0.187 -23.703 -9.57 1 85.31 44 ASP B N 1
ATOM 2746 C CA . ASP B 1 44 ? 0.705 -23 -8.656 1 85.31 44 ASP B CA 1
ATOM 2747 C C . ASP B 1 44 ? 2 -23.781 -8.445 1 85.31 44 ASP B C 1
ATOM 2749 O O . ASP B 1 44 ? 3.094 -23.219 -8.57 1 85.31 44 ASP B O 1
ATOM 2753 N N . ASP B 1 45 ? 1.856 -25.062 -8.148 1 84.06 45 ASP B N 1
ATOM 2754 C CA . ASP B 1 45 ? 3.012 -25.891 -7.809 1 84.06 45 ASP B CA 1
ATOM 2755 C C . ASP B 1 45 ? 3.98 -25.984 -8.984 1 84.06 45 ASP B C 1
ATOM 2757 O O . ASP B 1 45 ? 5.195 -25.875 -8.805 1 84.06 45 ASP B O 1
ATOM 2761 N N . PHE B 1 46 ? 3.436 -26.234 -10.117 1 91.81 46 PHE B N 1
ATOM 2762 C CA . PHE B 1 46 ? 4.285 -26.391 -11.289 1 91.81 46 PHE B CA 1
ATOM 2763 C C . PHE B 1 46 ? 4.855 -25.031 -11.719 1 91.81 46 PHE B C 1
ATOM 2765 O O . PHE B 1 46 ? 6.016 -24.953 -12.125 1 91.81 46 PHE B O 1
ATOM 2772 N N . LEU B 1 47 ? 4.086 -23.969 -11.625 1 92.94 47 LEU B N 1
ATOM 2773 C CA . LEU B 1 47 ? 4.547 -22.641 -12 1 92.94 47 LEU B CA 1
ATOM 2774 C C . LEU B 1 47 ? 5.793 -22.266 -11.203 1 92.94 47 LEU B C 1
ATOM 2776 O O . LEU B 1 47 ? 6.777 -21.797 -11.781 1 92.94 47 LEU B O 1
ATOM 2780 N N . ARG B 1 48 ? 5.727 -22.453 -9.977 1 91.31 48 ARG B N 1
ATOM 2781 C CA . ARG B 1 48 ? 6.836 -22.094 -9.094 1 91.31 48 ARG B CA 1
ATOM 2782 C C . ARG B 1 48 ? 8.102 -22.859 -9.469 1 91.31 48 ARG B C 1
ATOM 2784 O O . ARG B 1 48 ? 9.188 -22.297 -9.516 1 91.31 48 ARG B O 1
ATOM 2791 N N . LEU B 1 49 ? 7.902 -24.141 -9.656 1 93.94 49 LEU B N 1
ATOM 2792 C CA . LEU B 1 49 ? 9.023 -24.984 -10.062 1 93.94 49 LEU B CA 1
ATOM 2793 C C . LEU B 1 49 ? 9.578 -24.547 -11.414 1 93.94 49 LEU B C 1
ATOM 2795 O O . LEU B 1 49 ? 10.789 -24.391 -11.57 1 93.94 49 LEU B O 1
ATOM 2799 N N . TYR B 1 50 ? 8.688 -24.297 -12.32 1 96.56 50 TYR B N 1
ATOM 2800 C CA . TYR B 1 50 ? 9.047 -23.969 -13.695 1 96.56 50 TYR B CA 1
ATOM 2801 C C . TYR B 1 50 ? 9.82 -22.656 -13.758 1 96.56 50 TYR B C 1
ATOM 2803 O O . TYR B 1 50 ? 10.812 -22.547 -14.484 1 96.56 50 TYR B O 1
ATOM 2811 N N . PHE B 1 51 ? 9.406 -21.672 -13 1 96.69 51 PHE B N 1
ATOM 2812 C CA . PHE B 1 51 ? 9.969 -20.328 -13.125 1 96.69 51 PHE B CA 1
ATOM 2813 C C . PHE B 1 51 ? 11.078 -20.109 -12.102 1 96.69 51 PHE B C 1
ATOM 2815 O O . PHE B 1 51 ? 11.703 -19.047 -12.078 1 96.69 51 PHE B O 1
ATOM 2822 N N . ASN B 1 52 ? 11.289 -21.062 -11.281 1 93.62 52 ASN B N 1
ATOM 2823 C CA . ASN B 1 52 ? 12.414 -20.969 -10.367 1 93.62 52 ASN B CA 1
ATOM 2824 C C . ASN B 1 52 ? 13.742 -20.844 -11.117 1 93.62 52 ASN B C 1
ATOM 2826 O O . ASN B 1 52 ? 14.008 -21.625 -12.039 1 93.62 52 ASN B O 1
ATOM 2830 N N . ASP B 1 53 ? 14.516 -19.812 -10.766 1 92.88 53 ASP B N 1
ATOM 2831 C CA . ASP B 1 53 ? 15.805 -19.547 -11.391 1 92.88 53 ASP B CA 1
ATOM 2832 C C . ASP B 1 53 ? 15.672 -19.453 -12.906 1 92.88 53 ASP B C 1
ATOM 2834 O O . ASP B 1 53 ? 16.484 -20.016 -13.648 1 92.88 53 ASP B O 1
ATOM 2838 N N . ASN B 1 54 ? 14.664 -18.969 -13.383 1 95.5 54 ASN B N 1
ATOM 2839 C CA . ASN B 1 54 ? 14.375 -18.828 -14.812 1 95.5 54 ASN B CA 1
ATOM 2840 C C . ASN B 1 54 ? 13.961 -17.406 -15.172 1 95.5 54 ASN B C 1
ATOM 2842 O O . ASN B 1 54 ? 12.844 -17.188 -15.648 1 95.5 54 ASN B O 1
ATOM 2846 N N . PRO B 1 55 ? 14.883 -16.406 -14.969 1 96.81 55 PRO B N 1
ATOM 2847 C CA . PRO B 1 55 ? 14.555 -15.016 -15.281 1 96.81 55 PRO B CA 1
ATOM 2848 C C . PRO B 1 55 ? 14.172 -14.812 -16.75 1 96.81 55 PRO B C 1
ATOM 2850 O O . PRO B 1 55 ? 13.359 -13.945 -17.062 1 96.81 55 PRO B O 1
ATOM 2853 N N . GLU B 1 56 ? 14.727 -15.664 -17.656 1 96.31 56 GLU B N 1
ATOM 2854 C CA . GLU B 1 56 ? 14.398 -15.539 -19.078 1 96.31 56 GLU B CA 1
ATOM 2855 C C . GLU B 1 56 ? 12.93 -15.859 -19.328 1 96.31 56 GLU B C 1
ATOM 2857 O O . GLU B 1 56 ? 12.273 -15.188 -20.141 1 96.31 56 GLU B O 1
ATOM 2862 N N . GLY B 1 57 ? 12.422 -16.953 -18.672 1 97.44 57 GLY B N 1
ATOM 2863 C CA . GLY B 1 57 ? 11.008 -17.266 -18.781 1 97.44 57 GLY B CA 1
ATOM 2864 C C . GLY B 1 57 ? 10.109 -16.172 -18.25 1 97.44 57 GLY B C 1
ATOM 2865 O O . GLY B 1 57 ? 9.102 -15.836 -18.859 1 97.44 57 GLY B O 1
ATOM 2866 N N . VAL B 1 58 ? 10.531 -15.602 -17.094 1 98.19 58 VAL B N 1
ATOM 2867 C CA . VAL B 1 58 ? 9.773 -14.508 -16.484 1 98.19 58 VAL B CA 1
ATOM 2868 C C . VAL B 1 58 ? 9.781 -13.289 -17.406 1 98.19 58 VAL B C 1
ATOM 2870 O O . VAL B 1 58 ? 8.742 -12.648 -17.594 1 98.19 58 VAL B O 1
ATOM 2873 N N . GLU B 1 59 ? 10.961 -13.016 -17.953 1 98.44 59 GLU B N 1
ATOM 2874 C CA . GLU B 1 59 ? 11.094 -11.922 -18.922 1 98.44 59 GLU B CA 1
ATOM 2875 C C . GLU B 1 59 ? 10.125 -12.094 -20.094 1 98.44 59 GLU B C 1
ATOM 2877 O O . GLU B 1 59 ? 9.453 -11.141 -20.5 1 98.44 59 GLU B O 1
ATOM 2882 N N . TYR B 1 60 ? 10.062 -13.266 -20.609 1 97.94 60 TYR B N 1
ATOM 2883 C CA . TYR B 1 60 ? 9.203 -13.562 -21.75 1 97.94 60 TYR B CA 1
ATOM 2884 C C . TYR B 1 60 ? 7.742 -13.289 -21.438 1 97.94 60 TYR B C 1
ATOM 2886 O O . TYR B 1 60 ? 7.059 -12.586 -22.172 1 97.94 60 TYR B O 1
ATOM 2894 N N . ILE B 1 61 ? 7.246 -13.766 -20.281 1 98.06 61 ILE B N 1
ATOM 2895 C CA . ILE B 1 61 ? 5.824 -13.617 -20 1 98.06 61 ILE B CA 1
ATOM 2896 C C . ILE B 1 61 ? 5.516 -12.164 -19.656 1 98.06 61 ILE B C 1
ATOM 2898 O O . ILE B 1 61 ? 4.449 -11.648 -20 1 98.06 61 ILE B O 1
ATOM 2902 N N . LEU B 1 62 ? 6.406 -11.469 -18.984 1 98.62 62 LEU B N 1
ATOM 2903 C CA . LEU B 1 62 ? 6.188 -10.07 -18.641 1 98.62 62 LEU B CA 1
ATOM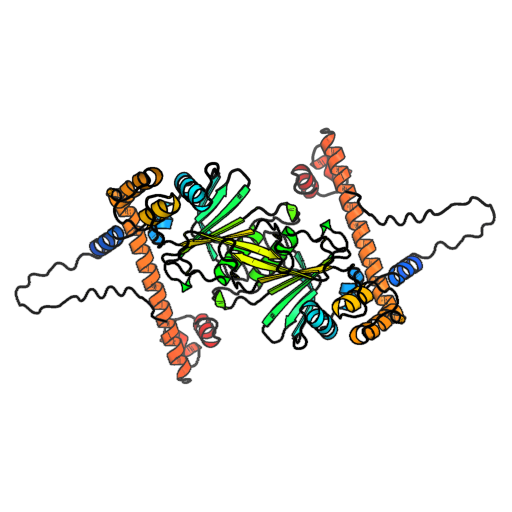 2904 C C . LEU B 1 62 ? 6.086 -9.211 -19.906 1 98.62 62 LEU B C 1
ATOM 2906 O O . LEU B 1 62 ? 5.234 -8.32 -19.984 1 98.62 62 LEU B O 1
ATOM 2910 N N . ASN B 1 63 ? 6.949 -9.453 -20.828 1 98.56 63 ASN B N 1
ATOM 2911 C CA . ASN B 1 63 ? 6.891 -8.703 -22.078 1 98.56 63 ASN B CA 1
ATOM 2912 C C . ASN B 1 63 ? 5.539 -8.875 -22.766 1 98.56 63 ASN B C 1
ATOM 2914 O O . ASN B 1 63 ? 4.988 -7.91 -23.312 1 98.56 63 ASN B O 1
ATOM 2918 N N . ILE B 1 64 ? 5.012 -10.023 -22.734 1 98.44 64 ILE B N 1
ATOM 2919 C CA . ILE B 1 64 ? 3.721 -10.281 -23.359 1 98.44 64 ILE B CA 1
ATOM 2920 C C . ILE B 1 64 ? 2.609 -9.625 -22.547 1 98.44 64 ILE B C 1
ATOM 2922 O O . ILE B 1 64 ? 1.779 -8.891 -23.094 1 98.44 64 ILE B O 1
ATOM 2926 N N . LEU B 1 65 ? 2.6 -9.836 -21.219 1 98.19 65 LEU B N 1
ATOM 2927 C CA . LEU B 1 65 ? 1.527 -9.367 -20.344 1 98.19 65 LEU B CA 1
ATOM 2928 C C . LEU B 1 65 ? 1.488 -7.844 -20.297 1 98.19 65 LEU B C 1
ATOM 2930 O O . LEU B 1 65 ? 0.422 -7.254 -20.109 1 98.19 65 LEU B O 1
ATOM 2934 N N . LEU B 1 66 ? 2.619 -7.25 -20.453 1 98.19 66 LEU B N 1
ATOM 2935 C CA . LEU B 1 66 ? 2.691 -5.793 -20.391 1 98.19 66 LEU B CA 1
ATOM 2936 C C . LEU B 1 66 ? 2.691 -5.199 -21.797 1 98.19 66 LEU B C 1
ATOM 2938 O O . LEU B 1 66 ? 2.82 -3.982 -21.969 1 98.19 66 LEU B O 1
ATOM 2942 N N . GLU B 1 67 ? 2.566 -6.062 -22.781 1 96.75 67 GLU B N 1
ATOM 2943 C CA . GLU B 1 67 ? 2.512 -5.668 -24.188 1 96.75 67 GLU B CA 1
ATOM 2944 C C . GLU B 1 67 ? 3.721 -4.82 -24.562 1 96.75 67 GLU B C 1
ATOM 2946 O O . GLU B 1 67 ? 3.57 -3.744 -25.141 1 96.75 67 GLU B O 1
ATOM 2951 N N . ARG B 1 68 ? 4.828 -5.391 -24.188 1 96.31 68 ARG B N 1
ATOM 2952 C CA . ARG B 1 68 ? 6.121 -4.777 -24.484 1 96.31 68 ARG B CA 1
ATOM 2953 C C . ARG B 1 68 ? 7.082 -5.797 -25.094 1 96.31 68 ARG B C 1
ATOM 2955 O O . ARG B 1 68 ? 6.777 -6.988 -25.156 1 96.31 68 ARG B O 1
ATOM 2962 N N . GLN B 1 69 ? 8.219 -5.273 -25.578 1 94.94 69 GLN B N 1
ATOM 2963 C CA . GLN B 1 69 ? 9.227 -6.156 -26.156 1 94.94 69 GLN B CA 1
ATOM 2964 C C . GLN B 1 69 ? 10.617 -5.816 -25.625 1 94.94 69 GLN B C 1
ATOM 2966 O O . GLN B 1 69 ? 11.594 -6.492 -25.938 1 94.94 69 GLN B O 1
ATOM 2971 N N . ASP B 1 70 ? 10.688 -4.855 -24.734 1 96.69 70 ASP B N 1
ATOM 2972 C CA . ASP B 1 70 ? 11.992 -4.316 -24.375 1 96.69 70 ASP B CA 1
ATOM 2973 C C . ASP B 1 70 ? 12.305 -4.562 -22.891 1 96.69 70 ASP B C 1
ATOM 2975 O O . ASP B 1 70 ? 13.344 -4.121 -22.391 1 96.69 70 ASP B O 1
ATOM 2979 N N . LEU B 1 71 ? 11.445 -5.238 -22.25 1 97.75 71 LEU B N 1
ATOM 2980 C CA . LEU B 1 71 ? 11.656 -5.461 -20.828 1 97.75 71 LEU B CA 1
ATOM 2981 C C . LEU B 1 71 ? 12.742 -6.508 -20.594 1 97.75 71 LEU B C 1
ATOM 2983 O O . LEU B 1 71 ? 12.75 -7.555 -21.25 1 97.75 71 LEU B O 1
ATOM 2987 N N . LYS B 1 72 ? 13.664 -6.195 -19.766 1 98.38 72 LYS B N 1
ATOM 2988 C CA . LYS B 1 72 ? 14.719 -7.125 -19.375 1 98.38 72 LYS B CA 1
ATOM 2989 C C . LYS B 1 72 ? 14.688 -7.391 -17.875 1 98.38 72 LYS B C 1
ATOM 2991 O O . LYS B 1 72 ? 14.781 -6.461 -17.078 1 98.38 72 LYS B O 1
ATOM 2996 N N . VAL B 1 73 ? 14.648 -8.633 -17.516 1 98.25 73 VAL B N 1
ATOM 2997 C CA . VAL B 1 73 ? 14.594 -9.016 -16.109 1 98.25 73 VAL B CA 1
ATOM 2998 C C . VAL B 1 73 ? 16 -9.164 -15.555 1 98.25 73 VAL B C 1
ATOM 3000 O O . VAL B 1 73 ? 16.828 -9.891 -16.125 1 98.25 73 VAL B O 1
ATOM 3003 N N . LEU B 1 74 ? 16.266 -8.461 -14.523 1 97.38 74 LEU B N 1
ATOM 3004 C CA . LEU B 1 74 ? 17.547 -8.531 -13.844 1 97.38 74 LEU B CA 1
ATOM 3005 C C . LEU B 1 74 ? 17.578 -9.695 -12.867 1 97.38 74 LEU B C 1
ATOM 3007 O O . LEU B 1 74 ? 18.594 -10.398 -12.766 1 97.38 74 LEU B O 1
ATOM 3011 N N . HIS B 1 75 ? 16.484 -9.836 -12.172 1 96.06 75 HIS B N 1
ATOM 3012 C CA . HIS B 1 75 ? 16.375 -10.836 -11.117 1 96.06 75 HIS B CA 1
ATOM 3013 C C . HIS B 1 75 ? 14.93 -11.297 -10.953 1 96.06 75 HIS B C 1
ATOM 3015 O O . HIS B 1 75 ? 13.992 -10.508 -11.133 1 96.06 75 HIS B O 1
ATOM 3021 N N . SER B 1 76 ? 14.797 -12.617 -10.711 1 97.25 76 SER B N 1
ATOM 3022 C CA . SER B 1 76 ? 13.477 -13.148 -10.367 1 97.25 76 SER B CA 1
ATOM 3023 C C . SER B 1 76 ? 13.578 -14.25 -9.32 1 97.25 76 SER B C 1
ATOM 3025 O O . SER B 1 76 ? 14.602 -14.922 -9.219 1 97.25 76 SER B O 1
ATOM 3027 N N . GLU B 1 77 ? 12.586 -14.312 -8.539 1 96 77 GLU B N 1
ATOM 3028 C CA . GLU B 1 77 ? 12.492 -15.32 -7.488 1 96 77 GLU B CA 1
ATOM 3029 C C . GLU B 1 77 ? 11.062 -15.844 -7.348 1 96 77 GLU B C 1
ATOM 3031 O O . GLU B 1 77 ? 10.109 -15.078 -7.469 1 96 77 GLU B O 1
ATOM 3036 N N . THR B 1 78 ? 10.969 -17.141 -7.117 1 94.19 78 THR B N 1
ATOM 3037 C CA . THR B 1 78 ? 9.656 -17.734 -6.828 1 94.19 78 THR B CA 1
ATOM 3038 C C . THR B 1 78 ? 9.5 -17.984 -5.336 1 94.19 78 THR B C 1
ATOM 3040 O O . THR B 1 78 ? 10.484 -18.109 -4.609 1 94.19 78 THR B O 1
ATOM 3043 N N . GLN B 1 79 ? 8.312 -17.938 -4.867 1 86.88 79 GLN B N 1
ATOM 3044 C CA . GLN B 1 79 ? 7.969 -18.188 -3.475 1 86.88 79 GLN B CA 1
ATOM 3045 C C . GLN B 1 79 ? 8.781 -17.312 -2.531 1 86.88 79 GLN B C 1
ATOM 3047 O O . GLN B 1 79 ? 9.43 -17.812 -1.609 1 86.88 79 GLN B O 1
ATOM 3052 N N . CYS B 1 80 ? 8.688 -16.062 -2.889 1 87.88 80 CYS B N 1
ATOM 3053 C CA . CYS B 1 80 ? 9.383 -15.062 -2.078 1 87.88 80 CYS B CA 1
ATOM 3054 C C . CYS B 1 80 ? 8.539 -14.656 -0.875 1 87.88 80 CYS B C 1
ATOM 3056 O O . CYS B 1 80 ? 7.414 -14.172 -1.034 1 87.88 80 CYS B O 1
ATOM 3058 N N . GLU B 1 81 ? 9.125 -14.789 0.259 1 89.5 81 GLU B N 1
ATOM 3059 C CA . GLU B 1 81 ? 8.383 -14.469 1.477 1 89.5 81 GLU B CA 1
ATOM 3060 C C . GLU B 1 81 ? 8.625 -13.031 1.908 1 89.5 81 GLU B C 1
ATOM 3062 O O . GLU B 1 81 ? 9.773 -12.594 2.043 1 89.5 81 GLU B O 1
ATOM 3067 N N . TYR B 1 82 ? 7.551 -12.328 2.053 1 90.12 82 TYR B N 1
ATOM 3068 C CA . TYR B 1 82 ? 7.559 -11.016 2.695 1 90.12 82 TYR B CA 1
ATOM 3069 C C . TYR B 1 82 ? 6.957 -11.094 4.094 1 90.12 82 TYR B C 1
ATOM 3071 O O . TYR B 1 82 ? 5.738 -11.227 4.242 1 90.12 82 TYR B O 1
ATOM 3079 N N . ARG B 1 83 ? 7.828 -10.922 5.012 1 85.94 83 ARG B N 1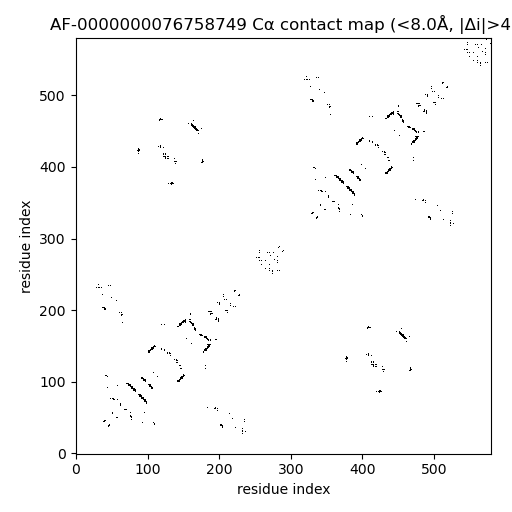
ATOM 3080 C CA . ARG B 1 83 ? 7.426 -11.133 6.398 1 85.94 83 ARG B CA 1
ATOM 3081 C C . ARG B 1 83 ? 7.121 -9.805 7.086 1 85.94 83 ARG B C 1
ATOM 3083 O O . ARG B 1 83 ? 7.766 -8.789 6.809 1 85.94 83 ARG B O 1
ATOM 3090 N N . SER B 1 84 ? 6.133 -9.883 7.824 1 83.81 84 SER B N 1
ATOM 3091 C CA . SER B 1 84 ? 5.793 -8.805 8.742 1 83.81 84 SER B CA 1
ATOM 3092 C C . SER B 1 84 ? 5.949 -9.25 10.195 1 83.81 84 SER B C 1
ATOM 3094 O O . SER B 1 84 ? 5.59 -10.375 10.547 1 83.81 84 SER B O 1
ATOM 3096 N N . LEU B 1 85 ? 6.578 -8.508 10.977 1 78.81 85 LEU B N 1
ATOM 3097 C CA . LEU B 1 85 ? 6.785 -8.867 12.375 1 78.81 85 LEU B CA 1
ATOM 3098 C C . LEU B 1 85 ? 5.457 -8.93 13.117 1 78.81 85 LEU B C 1
ATOM 3100 O O . LEU B 1 85 ? 5.207 -9.875 13.875 1 78.81 85 LEU B O 1
ATOM 3104 N N . SER B 1 86 ? 4.625 -7.938 12.93 1 78.19 86 SER B N 1
ATOM 3105 C CA . SER B 1 86 ? 3.402 -7.848 13.719 1 78.19 86 SER B CA 1
ATOM 3106 C C . SER B 1 86 ? 2.168 -8.047 12.844 1 78.19 86 SER B C 1
ATOM 3108 O O . SER B 1 86 ? 1.062 -8.227 13.359 1 78.19 86 SER B O 1
ATOM 3110 N N . GLY B 1 87 ? 2.361 -8.102 11.594 1 86.06 87 GLY B N 1
ATOM 3111 C CA . GLY B 1 87 ? 1.212 -8.188 10.703 1 86.06 87 GLY B CA 1
ATOM 3112 C C . GLY B 1 87 ? 1.236 -9.422 9.82 1 86.06 87 GLY B C 1
ATOM 3113 O O . GLY B 1 87 ? 1.95 -10.383 10.102 1 86.06 87 GLY B O 1
ATOM 3114 N N . ARG B 1 88 ? 0.413 -9.406 8.836 1 90.88 88 ARG B N 1
ATOM 3115 C CA . ARG B 1 88 ? 0.256 -10.531 7.91 1 90.88 88 ARG B CA 1
ATOM 3116 C C . ARG B 1 88 ? 1.443 -10.625 6.961 1 90.88 88 ARG B C 1
ATOM 3118 O O . ARG B 1 88 ? 1.851 -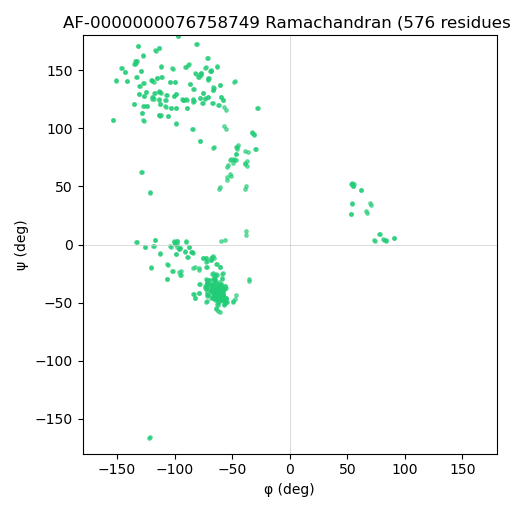9.625 6.363 1 90.88 88 ARG B O 1
ATOM 3125 N N . SER B 1 89 ? 2.031 -11.727 6.91 1 92.06 89 SER B N 1
ATOM 3126 C CA . SER B 1 89 ? 3.057 -12.047 5.918 1 92.06 89 SER B CA 1
ATOM 3127 C C . SER B 1 89 ? 2.439 -12.617 4.645 1 92.06 89 SER B C 1
ATOM 3129 O O . SER B 1 89 ? 1.316 -13.125 4.668 1 92.06 89 SER B O 1
ATOM 3131 N N . ILE B 1 90 ? 3.18 -12.43 3.566 1 93.56 90 ILE B N 1
ATOM 3132 C CA . ILE B 1 90 ? 2.705 -13.016 2.318 1 93.56 90 ILE B CA 1
ATOM 3133 C C . ILE B 1 90 ? 3.859 -13.711 1.602 1 93.56 90 ILE B C 1
ATOM 3135 O O . ILE B 1 90 ? 5.027 -13.43 1.876 1 93.56 90 ILE B O 1
ATOM 3139 N N . SER B 1 91 ? 3.502 -14.656 0.789 1 92.56 91 SER B N 1
ATOM 3140 C CA . SER B 1 91 ? 4.426 -15.312 -0.13 1 92.56 91 SER B CA 1
ATOM 3141 C C . SER B 1 91 ? 4.094 -14.984 -1.58 1 92.56 91 SER B C 1
ATOM 3143 O O . SER B 1 91 ? 2.971 -15.211 -2.035 1 92.56 91 SER B O 1
ATOM 3145 N N . LEU B 1 92 ? 5.004 -14.422 -2.232 1 95.06 92 LEU B N 1
ATOM 3146 C CA . LEU B 1 92 ? 4.805 -14.055 -3.629 1 95.06 92 LEU B CA 1
ATOM 3147 C C . LEU B 1 92 ? 5.074 -15.242 -4.551 1 95.06 92 LEU B C 1
ATOM 3149 O O . LEU B 1 92 ? 6.086 -15.922 -4.406 1 95.06 92 LEU B O 1
ATOM 3153 N N . ASP B 1 93 ? 4.207 -15.477 -5.48 1 94.56 93 ASP B N 1
ATOM 3154 C CA . ASP B 1 93 ? 4.426 -16.562 -6.434 1 94.56 93 ASP B CA 1
ATOM 3155 C C . ASP B 1 93 ? 5.668 -16.297 -7.281 1 94.56 93 ASP B C 1
ATOM 3157 O O . ASP B 1 93 ? 6.574 -17.141 -7.34 1 94.56 93 ASP B O 1
ATOM 3161 N N . ILE B 1 94 ? 5.734 -15.227 -7.914 1 97.19 94 ILE B N 1
ATOM 3162 C CA . ILE B 1 94 ? 6.906 -14.797 -8.672 1 97.19 94 ILE B CA 1
ATOM 3163 C C . ILE B 1 94 ? 7.195 -13.32 -8.383 1 97.19 94 ILE B C 1
ATOM 3165 O O . ILE B 1 94 ? 6.312 -12.477 -8.516 1 97.19 94 ILE B O 1
ATOM 3169 N N . TYR B 1 95 ? 8.312 -13.039 -7.906 1 97.88 95 TYR B N 1
ATOM 3170 C CA . TYR B 1 95 ? 8.852 -11.688 -7.805 1 97.88 95 TYR B CA 1
ATOM 3171 C C . TYR B 1 95 ? 9.906 -11.438 -8.875 1 97.88 95 TYR B C 1
ATOM 3173 O O . TYR B 1 95 ? 10.711 -12.32 -9.172 1 97.88 95 TYR B O 1
ATOM 3181 N N . ALA B 1 96 ? 9.922 -10.234 -9.477 1 98.25 96 ALA B N 1
ATOM 3182 C CA . ALA B 1 96 ? 10.945 -9.914 -10.469 1 98.25 96 ALA B CA 1
ATOM 3183 C C . ALA B 1 96 ? 11.32 -8.438 -10.414 1 98.25 96 ALA B C 1
ATOM 3185 O O . ALA B 1 96 ? 10.523 -7.602 -9.977 1 98.25 96 ALA B O 1
ATOM 3186 N N . GLU B 1 97 ? 12.5 -8.148 -10.781 1 98.12 97 GLU B N 1
ATOM 3187 C CA . GLU B 1 97 ? 13.047 -6.809 -10.969 1 98.12 97 GLU B CA 1
ATOM 3188 C C . GLU B 1 97 ? 13.625 -6.645 -12.375 1 98.12 97 GLU B C 1
ATOM 3190 O O . GLU B 1 97 ? 14.336 -7.527 -12.859 1 98.12 97 GLU B O 1
ATOM 3195 N N . ASP B 1 98 ? 13.266 -5.602 -13.008 1 98.19 98 ASP B N 1
ATOM 3196 C CA . ASP B 1 98 ? 13.836 -5.402 -14.336 1 98.19 98 ASP B CA 1
ATOM 3197 C C . ASP B 1 98 ? 15.031 -4.453 -14.281 1 98.19 98 ASP B C 1
ATOM 3199 O O . ASP B 1 98 ? 15.383 -3.945 -13.219 1 98.19 98 ASP B O 1
ATOM 3203 N N . THR B 1 99 ? 15.672 -4.18 -15.383 1 97.5 99 THR B N 1
ATOM 3204 C CA . THR B 1 99 ? 16.906 -3.408 -15.477 1 97.5 99 THR B CA 1
ATOM 3205 C C . THR B 1 99 ? 16.641 -1.926 -15.234 1 97.5 99 THR B C 1
ATOM 3207 O O . THR B 1 99 ? 17.562 -1.15 -14.992 1 97.5 99 THR B O 1
ATOM 3210 N N . ASN B 1 100 ? 15.383 -1.5 -15.211 1 96.88 100 ASN B N 1
ATOM 3211 C CA . ASN B 1 100 ? 15.016 -0.11 -14.961 1 96.88 100 ASN B CA 1
ATOM 3212 C C . ASN B 1 100 ? 14.555 0.096 -13.516 1 96.88 100 ASN B C 1
ATOM 3214 O O . ASN B 1 100 ? 14.078 1.176 -13.164 1 96.88 100 ASN B O 1
ATOM 3218 N N . GLY B 1 101 ? 14.602 -0.932 -12.727 1 96.75 101 GLY B N 1
ATOM 3219 C CA . GLY B 1 101 ? 14.297 -0.817 -11.305 1 96.75 101 GLY B CA 1
ATOM 3220 C C . GLY B 1 101 ? 12.828 -1.039 -10.984 1 96.75 101 GLY B C 1
ATOM 3221 O O . GLY B 1 101 ? 12.406 -0.857 -9.844 1 96.75 101 GLY B O 1
ATOM 3222 N N . LYS B 1 102 ? 12.055 -1.42 -12.016 1 98.19 102 LYS B N 1
ATOM 3223 C CA . LYS B 1 102 ? 10.648 -1.731 -11.773 1 98.19 102 LYS B CA 1
ATOM 3224 C C . LYS B 1 102 ? 10.492 -3.107 -11.133 1 98.19 102 LYS B C 1
ATOM 3226 O O . LYS B 1 102 ? 11.328 -3.992 -11.336 1 98.19 102 LYS B O 1
ATOM 3231 N N . ARG B 1 103 ? 9.484 -3.219 -10.305 1 98.62 103 ARG B N 1
ATOM 3232 C CA . ARG B 1 103 ? 9.25 -4.461 -9.578 1 98.62 103 ARG B CA 1
ATOM 3233 C C . ARG B 1 103 ? 7.934 -5.102 -10.008 1 98.62 103 ARG B C 1
ATOM 3235 O O . ARG B 1 103 ? 6.949 -4.406 -10.25 1 98.62 103 ARG B O 1
ATOM 3242 N N . TYR B 1 104 ? 7.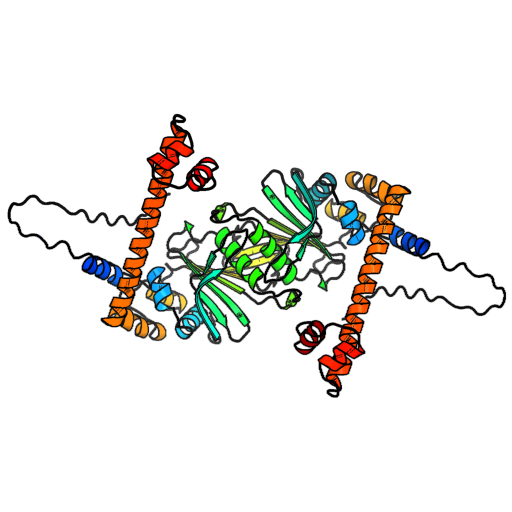945 -6.461 -10.055 1 98.62 104 TYR B N 1
ATOM 3243 C CA . TYR B 1 104 ? 6.785 -7.219 -10.508 1 98.62 104 TYR B CA 1
ATOM 3244 C C . TYR B 1 104 ? 6.449 -8.336 -9.531 1 98.62 104 TYR B C 1
ATOM 3246 O O . TYR B 1 104 ? 7.336 -9.062 -9.078 1 98.62 104 TYR B O 1
ATOM 3254 N N . ASN B 1 105 ? 5.238 -8.391 -9.148 1 98.25 105 ASN B N 1
ATOM 3255 C CA . ASN B 1 105 ? 4.645 -9.523 -8.453 1 98.25 105 ASN B CA 1
ATOM 3256 C C . ASN B 1 105 ? 3.607 -10.234 -9.32 1 98.25 105 ASN B C 1
ATOM 3258 O O . ASN B 1 105 ? 2.537 -9.688 -9.586 1 98.25 105 ASN B O 1
ATOM 3262 N N . ILE B 1 106 ? 3.904 -11.422 -9.742 1 97.69 106 ILE B N 1
ATOM 3263 C CA . ILE B 1 106 ? 2.967 -12.211 -10.531 1 97.69 106 ILE B CA 1
ATOM 3264 C C . ILE B 1 106 ? 2.332 -13.289 -9.648 1 97.69 106 ILE B C 1
ATOM 3266 O O . ILE B 1 106 ? 3.033 -14.133 -9.094 1 97.69 106 ILE B O 1
ATOM 3270 N N . GLU B 1 107 ? 1.041 -13.203 -9.5 1 96.38 107 GLU B N 1
ATOM 3271 C CA . GLU B 1 107 ? 0.272 -14.148 -8.695 1 96.38 107 GLU B CA 1
ATOM 3272 C C . GLU B 1 107 ? -0.648 -14.992 -9.57 1 96.38 107 GLU B C 1
ATOM 3274 O O . GLU B 1 107 ? -1.351 -14.469 -10.438 1 96.38 107 GLU B O 1
ATOM 3279 N N . ILE B 1 108 ? -0.621 -16.234 -9.391 1 93.56 108 ILE B N 1
ATOM 3280 C CA . ILE B 1 108 ? -1.515 -17.125 -10.125 1 93.56 108 ILE B CA 1
ATOM 3281 C C . ILE B 1 108 ? -2.584 -17.672 -9.18 1 93.56 108 ILE B C 1
ATOM 3283 O O . ILE B 1 108 ? -2.266 -18.219 -8.133 1 93.56 108 ILE B O 1
ATOM 3287 N N . GLN B 1 109 ? -3.789 -17.453 -9.586 1 89.5 109 GLN B N 1
ATOM 3288 C CA . GLN B 1 109 ? -4.91 -17.859 -8.742 1 89.5 109 GLN B CA 1
ATOM 3289 C C . GLN B 1 109 ? -5.906 -18.703 -9.531 1 89.5 109 GLN B C 1
ATOM 3291 O O . GLN B 1 109 ? -6.621 -18.203 -10.391 1 89.5 109 GLN B O 1
ATOM 3296 N N . ARG B 1 110 ? -6 -19.906 -9.18 1 84.81 110 ARG B N 1
ATOM 3297 C CA . ARG B 1 110 ? -6.93 -20.797 -9.867 1 84.81 110 ARG B CA 1
ATOM 3298 C C . ARG B 1 110 ? -8.359 -20.578 -9.383 1 84.81 110 ARG B C 1
ATOM 3300 O O . ARG B 1 110 ? -9.297 -20.562 -10.18 1 84.81 110 ARG B O 1
ATOM 3307 N N . ALA B 1 111 ? -8.406 -20.422 -8.062 1 77.56 111 ALA B N 1
ATOM 3308 C CA . ALA B 1 111 ? -9.719 -20.125 -7.5 1 77.56 111 ALA B CA 1
ATOM 3309 C C . ALA B 1 111 ? -9.992 -18.609 -7.535 1 77.56 111 ALA B C 1
ATOM 3311 O O . ALA B 1 111 ? -9.125 -17.812 -7.184 1 77.56 111 ALA B O 1
ATOM 3312 N N . ASP B 1 112 ? -11.188 -18.25 -7.887 1 77.44 112 ASP B N 1
ATOM 3313 C CA . ASP B 1 112 ? -11.57 -16.844 -7.98 1 77.44 112 ASP B CA 1
ATOM 3314 C C . ASP B 1 112 ? -11.406 -16.141 -6.633 1 77.44 112 ASP B C 1
ATOM 3316 O O . ASP B 1 112 ? -11.008 -14.977 -6.578 1 77.44 112 ASP B O 1
ATOM 3320 N N . SER B 1 113 ? -11.664 -16.906 -5.672 1 80.12 113 SER B N 1
ATOM 3321 C CA . SER B 1 113 ? -11.625 -16.328 -4.328 1 80.12 113 SER B CA 1
ATOM 3322 C C . SER B 1 113 ? -10.203 -15.945 -3.932 1 80.12 113 SER B C 1
ATOM 3324 O O . SER B 1 113 ? -10 -15.172 -2.992 1 80.12 113 SER B O 1
ATOM 3326 N N . GLY B 1 114 ? -9.281 -16.375 -4.707 1 85 114 GLY B N 1
ATOM 3327 C CA . GLY B 1 114 ? -7.891 -16.078 -4.414 1 85 114 GLY B CA 1
ATOM 3328 C C . GLY B 1 114 ? -7.41 -14.797 -5.07 1 85 114 GLY B C 1
ATOM 3329 O O . GLY B 1 114 ? -6.309 -14.32 -4.785 1 85 114 GLY B O 1
ATOM 3330 N N . ALA B 1 115 ? -8.227 -14.227 -5.879 1 90.62 115 ALA B N 1
ATOM 3331 C CA . ALA B 1 115 ? -7.805 -13.047 -6.629 1 90.62 115 ALA B CA 1
ATOM 3332 C C . ALA B 1 115 ? -8.703 -11.852 -6.324 1 90.62 115 ALA B C 1
ATOM 3334 O O . ALA B 1 115 ? -9.148 -11.148 -7.234 1 90.62 115 ALA B O 1
ATOM 3335 N N . THR B 1 116 ? -8.977 -11.664 -5.051 1 95.06 116 THR B N 1
ATOM 3336 C CA . THR B 1 116 ? -9.844 -10.555 -4.656 1 95.06 116 THR B CA 1
ATOM 3337 C C . THR B 1 116 ? -9.109 -9.227 -4.781 1 95.06 116 THR B C 1
ATOM 3339 O O . THR B 1 116 ? -7.879 -9.172 -4.66 1 95.06 116 THR B O 1
ATOM 3342 N N . PRO B 1 117 ? -9.883 -8.164 -5.016 1 97.69 117 PRO B N 1
ATOM 3343 C CA . PRO B 1 117 ? -9.266 -6.836 -5.078 1 97.69 117 PRO B CA 1
ATOM 3344 C C . PRO B 1 117 ? -8.477 -6.492 -3.814 1 97.69 117 PRO B C 1
ATOM 3346 O O . PRO B 1 117 ? -7.398 -5.898 -3.896 1 97.69 117 PRO B O 1
ATOM 3349 N N . LYS B 1 118 ? -8.922 -6.906 -2.654 1 97.75 118 LYS B N 1
ATOM 3350 C CA . LYS B 1 118 ? -8.242 -6.609 -1.397 1 97.75 118 LYS B CA 1
ATOM 3351 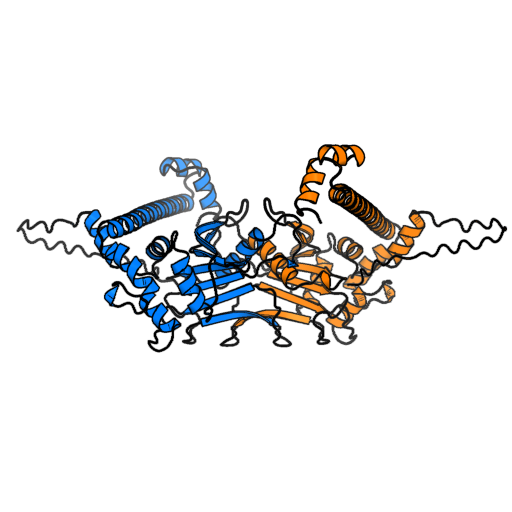C C . LYS B 1 118 ? -6.914 -7.352 -1.303 1 97.75 118 LYS B C 1
ATOM 3353 O O . LYS B 1 118 ? -5.949 -6.844 -0.726 1 97.75 118 LYS B O 1
ATOM 3358 N N . ARG B 1 119 ? -6.863 -8.57 -1.861 1 96.94 119 ARG B N 1
ATOM 3359 C CA . ARG B 1 119 ? -5.594 -9.289 -1.896 1 96.94 119 ARG B CA 1
ATOM 3360 C C . ARG B 1 119 ? -4.586 -8.578 -2.793 1 96.94 119 ARG B C 1
ATOM 3362 O O . ARG B 1 119 ? -3.428 -8.398 -2.412 1 96.94 119 ARG B O 1
ATOM 3369 N N . ALA B 1 120 ? -5.023 -8.188 -3.949 1 98.12 120 ALA B N 1
ATOM 3370 C CA . ALA B 1 120 ? -4.148 -7.445 -4.855 1 98.12 120 ALA B CA 1
ATOM 3371 C C . ALA B 1 120 ? -3.646 -6.16 -4.207 1 98.12 120 ALA B C 1
ATOM 3373 O O . ALA B 1 120 ? -2.461 -5.832 -4.305 1 98.12 120 ALA B O 1
ATOM 3374 N N . ARG B 1 121 ? -4.535 -5.445 -3.533 1 98.56 121 ARG B N 1
ATOM 3375 C CA . ARG B 1 121 ? -4.184 -4.238 -2.793 1 98.56 121 ARG B CA 1
ATOM 3376 C C . ARG B 1 121 ? -3.096 -4.52 -1.764 1 98.56 121 ARG B C 1
ATOM 3378 O O . ARG B 1 121 ? -2.084 -3.818 -1.714 1 98.56 121 ARG B O 1
ATOM 3385 N N . PHE B 1 122 ? -3.324 -5.57 -0.969 1 98.12 122 PHE B N 1
ATOM 3386 C CA . PHE B 1 122 ? -2.396 -5.875 0.114 1 98.12 122 PHE B CA 1
ATOM 3387 C C . PHE B 1 122 ? -1.033 -6.273 -0.438 1 98.12 122 PHE B C 1
ATOM 3389 O O . PHE B 1 122 ? 0.001 -5.883 0.109 1 98.12 122 PHE B O 1
ATOM 3396 N N . HIS B 1 123 ? -1.029 -7.027 -1.496 1 97.88 123 HIS B N 1
ATOM 3397 C CA . HIS B 1 123 ? 0.23 -7.395 -2.131 1 97.88 123 HIS B CA 1
ATOM 3398 C C . HIS B 1 123 ? 0.977 -6.164 -2.633 1 97.88 123 HIS B C 1
ATOM 3400 O O . HIS B 1 123 ? 2.193 -6.055 -2.459 1 97.88 123 HIS B O 1
ATOM 3406 N N . SER B 1 124 ? 0.246 -5.238 -3.268 1 98.25 124 SER B N 1
ATOM 3407 C CA . SER B 1 124 ? 0.843 -3.98 -3.701 1 98.25 124 SER B CA 1
ATOM 3408 C C . SER B 1 124 ? 1.444 -3.219 -2.523 1 98.25 124 SER B C 1
ATOM 3410 O O . SER B 1 124 ? 2.564 -2.715 -2.611 1 98.25 124 SER B O 1
ATOM 3412 N N . SER B 1 125 ? 0.726 -3.182 -1.453 1 97.25 125 SER B N 1
ATOM 3413 C CA . SER B 1 125 ? 1.157 -2.457 -0.261 1 97.25 125 SER B CA 1
ATOM 3414 C C . SER B 1 125 ? 2.398 -3.096 0.354 1 97.25 125 SER B C 1
ATOM 3416 O O . SER B 1 125 ? 3.316 -2.395 0.782 1 97.25 125 SER B O 1
ATOM 3418 N N . MET B 1 126 ? 2.398 -4.402 0.43 1 95.5 126 MET B N 1
ATOM 3419 C CA . MET B 1 126 ? 3.541 -5.121 0.988 1 95.5 126 MET B CA 1
ATOM 3420 C C . MET B 1 126 ? 4.805 -4.844 0.177 1 95.5 126 MET B C 1
ATOM 3422 O O . MET B 1 126 ? 5.875 -4.629 0.745 1 95.5 126 MET B O 1
ATOM 3426 N N . LEU B 1 127 ? 4.691 -4.781 -1.156 1 95.81 127 LEU B N 1
ATOM 3427 C CA . LEU B 1 127 ? 5.836 -4.434 -1.994 1 95.81 127 LEU B CA 1
ATOM 3428 C C . LEU B 1 127 ? 6.379 -3.057 -1.628 1 95.81 127 LEU B C 1
ATOM 3430 O O . LEU B 1 127 ? 7.582 -2.896 -1.413 1 95.81 127 LEU B O 1
ATOM 3434 N N . ASP B 1 128 ? 5.539 -2.109 -1.494 1 96.25 128 ASP B N 1
ATOM 3435 C CA . ASP B 1 128 ? 5.926 -0.721 -1.262 1 96.25 128 ASP B CA 1
ATOM 3436 C C . ASP B 1 128 ? 6.746 -0.586 0.02 1 96.25 128 ASP B C 1
ATOM 3438 O O . ASP B 1 128 ? 7.766 0.107 0.042 1 96.25 128 ASP B O 1
ATOM 3442 N N . THR B 1 129 ? 6.32 -1.237 1.057 1 93.88 129 THR B N 1
ATOM 3443 C CA . THR B 1 129 ? 6.93 -1.051 2.369 1 93.88 129 THR B CA 1
ATOM 3444 C C . THR B 1 129 ? 8.312 -1.694 2.424 1 93.88 129 THR B C 1
ATOM 3446 O O . THR B 1 129 ? 9.109 -1.396 3.316 1 93.88 129 THR B O 1
ATOM 3449 N N . LYS B 1 130 ? 8.594 -2.533 1.452 1 92.69 130 LYS B N 1
ATOM 3450 C CA . LYS B 1 130 ? 9.898 -3.189 1.411 1 92.69 130 LYS B CA 1
ATOM 3451 C C . LYS B 1 130 ? 10.844 -2.477 0.448 1 92.69 130 LYS B C 1
ATOM 3453 O O . LYS B 1 130 ? 12.047 -2.756 0.425 1 92.69 130 LYS B O 1
ATOM 3458 N N . LEU B 1 131 ? 10.312 -1.549 -0.285 1 94.38 131 LEU B N 1
ATOM 3459 C CA . LEU B 1 131 ? 11.086 -0.972 -1.379 1 94.38 131 LEU B CA 1
ATOM 3460 C C . LEU B 1 131 ? 11.789 0.305 -0.933 1 94.38 131 LEU B C 1
ATOM 3462 O O . LEU B 1 131 ? 12.766 0.734 -1.559 1 94.38 131 LEU B O 1
ATOM 3466 N N . LEU B 1 132 ? 11.234 0.974 0.066 1 92.38 132 LEU B N 1
ATOM 3467 C CA . LEU B 1 132 ? 11.875 2.195 0.538 1 92.38 132 LEU B CA 1
ATOM 3468 C C . LEU B 1 132 ? 12.68 1.933 1.811 1 92.38 132 LEU B C 1
ATOM 3470 O O . LEU B 1 132 ? 12.141 1.4 2.785 1 92.38 132 LEU B O 1
ATOM 3474 N N . GLN B 1 133 ? 13.922 2.328 1.797 1 89.12 133 GLN B N 1
ATOM 3475 C CA . GLN B 1 133 ? 14.781 2.205 2.971 1 89.12 133 GLN B CA 1
ATOM 3476 C C . GLN B 1 133 ? 14.539 3.344 3.955 1 89.12 133 GLN B C 1
ATOM 3478 O O . GLN B 1 133 ? 13.828 4.305 3.637 1 89.12 133 GLN B O 1
ATOM 3483 N N . LYS B 1 134 ? 15.18 3.199 5.094 1 88.31 134 LYS B N 1
ATOM 3484 C CA . LYS B 1 134 ? 15.039 4.215 6.133 1 88.31 134 LYS B CA 1
ATOM 3485 C C . LYS B 1 134 ? 15.461 5.59 5.625 1 88.31 134 LYS B C 1
ATOM 3487 O O . LYS B 1 134 ? 16.516 5.73 5.004 1 88.31 134 LYS B O 1
ATOM 3492 N N . LYS B 1 135 ? 14.602 6.543 5.715 1 84.69 135 LYS B N 1
ATOM 3493 C CA . LYS B 1 135 ? 14.82 7.961 5.441 1 84.69 135 LYS B CA 1
ATOM 3494 C C . LYS B 1 135 ? 14.922 8.219 3.939 1 84.69 135 LYS B C 1
ATOM 3496 O O . LYS B 1 135 ? 15.227 9.336 3.518 1 84.69 135 LYS B O 1
ATOM 3501 N N . GLU B 1 136 ? 14.742 7.195 3.117 1 90.62 136 GLU B N 1
ATOM 3502 C CA . GLU B 1 136 ? 14.75 7.395 1.672 1 90.62 136 GLU B CA 1
ATOM 3503 C C . GLU B 1 136 ? 13.57 8.25 1.22 1 90.62 136 GLU B C 1
ATOM 3505 O O . GLU B 1 136 ? 12.453 8.07 1.698 1 90.62 136 GLU B O 1
ATOM 3510 N N . PRO B 1 137 ? 13.844 9.211 0.348 1 92.88 137 PRO B N 1
ATOM 3511 C CA . PRO B 1 137 ? 12.742 10.047 -0.125 1 92.88 137 PRO B CA 1
ATOM 3512 C C . PRO B 1 137 ? 11.688 9.258 -0.899 1 92.88 137 PRO B C 1
ATOM 3514 O O . PRO B 1 137 ? 12.023 8.281 -1.571 1 92.88 137 PRO B O 1
ATOM 3517 N N . PHE B 1 138 ? 10.461 9.703 -0.924 1 94.94 138 PHE B N 1
ATOM 3518 C CA . PHE B 1 138 ? 9.336 9.016 -1.545 1 94.94 138 PHE B CA 1
ATOM 3519 C C . PHE B 1 138 ? 9.508 8.953 -3.059 1 94.94 138 PHE B C 1
ATOM 3521 O O . PHE B 1 138 ? 9.023 8.023 -3.705 1 94.94 138 PHE B O 1
ATOM 3528 N N . ARG B 1 139 ? 10.188 9.938 -3.598 1 94.38 139 ARG B N 1
ATOM 3529 C CA . ARG B 1 139 ? 10.375 9.984 -5.043 1 94.38 139 ARG B CA 1
ATOM 3530 C C . ARG B 1 139 ? 11.125 8.75 -5.535 1 94.38 139 ARG B C 1
ATOM 3532 O O . ARG B 1 139 ? 11.07 8.414 -6.719 1 94.38 139 ARG B O 1
ATOM 3539 N N . ASN B 1 140 ? 11.828 8.047 -4.656 1 95.5 140 ASN B N 1
ATOM 3540 C CA . ASN B 1 140 ? 12.617 6.875 -5.023 1 95.5 140 ASN B CA 1
ATOM 3541 C C . ASN B 1 140 ? 11.781 5.598 -4.988 1 95.5 140 ASN B C 1
ATOM 3543 O O . ASN B 1 140 ? 12.273 4.516 -5.309 1 95.5 140 ASN B O 1
ATOM 3547 N N . LEU B 1 141 ? 10.539 5.73 -4.609 1 97.56 141 LEU B N 1
ATOM 3548 C CA . LEU B 1 141 ? 9.672 4.555 -4.586 1 97.56 141 LEU B CA 1
ATOM 3549 C C . LEU B 1 141 ? 9.523 3.965 -5.98 1 97.56 141 LEU B C 1
ATOM 3551 O O . LEU B 1 141 ? 9.008 4.625 -6.887 1 97.56 141 LEU B O 1
ATOM 3555 N N . ALA B 1 142 ? 9.898 2.762 -6.164 1 97.94 142 ALA B N 1
ATOM 3556 C CA . ALA B 1 142 ? 9.961 2.117 -7.473 1 97.94 142 ALA B CA 1
ATOM 3557 C C . ALA B 1 142 ? 8.562 1.901 -8.047 1 97.94 142 ALA B C 1
ATOM 3559 O O . ALA B 1 142 ? 7.594 1.756 -7.301 1 97.94 142 ALA B O 1
ATOM 3560 N N . GLU B 1 143 ? 8.531 1.937 -9.375 1 98.5 143 GLU B N 1
ATOM 3561 C CA . GLU B 1 143 ? 7.312 1.528 -10.062 1 98.5 143 GLU B CA 1
ATOM 3562 C C . GLU B 1 143 ? 7.043 0.038 -9.875 1 98.5 143 GLU B C 1
ATOM 3564 O O . GLU B 1 143 ? 7.961 -0.78 -9.977 1 98.5 143 GLU B O 1
ATOM 3569 N N . THR B 1 144 ? 5.785 -0.289 -9.539 1 98.75 144 THR B N 1
ATOM 3570 C CA . THR B 1 144 ? 5.469 -1.68 -9.234 1 98.75 144 THR B CA 1
ATOM 3571 C C . THR B 1 144 ? 4.262 -2.148 -10.039 1 98.75 144 THR B C 1
ATOM 3573 O O . THR B 1 144 ? 3.385 -1.351 -10.375 1 98.75 144 THR B O 1
ATOM 3576 N N . PHE B 1 145 ? 4.25 -3.453 -10.367 1 98.81 145 PHE B N 1
ATOM 3577 C CA . PHE B 1 145 ? 3.143 -4.145 -11.016 1 98.81 145 PHE B CA 1
ATOM 3578 C C . PHE B 1 145 ? 2.736 -5.379 -10.227 1 98.81 145 PHE B C 1
ATOM 3580 O O . PHE B 1 145 ? 3.564 -6.254 -9.961 1 98.81 145 PHE B O 1
ATOM 3587 N N . VAL B 1 146 ? 1.524 -5.383 -9.797 1 98.75 146 VAL B N 1
ATOM 3588 C CA . VAL B 1 146 ? 0.922 -6.621 -9.312 1 98.75 146 VAL B CA 1
ATOM 3589 C C . VAL B 1 146 ? 0.055 -7.234 -10.414 1 98.75 146 VAL B C 1
ATOM 3591 O O . VAL B 1 146 ? -0.924 -6.625 -10.852 1 98.75 146 VAL B O 1
ATOM 3594 N N . ILE B 1 147 ? 0.431 -8.398 -10.836 1 98.56 147 ILE B N 1
ATOM 3595 C CA . ILE B 1 147 ? -0.249 -9.086 -11.922 1 98.56 147 ILE B CA 1
ATOM 3596 C C . ILE B 1 147 ? -0.936 -10.344 -11.398 1 98.56 147 ILE B C 1
ATOM 3598 O O . ILE B 1 147 ? -0.271 -11.289 -10.969 1 98.56 147 ILE B O 1
ATOM 3602 N N . MET B 1 148 ? -2.223 -10.312 -11.406 1 97.88 148 MET B N 1
ATOM 3603 C CA . MET B 1 148 ? -3.029 -11.453 -10.961 1 97.88 148 MET B CA 1
ATOM 3604 C C . MET B 1 148 ? -3.512 -12.266 -12.156 1 97.88 148 MET B C 1
ATOM 3606 O O . MET B 1 148 ? -4.418 -11.852 -12.875 1 97.88 148 MET B O 1
ATOM 3610 N N . LEU B 1 149 ? -2.9 -13.383 -12.367 1 97.19 149 LEU B N 1
ATOM 3611 C CA . LEU B 1 149 ? -3.354 -14.305 -13.406 1 97.19 149 LEU B CA 1
ATOM 3612 C C . LEU B 1 149 ? -4.391 -15.273 -12.852 1 97.19 149 LEU B C 1
ATOM 3614 O O . LEU B 1 149 ? -4.098 -16.062 -11.945 1 97.19 149 LEU B O 1
ATOM 3618 N N . THR B 1 150 ? -5.566 -15.203 -13.383 1 96.56 150 THR B N 1
ATOM 3619 C CA . THR B 1 150 ? -6.656 -16.062 -12.906 1 96.56 150 THR B CA 1
ATOM 3620 C C . THR B 1 150 ? -7.031 -17.094 -13.969 1 96.56 150 THR B C 1
ATOM 3622 O O . THR B 1 150 ? -7.008 -16.797 -15.164 1 96.56 150 THR B O 1
ATOM 3625 N N . GLU B 1 151 ? -7.387 -18.281 -13.516 1 94.62 151 GLU B N 1
ATOM 3626 C CA . GLU B 1 151 ? -7.742 -19.344 -14.453 1 94.62 151 GLU B CA 1
ATOM 3627 C C . GLU B 1 151 ? -8.992 -18.984 -15.25 1 94.62 151 GLU B C 1
ATOM 3629 O O . GLU B 1 151 ? -9.094 -19.312 -16.438 1 94.62 151 GLU B O 1
ATOM 3634 N N . HIS B 1 152 ? -9.898 -18.25 -14.617 1 94.94 152 HIS B N 1
ATOM 3635 C CA . HIS B 1 152 ? -11.133 -17.797 -15.258 1 94.94 152 HIS B CA 1
ATOM 3636 C C . HIS B 1 152 ? -11.188 -16.281 -15.336 1 94.94 152 HIS B C 1
ATOM 3638 O O . HIS B 1 152 ? -10.383 -15.594 -14.703 1 94.94 152 HIS B O 1
ATOM 3644 N N . ASP B 1 153 ? -12.141 -15.859 -16.141 1 96.19 153 ASP B N 1
ATOM 3645 C CA . ASP B 1 153 ? -12.344 -14.422 -16.281 1 96.19 153 ASP B CA 1
ATOM 3646 C C . ASP B 1 153 ? -13.109 -13.867 -15.078 1 96.19 153 ASP B C 1
ATOM 3648 O O . ASP B 1 153 ? -14.328 -13.672 -15.148 1 96.19 153 ASP B O 1
ATOM 3652 N N . ILE B 1 154 ? -12.484 -13.484 -14.102 1 94.94 154 ILE B N 1
ATOM 3653 C CA . ILE B 1 154 ? -13.164 -13.078 -12.875 1 94.94 154 ILE B CA 1
ATOM 3654 C C . ILE B 1 154 ? -13.719 -11.664 -13.039 1 94.94 154 ILE B C 1
ATOM 3656 O O . ILE B 1 154 ? -14.609 -11.25 -12.297 1 94.94 154 ILE B O 1
ATOM 3660 N N . MET B 1 155 ? -13.125 -10.906 -13.992 1 95.19 155 MET B N 1
ATOM 3661 C CA . MET B 1 155 ? -13.625 -9.562 -14.25 1 95.19 155 MET B CA 1
ATOM 3662 C C . MET B 1 155 ? -14.836 -9.594 -15.18 1 95.19 155 MET B C 1
ATOM 3664 O O . MET B 1 155 ? -15.57 -8.609 -15.289 1 95.19 155 MET B O 1
ATOM 3668 N N . LYS B 1 156 ? -15.102 -10.648 -15.961 1 95.56 156 LYS B N 1
ATOM 3669 C CA . LYS B 1 156 ? -16.312 -11.031 -16.672 1 95.56 156 LYS B CA 1
ATOM 3670 C C . LYS B 1 156 ? -16.594 -10.086 -17.828 1 95.56 156 LYS B C 1
ATOM 3672 O O . LYS B 1 156 ? -17.75 -9.719 -18.078 1 95.56 156 LYS B O 1
ATOM 3677 N N . HIS B 1 157 ? -15.602 -9.578 -18.516 1 97.31 157 HIS B N 1
ATOM 3678 C CA . HIS B 1 157 ? -15.828 -8.727 -19.672 1 97.31 157 HIS B CA 1
ATOM 3679 C C . HIS B 1 157 ? -15.25 -9.344 -20.938 1 97.31 157 HIS B C 1
ATOM 3681 O O . HIS B 1 157 ? -15.211 -8.703 -22 1 97.31 157 HIS B O 1
ATOM 3687 N N . GLY B 1 158 ? -14.617 -10.531 -20.781 1 97.25 158 GLY B N 1
ATOM 3688 C CA . GLY B 1 158 ? -14.141 -11.273 -21.922 1 97.25 158 GLY B CA 1
ATOM 3689 C C . GLY B 1 158 ? -12.844 -10.727 -22.5 1 97.25 158 GLY B C 1
ATOM 3690 O O . GLY B 1 158 ? -12.438 -11.086 -23.609 1 97.25 158 GLY B O 1
ATOM 3691 N N . LEU B 1 159 ? -12.227 -9.789 -21.797 1 98.06 159 LEU B N 1
ATOM 3692 C CA . LEU B 1 159 ? -10.977 -9.188 -22.25 1 98.06 159 LEU B CA 1
ATOM 3693 C C . LEU B 1 159 ? -9.773 -9.961 -21.719 1 98.06 159 LEU B C 1
ATOM 3695 O O . LEU B 1 159 ? -9.867 -10.609 -20.672 1 98.06 159 LEU B O 1
ATOM 3699 N N . PRO B 1 160 ? -8.625 -9.938 -22.422 1 98.25 160 PRO B N 1
ATOM 3700 C CA . PRO B 1 160 ? -7.441 -10.664 -21.953 1 98.25 160 PRO B CA 1
ATOM 3701 C C . PRO B 1 160 ? -6.797 -10.008 -20.734 1 98.25 160 PRO B C 1
ATOM 3703 O O . PRO B 1 160 ? -6.258 -10.703 -19.859 1 98.25 160 PRO B O 1
ATOM 3706 N N . LEU B 1 161 ? -6.871 -8.656 -20.719 1 98.62 161 LEU B N 1
ATOM 3707 C CA . LEU B 1 161 ? -6.203 -7.891 -19.672 1 98.62 161 LEU B CA 1
ATOM 3708 C C . LEU B 1 161 ? -7.137 -6.828 -19.109 1 98.62 161 LEU B C 1
ATOM 3710 O O . LEU B 1 161 ? -7.914 -6.215 -19.844 1 98.62 161 LEU B O 1
ATOM 3714 N N . TYR B 1 162 ? -7.039 -6.582 -17.859 1 98.69 162 TYR B N 1
ATOM 3715 C CA . TYR B 1 162 ? -7.691 -5.496 -17.141 1 98.69 162 TYR B CA 1
ATOM 3716 C C . TYR B 1 162 ? -6.676 -4.691 -16.328 1 98.69 162 TYR B C 1
ATOM 3718 O O . TYR B 1 162 ? -6.152 -5.168 -15.328 1 98.69 162 TYR B O 1
ATOM 3726 N N . HIS B 1 163 ? -6.359 -3.471 -16.781 1 98.81 163 HIS B N 1
ATOM 3727 C CA . HIS B 1 163 ? -5.395 -2.602 -16.125 1 98.81 163 HIS B CA 1
ATOM 3728 C C . HIS B 1 163 ? -6.082 -1.664 -15.133 1 98.81 163 HIS B C 1
ATOM 3730 O O . HIS B 1 163 ? -6.996 -0.928 -15.508 1 98.81 163 HIS B O 1
ATOM 3736 N N . TYR B 1 164 ? -5.668 -1.685 -13.945 1 98.81 164 TYR B N 1
ATOM 3737 C CA . TYR B 1 164 ? -6.219 -0.803 -12.922 1 98.81 164 TYR B CA 1
ATOM 3738 C C . TYR B 1 164 ? -5.172 0.196 -12.445 1 98.81 164 TYR B C 1
ATOM 3740 O O . TYR B 1 164 ? -4.074 -0.192 -12.031 1 98.81 164 TYR B O 1
ATOM 3748 N N . ASP B 1 165 ? -5.461 1.396 -12.516 1 98.81 165 ASP B N 1
ATOM 3749 C CA . ASP B 1 165 ? -4.676 2.521 -12.016 1 98.81 165 ASP B CA 1
ATOM 3750 C C . ASP B 1 165 ? -5.551 3.5 -11.234 1 98.81 165 ASP B C 1
ATOM 3752 O O . ASP B 1 165 ? -6.777 3.457 -11.336 1 98.81 165 ASP B O 1
ATOM 3756 N N . ARG B 1 166 ? -4.926 4.254 -10.406 1 98.81 166 ARG B N 1
ATOM 3757 C CA . ARG B 1 166 ? -5.699 5.277 -9.711 1 98.81 166 ARG B CA 1
ATOM 3758 C C . ARG B 1 166 ? -6.023 6.445 -10.641 1 98.81 166 ARG B C 1
ATOM 3760 O O . ARG B 1 166 ? -5.121 7.051 -11.219 1 98.81 166 ARG B O 1
ATOM 3767 N N . ILE B 1 167 ? -7.262 6.68 -10.773 1 98.69 167 ILE B N 1
ATOM 3768 C CA . ILE B 1 167 ? -7.77 7.695 -11.688 1 98.69 167 ILE B CA 1
ATOM 3769 C C . ILE B 1 167 ? -8.703 8.641 -10.938 1 98.69 167 ILE B C 1
ATOM 3771 O O . ILE B 1 167 ? -9.484 8.211 -10.086 1 98.69 167 ILE B O 1
ATOM 3775 N N . CYS B 1 168 ? -8.578 9.844 -11.234 1 98.5 168 CYS B N 1
ATOM 3776 C CA . CYS B 1 168 ? -9.406 10.867 -10.609 1 98.5 168 CYS B CA 1
ATOM 3777 C C . CYS B 1 168 ? -10.844 10.781 -11.094 1 98.5 168 CYS B C 1
ATOM 3779 O O . CYS B 1 168 ? -11.102 10.828 -12.305 1 98.5 168 CYS B O 1
ATOM 3781 N N . ARG B 1 169 ? -11.719 10.703 -10.195 1 97.12 169 ARG B N 1
ATOM 3782 C CA . ARG B 1 169 ? -13.141 10.617 -10.531 1 97.12 169 ARG B CA 1
ATOM 3783 C C . ARG B 1 169 ? -13.609 11.883 -11.242 1 97.12 169 ARG B C 1
ATOM 3785 O O . ARG B 1 169 ? -14.414 11.812 -12.172 1 97.12 169 ARG B O 1
ATOM 3792 N N . GLU B 1 170 ? -13.172 13.031 -10.836 1 97.69 170 GLU B N 1
ATOM 3793 C CA . GLU B 1 170 ? -13.656 14.328 -11.297 1 97.69 170 GLU B CA 1
ATOM 3794 C C . GLU B 1 170 ? -13.07 14.68 -12.664 1 97.69 170 GLU B C 1
ATOM 3796 O O . GLU B 1 170 ? -13.742 15.289 -13.5 1 97.69 170 GLU B O 1
ATOM 3801 N N . THR B 1 171 ? -11.836 14.281 -12.938 1 97.69 171 THR B N 1
ATOM 3802 C CA . THR B 1 171 ? -11.164 14.82 -14.117 1 97.69 171 THR B CA 1
ATOM 3803 C C . THR B 1 171 ? -10.773 13.703 -15.078 1 97.69 171 THR B C 1
ATOM 3805 O O . THR B 1 171 ? -10.461 13.953 -16.25 1 97.69 171 THR B O 1
ATOM 3808 N N . GLY B 1 172 ? -10.695 12.453 -14.594 1 97.19 172 GLY B N 1
ATOM 3809 C CA . GLY B 1 172 ? -10.242 11.344 -15.422 1 97.19 172 GLY B CA 1
ATOM 3810 C C . GLY B 1 172 ? -8.727 11.258 -15.531 1 97.19 172 GLY B C 1
ATOM 3811 O O . GLY B 1 172 ? -8.203 10.367 -16.203 1 97.19 172 GLY B O 1
ATOM 3812 N N . ALA B 1 173 ? -8.031 12.133 -14.789 1 97.56 173 ALA B N 1
ATOM 3813 C CA . ALA B 1 173 ? -6.574 12.141 -14.859 1 97.56 173 ALA B CA 1
ATOM 3814 C C . ALA B 1 173 ? -5.977 11.016 -14.016 1 97.56 173 ALA B C 1
ATOM 3816 O O . ALA B 1 173 ? -6.52 10.672 -12.961 1 97.56 173 ALA B O 1
ATOM 3817 N N . TYR B 1 174 ? -4.891 10.422 -14.461 1 98.19 174 TYR B N 1
ATOM 3818 C CA . TYR B 1 174 ? -4.152 9.445 -13.672 1 98.19 174 TYR B CA 1
ATOM 3819 C C . TYR B 1 174 ? -3.436 10.109 -12.508 1 98.19 174 TYR B C 1
ATOM 3821 O O . TYR B 1 174 ? -2.941 11.234 -12.641 1 98.19 174 TYR B O 1
ATOM 3829 N N . LEU B 1 175 ? -3.367 9.461 -11.367 1 98.25 175 LEU B N 1
ATOM 3830 C CA . LEU B 1 175 ? -2.621 9.969 -10.227 1 98.25 175 LEU B CA 1
ATOM 3831 C C . LEU B 1 175 ? -1.12 9.914 -10.484 1 98.25 175 LEU B C 1
ATOM 3833 O O . LEU B 1 175 ? -0.359 10.719 -9.938 1 98.25 175 LEU B O 1
ATOM 3837 N N . GLU B 1 176 ? -0.72 8.898 -11.312 1 97.31 176 GLU B N 1
ATOM 3838 C CA . GLU B 1 176 ? 0.681 8.68 -11.664 1 97.31 176 GLU B CA 1
ATOM 3839 C C . GLU B 1 176 ? 1.515 8.367 -10.43 1 97.31 176 GLU B C 1
ATOM 3841 O O . GLU B 1 176 ? 2.553 8.984 -10.195 1 97.31 176 GLU B O 1
ATOM 3846 N N . ASP B 1 177 ? 1.019 7.484 -9.625 1 98.19 177 ASP B N 1
ATOM 3847 C CA . ASP B 1 177 ? 1.722 7.086 -8.414 1 98.19 177 ASP B CA 1
ATOM 3848 C C . ASP B 1 177 ? 2.643 5.898 -8.672 1 98.19 177 ASP B C 1
ATOM 3850 O O . ASP B 1 177 ? 3.219 5.332 -7.742 1 98.19 177 ASP B O 1
ATOM 3854 N N . ASP B 1 178 ? 2.756 5.402 -9.945 1 98.31 178 ASP B N 1
ATOM 3855 C CA . ASP B 1 178 ? 3.658 4.348 -10.398 1 98.31 178 ASP B CA 1
ATOM 3856 C C . ASP B 1 178 ? 3.287 3.006 -9.766 1 98.31 178 ASP B C 1
ATOM 3858 O O . ASP B 1 178 ? 4.16 2.178 -9.5 1 98.31 178 ASP B O 1
ATOM 3862 N N . SER B 1 179 ? 2.033 2.799 -9.438 1 98.69 179 SER B N 1
ATOM 3863 C CA . SER B 1 179 ? 1.507 1.534 -8.93 1 98.69 179 SER B CA 1
ATOM 3864 C C . SER B 1 179 ? 0.426 0.979 -9.852 1 98.69 179 SER B C 1
ATOM 3866 O O . SER B 1 179 ? -0.569 1.652 -10.125 1 98.69 179 SER B O 1
ATOM 3868 N N . HIS B 1 180 ? 0.577 -0.242 -10.305 1 98.81 180 HIS B N 1
ATOM 3869 C CA . HIS B 1 180 ? -0.33 -0.833 -11.281 1 98.81 180 HIS B CA 1
ATOM 3870 C C . HIS B 1 180 ? -0.796 -2.215 -10.836 1 98.81 180 HIS B C 1
ATOM 3872 O O . HIS B 1 180 ? -0.01 -2.994 -10.297 1 98.81 180 HIS B O 1
ATOM 3878 N N . ILE B 1 181 ? -2.037 -2.455 -11 1 98.81 181 ILE B N 1
ATOM 3879 C CA . ILE B 1 181 ? -2.594 -3.795 -10.836 1 98.81 181 ILE B CA 1
ATOM 3880 C C . ILE B 1 181 ? -3.184 -4.273 -12.156 1 98.81 181 ILE B C 1
ATOM 3882 O O . ILE B 1 181 ? -3.906 -3.533 -12.828 1 98.81 181 ILE B O 1
ATOM 3886 N N . ILE B 1 182 ? -2.834 -5.441 -12.547 1 98.81 182 ILE B N 1
ATOM 3887 C CA . ILE B 1 182 ? -3.316 -6.012 -13.797 1 98.81 182 ILE B CA 1
ATOM 3888 C C . ILE B 1 182 ? -3.93 -7.387 -13.539 1 98.81 182 ILE B C 1
ATOM 3890 O O . ILE B 1 182 ? -3.307 -8.242 -12.898 1 98.81 182 ILE B O 1
ATOM 3894 N N . TYR B 1 183 ? -5.113 -7.594 -13.977 1 98.56 183 TYR B N 1
ATOM 3895 C CA . TYR B 1 183 ? -5.711 -8.922 -14.008 1 98.56 183 TYR B CA 1
ATOM 3896 C C . TYR B 1 183 ? -5.598 -9.539 -15.391 1 98.56 183 TYR B C 1
ATOM 3898 O O . TYR B 1 183 ? -5.898 -8.883 -16.391 1 98.56 183 TYR B O 1
ATOM 3906 N N . VAL B 1 184 ? -5.117 -10.695 -15.383 1 98.25 184 VAL B N 1
ATOM 3907 C CA . VAL B 1 184 ? -4.984 -11.445 -16.625 1 98.25 184 VAL B CA 1
ATOM 3908 C C . VAL B 1 184 ? -6.035 -12.555 -16.672 1 98.25 184 VAL B C 1
ATOM 3910 O O . VAL B 1 184 ? -6.16 -13.344 -15.727 1 98.25 184 VAL B O 1
ATOM 3913 N N . ASN B 1 185 ? -6.738 -12.578 -17.75 1 97.75 185 ASN B N 1
ATOM 3914 C CA . ASN B 1 185 ? -7.77 -13.586 -18 1 97.75 185 ASN B CA 1
ATOM 3915 C C . ASN B 1 185 ? -7.176 -14.859 -18.578 1 97.75 185 ASN B C 1
ATOM 3917 O O . ASN B 1 185 ? -6.988 -14.969 -19.797 1 97.75 185 ASN B O 1
ATOM 3921 N N . GLY B 1 186 ? -6.98 -15.852 -17.688 1 96.69 186 GLY B N 1
ATOM 3922 C CA . GLY B 1 186 ? -6.363 -17.109 -18.109 1 96.69 186 GLY B CA 1
ATOM 3923 C C . GLY B 1 186 ? -7.242 -17.922 -19.047 1 96.69 186 GLY B C 1
ATOM 3924 O O . GLY B 1 186 ? -6.766 -18.844 -19.703 1 96.69 186 GLY B O 1
ATOM 3925 N N . ALA B 1 187 ? -8.508 -17.562 -19.156 1 96.69 187 ALA B N 1
ATOM 3926 C CA . ALA B 1 187 ? -9.445 -18.297 -20.016 1 96.69 187 ALA B CA 1
ATOM 3927 C C . ALA B 1 187 ? -9.445 -17.719 -21.438 1 96.69 187 ALA B C 1
ATOM 3929 O O . ALA B 1 187 ? -10.016 -18.328 -22.344 1 96.69 187 ALA B O 1
ATOM 3930 N N . TYR B 1 188 ? -8.836 -16.594 -21.609 1 97.94 188 TYR B N 1
ATOM 3931 C CA . TYR B 1 188 ? -8.797 -15.938 -22.922 1 97.94 188 TYR B CA 1
ATOM 3932 C C . TYR B 1 188 ? -7.98 -16.766 -23.906 1 97.94 188 TYR B C 1
ATOM 3934 O O . TYR B 1 188 ? -6.812 -17.062 -23.656 1 97.94 188 TYR B O 1
ATOM 3942 N N . GLN B 1 189 ? -8.562 -17.172 -25.016 1 97.06 189 GLN B N 1
ATOM 3943 C CA . GLN B 1 189 ? -7.914 -17.922 -26.078 1 97.06 189 GLN B CA 1
ATOM 3944 C C . GLN B 1 189 ? -8.047 -17.219 -27.422 1 97.06 189 GLN B C 1
ATOM 3946 O O . GLN B 1 189 ? -9.164 -16.953 -27.891 1 97.06 189 GLN B O 1
ATOM 3951 N N . ASN B 1 190 ? -6.98 -16.906 -27.938 1 97.69 190 ASN B N 1
ATOM 3952 C CA . ASN B 1 190 ? -6.902 -16.297 -29.266 1 97.69 190 ASN B CA 1
ATOM 3953 C C . ASN B 1 190 ? -5.566 -16.594 -29.938 1 97.69 190 ASN B C 1
ATOM 3955 O O . ASN B 1 190 ? -4.535 -16.047 -29.562 1 97.69 190 ASN B O 1
ATOM 3959 N N . PRO B 1 191 ? -5.531 -17.453 -30.922 1 96.62 191 PRO B N 1
ATOM 3960 C CA . PRO B 1 191 ? -4.273 -17.844 -31.578 1 96.62 191 PRO B CA 1
ATOM 3961 C C . PRO B 1 191 ? -3.619 -16.688 -32.344 1 96.62 191 PRO B C 1
ATOM 3963 O O . PRO B 1 191 ? -2.451 -16.781 -32.719 1 96.62 191 PRO B O 1
ATOM 3966 N N . ASN B 1 192 ? -4.359 -15.547 -32.531 1 96.75 192 ASN B N 1
ATOM 3967 C CA . ASN B 1 192 ? -3.854 -14.445 -33.344 1 96.75 192 ASN B CA 1
ATOM 3968 C C . ASN B 1 192 ? -3.24 -13.344 -32.469 1 96.75 192 ASN B C 1
ATOM 3970 O O . ASN B 1 192 ? -2.814 -12.312 -33 1 96.75 192 ASN B O 1
ATOM 3974 N N . ASP B 1 193 ? -3.225 -13.484 -31.219 1 94.88 193 ASP B N 1
ATOM 3975 C CA . ASP B 1 193 ? -2.555 -12.492 -30.391 1 94.88 193 ASP B CA 1
ATOM 3976 C C . ASP B 1 193 ? -1.66 -13.156 -29.344 1 94.88 193 ASP B C 1
ATOM 3978 O O . ASP B 1 193 ? -1.87 -14.32 -28.984 1 94.88 193 ASP B O 1
ATOM 3982 N N . SER B 1 194 ? -0.697 -12.477 -28.891 1 97 194 SER B N 1
ATOM 3983 C CA . SER B 1 194 ? 0.371 -13.008 -28.047 1 97 194 SER B CA 1
ATOM 3984 C C . SER B 1 194 ? -0.158 -13.414 -26.672 1 97 194 SER B C 1
ATOM 3986 O O . SER B 1 194 ? 0.282 -14.414 -26.109 1 97 194 SER B O 1
ATOM 3988 N N . ILE B 1 195 ? -1.13 -12.664 -26.125 1 98.06 195 ILE B N 1
ATOM 3989 C CA . ILE B 1 195 ? -1.667 -12.984 -24.812 1 98.06 195 ILE B CA 1
ATOM 3990 C C . ILE B 1 195 ? -2.514 -14.258 -24.891 1 98.06 195 ILE B C 1
ATOM 3992 O O . ILE B 1 195 ? -2.418 -15.133 -24.031 1 98.06 195 ILE B O 1
ATOM 3996 N N . GLY B 1 196 ? -3.35 -14.352 -25.938 1 98.25 196 GLY B N 1
ATOM 3997 C CA . GLY B 1 196 ? -4.141 -15.555 -26.141 1 98.25 196 GLY B CA 1
ATOM 3998 C C . GLY B 1 196 ? -3.293 -16.797 -26.281 1 98.25 196 GLY B C 1
ATOM 3999 O O . GLY B 1 196 ? -3.623 -17.844 -25.719 1 98.25 196 GLY B O 1
ATOM 4000 N N . ARG B 1 197 ? -2.254 -16.703 -27.016 1 98.31 197 ARG B N 1
ATOM 4001 C CA . ARG B 1 197 ? -1.339 -17.828 -27.188 1 98.31 197 ARG B CA 1
ATOM 4002 C C . ARG B 1 197 ? -0.672 -18.188 -25.859 1 98.31 197 ARG B C 1
ATOM 4004 O O . ARG B 1 197 ? -0.504 -19.375 -25.562 1 98.31 197 ARG B O 1
ATOM 4011 N N . LEU B 1 198 ? -0.277 -17.188 -25.109 1 98.31 198 LEU B N 1
ATOM 4012 C CA . LEU B 1 198 ? 0.338 -17.438 -23.812 1 98.31 198 LEU B CA 1
ATOM 4013 C C . LEU B 1 198 ? -0.633 -18.156 -22.875 1 98.31 198 LEU B C 1
ATOM 4015 O O . LEU B 1 198 ? -0.259 -19.109 -22.203 1 98.31 198 LEU B O 1
ATOM 4019 N N . MET B 1 199 ? -1.901 -17.688 -22.828 1 98.06 199 MET B N 1
ATOM 4020 C CA . MET B 1 199 ? -2.9 -18.312 -21.969 1 98.06 199 MET B CA 1
ATOM 4021 C C . MET B 1 199 ? -3.174 -19.75 -22.406 1 98.06 199 MET B C 1
ATOM 4023 O O . MET B 1 199 ? -3.402 -20.625 -21.562 1 98.06 199 MET B O 1
ATOM 4027 N N . HIS B 1 200 ? -3.18 -19.953 -23.672 1 98.12 200 HIS B N 1
ATOM 4028 C CA . HIS B 1 200 ? -3.283 -21.328 -24.172 1 98.12 200 HIS B CA 1
ATOM 4029 C C . HIS B 1 200 ? -2.15 -22.203 -23.625 1 98.12 200 HIS B C 1
ATOM 4031 O O . HIS B 1 200 ? -2.393 -23.281 -23.094 1 98.12 200 HIS B O 1
ATOM 4037 N N . ASP B 1 201 ? -0.97 -21.719 -23.781 1 98 201 ASP B N 1
ATOM 4038 C CA . ASP B 1 201 ? 0.201 -22.484 -23.359 1 98 201 ASP B CA 1
ATOM 4039 C C . ASP B 1 201 ? 0.144 -22.781 -21.859 1 98 201 ASP B C 1
ATOM 4041 O O . ASP B 1 201 ? 0.55 -23.859 -21.422 1 98 201 ASP B O 1
ATOM 4045 N N . PHE B 1 202 ? -0.338 -21.828 -21.047 1 97.25 202 PHE B N 1
ATOM 4046 C CA . PHE B 1 202 ? -0.436 -21.984 -19.594 1 97.25 202 PHE B CA 1
ATOM 4047 C C . PHE B 1 202 ? -1.416 -23.094 -19.234 1 97.25 202 PHE B C 1
ATOM 4049 O O . PHE B 1 202 ? -1.398 -23.609 -18.125 1 97.25 202 PHE B O 1
ATOM 4056 N N . GLN B 1 203 ? -2.246 -23.469 -20.203 1 95.88 203 GLN B N 1
ATOM 4057 C CA . GLN B 1 203 ? -3.256 -24.5 -19.938 1 95.88 203 GLN B CA 1
ATOM 4058 C C . GLN B 1 203 ? -2.854 -25.844 -20.531 1 95.88 203 GLN B C 1
ATOM 4060 O O . GLN B 1 203 ? -3.539 -26.844 -20.344 1 95.88 203 GLN B O 1
ATOM 4065 N N . CYS B 1 204 ? -1.782 -25.906 -21.188 1 96.62 204 CYS B N 1
ATOM 4066 C CA . CYS B 1 204 ? -1.339 -27.125 -21.859 1 96.62 204 CYS B CA 1
ATOM 4067 C C . CYS B 1 204 ? -0.754 -28.109 -20.859 1 96.62 204 CYS B C 1
ATOM 4069 O O . CYS B 1 204 ? -0.08 -27.719 -19.906 1 96.62 204 CYS B O 1
ATOM 4071 N N . VAL B 1 205 ? -0.956 -29.344 -21.125 1 95.88 205 VAL B N 1
ATOM 4072 C CA . VAL B 1 205 ? -0.383 -30.422 -20.312 1 95.88 205 VAL B CA 1
ATOM 4073 C C . VAL B 1 205 ? 0.839 -31 -21.016 1 95.88 205 VAL B C 1
ATOM 4075 O O . VAL B 1 205 ? 1.704 -31.609 -20.391 1 95.88 205 VAL B O 1
ATOM 4078 N N . ASN B 1 206 ? 0.872 -30.797 -22.391 1 96.25 206 ASN B N 1
ATOM 4079 C CA . ASN B 1 206 ? 1.967 -31.328 -23.188 1 96.25 206 ASN B CA 1
ATOM 4080 C C . ASN B 1 206 ? 2.719 -30.219 -23.922 1 96.25 206 ASN B C 1
ATOM 4082 O O . ASN B 1 206 ? 2.107 -29.281 -24.438 1 96.25 206 ASN B O 1
ATOM 4086 N N . ALA B 1 207 ? 4.043 -30.391 -23.984 1 96.31 207 ALA B N 1
ATOM 4087 C CA . ALA B 1 207 ? 4.898 -29.391 -24.625 1 96.31 207 ALA B CA 1
ATOM 4088 C C . ALA B 1 207 ? 4.559 -29.234 -26.109 1 96.31 207 ALA B C 1
ATOM 4090 O O . ALA B 1 207 ? 4.625 -28.141 -26.656 1 96.31 207 ALA B O 1
ATOM 4091 N N . LYS B 1 208 ? 4.219 -30.297 -26.797 1 96 208 LYS B N 1
ATOM 4092 C CA . LYS B 1 208 ? 3.969 -30.297 -28.234 1 96 208 LYS B CA 1
ATOM 4093 C C . LYS B 1 208 ? 2.779 -29.406 -28.578 1 96 208 LYS B C 1
ATOM 4095 O O . LYS B 1 208 ? 2.65 -28.953 -29.719 1 96 208 LYS B O 1
ATOM 4100 N N . ASP B 1 209 ? 1.866 -29.203 -27.688 1 97.19 209 ASP B N 1
ATOM 4101 C CA . ASP B 1 209 ? 0.658 -28.422 -27.922 1 97.19 209 ASP B CA 1
ATOM 4102 C C . ASP B 1 209 ? 0.916 -26.922 -27.688 1 97.19 209 ASP B C 1
ATOM 4104 O O . ASP B 1 209 ? 0.057 -26.094 -27.984 1 97.19 209 ASP B O 1
ATOM 4108 N N . MET B 1 210 ? 2.098 -26.547 -27.188 1 97.38 210 MET B N 1
ATOM 4109 C CA . MET B 1 210 ? 2.414 -25.172 -26.844 1 97.38 210 MET B CA 1
ATOM 4110 C C . MET B 1 210 ? 2.834 -24.375 -28.078 1 97.38 210 MET B C 1
ATOM 4112 O O . MET B 1 210 ? 3.455 -24.922 -29 1 97.38 210 MET B O 1
ATOM 4116 N N . TYR B 1 211 ? 2.516 -23.094 -28.109 1 97.5 211 TYR B N 1
ATOM 4117 C CA . TYR B 1 211 ? 2.896 -22.203 -29.188 1 97.5 211 TYR B CA 1
ATOM 4118 C C . TYR B 1 211 ? 4.324 -21.688 -29.016 1 97.5 211 TYR B C 1
ATOM 4120 O O . TYR B 1 211 ? 5.105 -21.656 -29.969 1 97.5 211 TYR B O 1
ATOM 4128 N N . ALA B 1 212 ? 4.699 -21.25 -27.812 1 96.38 212 ALA B N 1
ATOM 4129 C CA . ALA B 1 212 ? 5.941 -20.531 -27.562 1 96.38 212 ALA B CA 1
ATOM 4130 C C . ALA B 1 212 ? 7.109 -21.484 -27.375 1 96.38 212 ALA B C 1
ATOM 4132 O O . ALA B 1 212 ? 7.156 -22.25 -26.406 1 96.38 212 ALA B O 1
ATOM 4133 N N . GLU B 1 213 ? 8.062 -21.328 -28.141 1 94.06 213 GLU B N 1
ATOM 4134 C CA . GLU B 1 213 ? 9.273 -22.125 -28.016 1 94.06 213 GLU B CA 1
ATOM 4135 C C . GLU B 1 213 ? 10.078 -21.703 -26.781 1 94.06 213 GLU B C 1
ATOM 4137 O O . GLU B 1 213 ? 10.742 -22.531 -26.156 1 94.06 213 GLU B O 1
ATOM 4142 N N . GLU B 1 214 ? 9.961 -20.453 -26.453 1 92.44 214 GLU B N 1
ATOM 4143 C CA . GLU B 1 214 ? 10.648 -19.906 -25.297 1 92.44 214 GLU B CA 1
ATOM 4144 C C . GLU B 1 214 ? 10.266 -20.641 -24.016 1 92.44 214 GLU B C 1
ATOM 4146 O O . GLU B 1 214 ? 11.039 -20.672 -23.062 1 92.44 214 GLU B O 1
ATOM 4151 N N . LEU B 1 215 ? 9.086 -21.234 -24.047 1 95.94 215 LEU B N 1
ATOM 4152 C CA . LEU B 1 215 ? 8.578 -21.891 -22.844 1 95.94 215 LEU B CA 1
ATOM 4153 C C . LEU B 1 215 ? 8.648 -23.406 -22.984 1 95.94 215 LEU B C 1
ATOM 4155 O O . LEU B 1 215 ? 8.852 -24.109 -22 1 95.94 215 LEU B O 1
ATOM 4159 N N . SER B 1 216 ? 8.539 -23.906 -24.203 1 96.25 216 SER B N 1
ATOM 4160 C CA . SER B 1 216 ? 8.289 -25.328 -24.422 1 96.25 216 SER B CA 1
ATOM 4161 C C . SER B 1 216 ? 9.523 -26.156 -24.078 1 96.25 216 SER B C 1
ATOM 4163 O O . SER B 1 216 ? 9.398 -27.297 -23.625 1 96.25 216 SER B O 1
ATOM 4165 N N . GLU B 1 217 ? 10.648 -25.609 -24.312 1 94.56 217 GLU B N 1
ATOM 4166 C CA . GLU B 1 217 ? 11.867 -26.375 -24.078 1 94.56 217 GLU B CA 1
ATOM 4167 C C . GLU B 1 217 ? 11.977 -26.781 -22.609 1 94.56 217 GLU B C 1
ATOM 4169 O O . GLU B 1 217 ? 12.164 -27.953 -22.281 1 94.56 217 GLU B O 1
ATOM 4174 N N . ARG B 1 218 ? 11.977 -25.844 -21.766 1 95.56 218 ARG B N 1
ATOM 4175 C CA . ARG B 1 218 ? 12.039 -26.109 -20.328 1 95.56 218 ARG B CA 1
ATOM 4176 C C . ARG B 1 218 ? 10.852 -26.953 -19.875 1 95.56 218 ARG B C 1
ATOM 4178 O O . ARG B 1 218 ? 10.992 -27.812 -19 1 95.56 218 ARG B O 1
ATOM 4185 N N . PHE B 1 219 ? 9.711 -26.719 -20.484 1 97.31 219 PHE B N 1
ATOM 4186 C CA . PHE B 1 219 ? 8.523 -27.516 -20.188 1 97.31 219 PHE B CA 1
ATOM 4187 C C . PHE B 1 219 ? 8.773 -28.984 -20.5 1 97.31 219 PHE B C 1
ATOM 4189 O O . PHE B 1 219 ? 8.422 -29.859 -19.719 1 97.31 219 PHE B O 1
ATOM 4196 N N . ARG B 1 220 ? 9.438 -29.297 -21.609 1 96.25 220 ARG B N 1
ATOM 4197 C CA . ARG B 1 220 ? 9.781 -30.641 -22.031 1 96.25 220 ARG B CA 1
ATOM 4198 C C . ARG B 1 220 ? 10.703 -31.312 -21.031 1 96.25 220 ARG B C 1
ATOM 4200 O O . ARG B 1 220 ? 10.586 -32.531 -20.766 1 96.25 220 ARG B O 1
ATOM 4207 N N . TYR B 1 221 ? 11.586 -30.531 -20.594 1 96.19 221 TYR B N 1
ATOM 4208 C CA . TYR B 1 221 ? 12.492 -31.078 -19.594 1 96.19 221 TYR B CA 1
ATOM 4209 C C . TYR B 1 221 ? 11.719 -31.656 -18.422 1 96.19 221 TYR B C 1
ATOM 4211 O O . TYR B 1 221 ? 11.945 -32.812 -18.016 1 96.19 221 TYR B O 1
ATOM 4219 N N . PHE B 1 222 ? 10.75 -30.891 -17.859 1 96.19 222 PHE B N 1
ATOM 4220 C CA . PHE B 1 222 ? 10.031 -31.297 -16.656 1 96.19 222 PHE B CA 1
ATOM 4221 C C . PHE B 1 222 ? 9.062 -32.438 -16.969 1 96.19 222 PHE B C 1
ATOM 4223 O O . PHE B 1 222 ? 8.852 -33.312 -16.141 1 96.19 222 PHE B O 1
ATOM 4230 N N . LYS B 1 223 ? 8.516 -32.406 -18.219 1 95 223 LYS B N 1
ATOM 4231 C CA . LYS B 1 223 ? 7.418 -33.312 -18.531 1 95 223 LYS B CA 1
ATOM 4232 C C . LYS B 1 223 ? 7.93 -34.594 -19.188 1 95 223 LYS B C 1
ATOM 4234 O O . LYS B 1 223 ? 7.301 -35.656 -19.078 1 95 223 LYS B O 1
ATOM 4239 N N . GLU B 1 224 ? 9.109 -34.531 -19.797 1 95.06 224 GLU B N 1
ATOM 4240 C CA . GLU B 1 224 ? 9.461 -35.625 -20.688 1 95.06 224 GLU B CA 1
ATOM 4241 C C . GLU B 1 224 ? 10.805 -36.25 -20.312 1 95.06 224 GLU B C 1
ATOM 4243 O O . GLU B 1 224 ? 11.25 -37.219 -20.922 1 95.06 224 GLU B O 1
ATOM 4248 N N . THR B 1 225 ? 11.461 -35.75 -19.328 1 95.94 225 THR B N 1
ATOM 4249 C CA . THR B 1 225 ? 12.695 -36.344 -18.859 1 95.94 225 THR B CA 1
ATOM 4250 C C . THR B 1 225 ? 12.5 -36.938 -17.469 1 95.94 225 THR B C 1
ATOM 4252 O O . THR B 1 225 ? 11.664 -36.5 -16.688 1 95.94 225 THR B O 1
ATOM 4255 N N . GLU B 1 226 ? 13.273 -37.938 -17.125 1 93.75 226 GLU B N 1
ATOM 4256 C CA . GLU B 1 226 ? 13.188 -38.594 -15.812 1 93.75 226 GLU B CA 1
ATOM 4257 C C . GLU B 1 226 ? 13.586 -37.625 -14.703 1 93.75 226 GLU B C 1
ATOM 4259 O O . GLU B 1 226 ? 12.969 -37.594 -13.641 1 93.75 226 GLU B O 1
ATOM 4264 N N . GLY B 1 227 ? 14.625 -36.875 -14.953 1 94.31 227 GLY B N 1
ATOM 4265 C CA . GLY B 1 227 ? 15.07 -35.906 -13.984 1 94.31 227 GLY B CA 1
ATOM 4266 C C . GLY 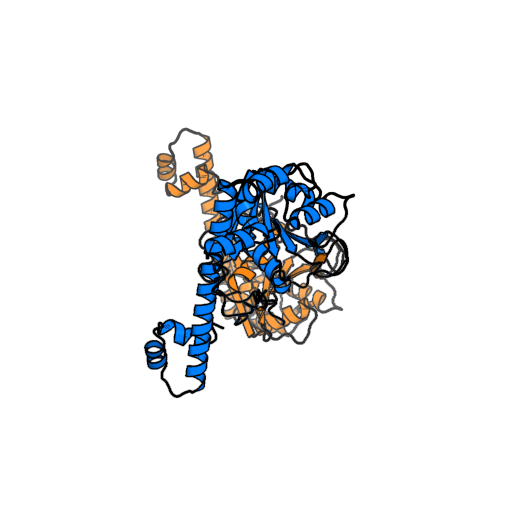B 1 227 ? 14.023 -34.812 -13.711 1 94.31 227 GLY B C 1
ATOM 4267 O O . GLY B 1 227 ? 13.719 -34.531 -12.547 1 94.31 227 GLY B O 1
ATOM 4268 N N . GLY B 1 228 ? 13.555 -34.25 -14.703 1 95.25 228 GLY B N 1
ATOM 4269 C CA . GLY B 1 228 ? 12.523 -33.219 -14.57 1 95.25 228 GLY B CA 1
ATOM 4270 C C . GLY B 1 228 ? 11.258 -33.75 -13.914 1 95.25 228 GLY B C 1
ATOM 4271 O O . GLY B 1 228 ? 10.703 -33.094 -13.023 1 95.25 228 GLY B O 1
ATOM 4272 N N . MET B 1 229 ? 10.812 -34.906 -14.375 1 93.88 229 MET B N 1
ATOM 4273 C CA . MET B 1 229 ? 9.617 -35.5 -13.797 1 93.88 229 MET B CA 1
ATOM 4274 C C . MET B 1 229 ? 9.836 -35.844 -12.328 1 93.88 229 MET B C 1
ATOM 4276 O O . MET B 1 229 ? 8.906 -35.719 -11.516 1 93.88 229 MET B O 1
ATOM 4280 N N . GLY B 1 230 ? 10.992 -36.312 -12.039 1 94.12 230 GLY B N 1
ATOM 4281 C CA . GLY B 1 230 ? 11.328 -36.531 -10.641 1 94.12 230 GLY B CA 1
ATOM 4282 C C . GLY B 1 230 ? 11.164 -35.281 -9.781 1 94.12 230 GLY B C 1
ATOM 4283 O O . GLY B 1 230 ? 10.625 -35.375 -8.672 1 94.12 230 GLY B O 1
ATOM 4284 N N . GLU B 1 231 ? 11.664 -34.156 -10.266 1 94.69 231 GLU B N 1
ATOM 4285 C CA . GLU B 1 231 ? 11.508 -32.906 -9.57 1 94.69 231 GLU B CA 1
ATOM 4286 C C . GLU B 1 231 ? 10.039 -32.531 -9.391 1 94.69 231 GLU B C 1
ATOM 4288 O O . GLU B 1 231 ? 9.625 -32.094 -8.32 1 94.69 231 GLU B O 1
ATOM 4293 N N . MET B 1 232 ? 9.242 -32.75 -10.406 1 94 232 MET B N 1
ATOM 4294 C CA . MET B 1 232 ? 7.812 -32.469 -10.352 1 94 232 MET B CA 1
ATOM 4295 C C . MET B 1 232 ? 7.113 -33.375 -9.32 1 94 232 MET B C 1
ATOM 4297 O O . MET B 1 232 ? 6.273 -32.875 -8.562 1 94 232 MET B O 1
ATOM 4301 N N . CYS B 1 233 ? 7.445 -34.594 -9.312 1 92.38 233 CYS B N 1
ATOM 4302 C CA . CYS B 1 233 ? 6.84 -35.531 -8.375 1 92.38 233 CYS B CA 1
ATOM 4303 C C . CYS B 1 233 ? 7.164 -35.156 -6.938 1 92.38 233 CYS B C 1
ATOM 4305 O O . CYS B 1 233 ? 6.328 -35.312 -6.047 1 92.38 233 CYS B O 1
ATOM 4307 N N . LYS B 1 234 ? 8.328 -34.719 -6.75 1 92.38 234 LYS B N 1
ATOM 4308 C CA . LYS B 1 234 ? 8.711 -34.25 -5.414 1 92.38 234 LYS B CA 1
ATOM 4309 C C . LYS B 1 234 ? 7.82 -33.125 -4.949 1 92.38 234 LYS B C 1
ATOM 4311 O O . LYS B 1 234 ? 7.398 -33.062 -3.791 1 92.38 234 LYS B O 1
ATOM 4316 N N . VAL B 1 235 ? 7.586 -32.156 -5.809 1 90.31 235 VAL B N 1
ATOM 4317 C CA . VAL B 1 235 ? 6.734 -31.016 -5.5 1 90.31 235 VAL B CA 1
ATOM 4318 C C . VAL B 1 235 ? 5.328 -31.5 -5.16 1 90.31 235 VAL B C 1
ATOM 4320 O O . VAL B 1 235 ? 4.711 -31.016 -4.203 1 90.31 235 VAL B O 1
ATOM 4323 N N . VAL B 1 236 ? 4.824 -32.438 -5.906 1 90.5 236 VAL B N 1
ATOM 4324 C CA . VAL B 1 236 ? 3.498 -33 -5.684 1 90.5 236 VAL B CA 1
ATOM 4325 C C . VAL B 1 236 ? 3.441 -33.656 -4.312 1 90.5 236 VAL B C 1
ATOM 4327 O O . VAL B 1 236 ? 2.486 -33.469 -3.559 1 90.5 236 VAL B O 1
ATOM 4330 N N . GLU B 1 237 ? 4.445 -34.375 -4.074 1 90.12 237 GLU B N 1
ATOM 4331 C CA . GLU B 1 237 ? 4.52 -35.062 -2.793 1 90.12 237 GLU B CA 1
ATOM 4332 C C . GLU B 1 237 ? 4.543 -34.094 -1.63 1 90.12 237 GLU B C 1
ATOM 4334 O O . GLU B 1 237 ? 3.85 -34.281 -0.629 1 90.12 237 GLU B O 1
ATOM 4339 N N . GLU B 1 238 ? 5.383 -33.188 -1.77 1 88.25 238 GLU B N 1
ATOM 4340 C CA . GLU B 1 238 ? 5.488 -32.156 -0.72 1 88.25 238 GLU B CA 1
ATOM 4341 C C . GLU B 1 238 ? 4.16 -31.438 -0.51 1 88.25 238 GLU B C 1
ATOM 4343 O O . GLU B 1 238 ? 3.768 -31.172 0.626 1 88.25 238 GLU B O 1
ATOM 4348 N N . ARG B 1 239 ? 3.516 -31.109 -1.528 1 85.44 239 ARG B N 1
ATOM 4349 C CA . ARG B 1 239 ? 2.219 -30.453 -1.439 1 85.44 239 ARG B CA 1
ATOM 4350 C C . ARG B 1 239 ? 1.188 -31.359 -0.769 1 85.44 239 ARG B C 1
ATOM 4352 O O . ARG B 1 239 ? 0.375 -30.891 0.032 1 85.44 239 ARG B O 1
ATOM 4359 N N . ALA B 1 240 ? 1.229 -32.562 -1.146 1 83.94 240 ALA B N 1
ATOM 4360 C CA . ALA B 1 240 ? 0.326 -33.531 -0.539 1 83.94 240 ALA B CA 1
ATOM 4361 C C . ALA B 1 240 ? 0.541 -33.625 0.97 1 83.94 240 ALA B C 1
ATOM 4363 O O . ALA B 1 240 ? -0.422 -33.688 1.736 1 83.94 240 ALA B O 1
ATOM 4364 N N . LYS B 1 241 ? 1.739 -33.625 1.295 1 86.56 241 LYS B N 1
ATOM 4365 C CA . LYS B 1 241 ? 2.076 -33.656 2.715 1 86.56 241 LYS B CA 1
ATOM 4366 C C . LYS B 1 241 ? 1.575 -32.406 3.424 1 86.56 241 LYS B C 1
ATOM 4368 O O . LYS B 1 241 ? 1.05 -32.469 4.535 1 86.56 241 LYS B O 1
ATOM 4373 N N . GLU B 1 242 ? 1.803 -31.297 2.799 1 83.19 242 GLU B N 1
ATOM 4374 C CA . GLU B 1 242 ? 1.327 -30.031 3.357 1 83.19 242 GLU B CA 1
ATOM 4375 C C . GLU B 1 242 ? -0.191 -30.031 3.512 1 83.19 242 GLU B C 1
ATOM 4377 O O . GLU B 1 242 ? -0.717 -29.578 4.531 1 83.19 242 GLU B O 1
ATOM 4382 N N . TYR B 1 243 ? -0.842 -30.469 2.516 1 81.69 243 TYR B N 1
ATOM 4383 C CA . TYR B 1 243 ? -2.299 -30.547 2.557 1 81.69 243 TYR B CA 1
ATOM 4384 C C . TYR B 1 243 ? -2.766 -31.469 3.672 1 81.69 243 TYR B C 1
ATOM 4386 O O . TYR B 1 243 ? -3.74 -31.172 4.367 1 81.69 243 TYR B O 1
ATOM 4394 N N . ALA B 1 244 ? -2.084 -32.531 3.713 1 82.38 244 ALA B N 1
ATOM 4395 C CA . ALA B 1 244 ? -2.414 -33.5 4.773 1 82.38 244 ALA B CA 1
ATOM 4396 C C . ALA B 1 244 ? -2.201 -32.875 6.152 1 82.38 244 ALA B C 1
ATOM 4398 O O . ALA B 1 244 ? -3.033 -33.031 7.047 1 82.38 244 ALA B O 1
ATOM 4399 N N . ALA B 1 245 ? -1.166 -32.188 6.277 1 84.12 245 ALA B N 1
ATOM 4400 C CA . ALA B 1 245 ? -0.871 -31.516 7.535 1 84.12 245 ALA B CA 1
ATOM 4401 C C . ALA B 1 245 ? -1.923 -30.453 7.848 1 84.12 245 ALA B C 1
ATOM 4403 O O . ALA B 1 245 ? -2.389 -30.344 8.984 1 84.12 245 ALA B O 1
ATOM 4404 N N . ASP B 1 246 ? -2.258 -29.719 6.926 1 81.44 246 ASP B N 1
ATOM 4405 C CA . ASP B 1 246 ? -3.287 -28.688 7.082 1 81.44 246 ASP B CA 1
ATOM 4406 C C . ASP B 1 246 ? -4.629 -29.312 7.457 1 81.44 246 ASP B C 1
ATOM 4408 O O . ASP B 1 246 ? -5.348 -28.797 8.312 1 81.44 246 ASP B O 1
ATOM 4412 N N . ALA B 1 247 ? -4.914 -30.344 6.734 1 81.19 247 ALA B N 1
ATOM 4413 C CA . ALA B 1 247 ? -6.16 -31.062 7.016 1 81.19 247 ALA B CA 1
ATOM 4414 C C . ALA B 1 247 ? -6.184 -31.578 8.453 1 81.19 247 ALA B C 1
ATOM 4416 O O . ALA B 1 247 ? -7.207 -31.5 9.133 1 81.19 247 ALA B O 1
ATOM 4417 N N . LEU B 1 248 ? -5.129 -32.094 8.812 1 84.94 248 LEU B N 1
ATOM 4418 C CA . LEU B 1 248 ? -5.008 -32.562 10.18 1 84.94 248 LEU B CA 1
ATOM 4419 C C . LEU B 1 248 ? -5.18 -31.438 11.18 1 84.94 248 LEU B C 1
ATOM 4421 O O . LEU B 1 248 ? -5.859 -31.578 12.195 1 84.94 248 LEU B O 1
ATOM 4425 N N . GLN B 1 249 ? -4.527 -30.359 10.898 1 83.19 249 GLN B N 1
ATOM 4426 C CA . GLN B 1 249 ? -4.656 -29.188 11.758 1 83.19 249 GLN B CA 1
ATOM 4427 C C . GLN B 1 249 ? -6.102 -28.703 11.805 1 83.19 249 GLN B C 1
ATOM 4429 O O . GLN B 1 249 ? -6.609 -28.344 12.875 1 83.19 249 GLN B O 1
ATOM 4434 N N . LYS B 1 250 ? -6.727 -28.641 10.703 1 83.31 250 LYS B N 1
ATOM 4435 C CA . LYS B 1 250 ? -8.125 -28.219 10.641 1 83.31 250 LYS B CA 1
ATOM 4436 C C . LYS B 1 250 ? -9.016 -29.172 11.422 1 83.31 250 LYS B C 1
ATOM 4438 O O . LYS B 1 250 ? -9.961 -28.734 12.094 1 83.31 250 LYS B O 1
ATOM 4443 N N . GLU B 1 251 ? -8.688 -30.359 11.211 1 86.25 251 GLU B N 1
ATOM 4444 C CA . GLU B 1 251 ? -9.43 -31.375 11.961 1 86.25 251 GLU B CA 1
ATOM 4445 C C . GLU B 1 251 ? -9.242 -31.188 13.469 1 86.25 251 GLU B C 1
ATOM 4447 O O . GLU B 1 251 ? -10.195 -31.312 14.242 1 86.25 251 GLU B O 1
ATOM 4452 N N . LYS B 1 252 ? -8.07 -30.953 13.812 1 87.62 252 LYS B N 1
ATOM 4453 C CA . LYS B 1 252 ? -7.777 -30.688 15.227 1 87.62 252 LYS B CA 1
ATOM 4454 C C . LYS B 1 252 ? -8.523 -29.469 15.719 1 87.62 252 LYS B C 1
ATOM 4456 O O . LYS B 1 252 ? -9.086 -29.469 16.812 1 87.62 252 LYS B O 1
ATOM 4461 N N . VAL B 1 253 ? -8.484 -28.438 14.977 1 88.44 253 VAL B N 1
ATOM 4462 C CA . VAL B 1 253 ? -9.188 -27.219 15.344 1 88.44 253 VAL B CA 1
ATOM 4463 C C . VAL B 1 253 ? -10.688 -27.484 15.445 1 88.44 253 VAL B C 1
ATOM 4465 O O . VAL B 1 253 ? -11.344 -27 16.375 1 88.44 253 VAL B O 1
ATOM 4468 N N . ALA B 1 254 ? -11.188 -28.25 14.539 1 89.31 254 ALA B N 1
ATOM 4469 C CA . ALA B 1 254 ? -12.594 -28.625 14.586 1 89.31 254 ALA B CA 1
ATOM 4470 C C . ALA B 1 254 ? -12.906 -29.422 15.852 1 89.31 254 ALA B C 1
ATOM 4472 O O . ALA B 1 254 ? -13.945 -29.203 16.484 1 89.31 254 ALA B O 1
ATOM 4473 N N . ASP B 1 255 ? -12.008 -30.266 16.125 1 91.38 255 ASP B N 1
ATOM 4474 C CA . ASP B 1 255 ? -12.18 -31.047 17.344 1 91.38 255 ASP B CA 1
ATOM 4475 C C . ASP B 1 255 ? -12.164 -30.156 18.578 1 91.38 255 ASP B C 1
ATOM 4477 O O . ASP B 1 255 ? -12.969 -30.344 19.484 1 91.38 255 ASP B O 1
ATOM 4481 N N . ILE B 1 256 ? -11.258 -29.281 18.609 1 91.44 256 ILE B N 1
ATOM 4482 C CA . ILE B 1 256 ? -11.172 -28.328 19.719 1 91.44 256 ILE B CA 1
ATOM 4483 C C . ILE B 1 256 ? -12.477 -27.547 19.828 1 91.44 256 ILE B C 1
ATOM 4485 O O . ILE B 1 256 ? -13.039 -27.422 20.922 1 91.44 256 ILE B O 1
ATOM 4489 N N . ARG B 1 257 ? -12.961 -27.109 18.734 1 91.81 257 ARG B N 1
ATOM 4490 C CA . ARG B 1 257 ? -14.195 -26.328 18.719 1 91.81 257 ARG B CA 1
ATOM 4491 C C . ARG B 1 257 ? -15.367 -27.156 19.234 1 91.81 257 ARG B C 1
ATOM 4493 O O . ARG B 1 257 ? -16.203 -26.656 20 1 91.81 257 ARG B O 1
ATOM 4500 N N . ARG B 1 258 ? -15.445 -28.344 18.812 1 92.19 258 ARG B N 1
ATOM 4501 C CA . ARG B 1 258 ? -16.5 -29.25 19.25 1 92.19 258 ARG B CA 1
ATOM 4502 C C . ARG B 1 258 ? -16.484 -29.438 20.766 1 92.19 258 ARG B C 1
ATOM 4504 O O . ARG B 1 258 ? -17.531 -29.453 21.406 1 92.19 258 ARG B O 1
ATOM 4511 N N . MET B 1 259 ? -15.305 -29.562 21.25 1 92.94 259 MET B N 1
ATOM 4512 C CA . MET B 1 259 ? -15.164 -29.766 22.688 1 92.94 259 MET B CA 1
ATOM 4513 C C . MET B 1 259 ? -15.461 -28.469 23.453 1 92.94 259 MET B C 1
ATOM 4515 O O . MET B 1 259 ? -16.047 -28.5 24.531 1 92.94 259 MET B O 1
ATOM 4519 N N . LEU B 1 260 ? -15.039 -27.375 22.906 1 92.56 260 LEU B N 1
ATOM 4520 C CA . LEU B 1 260 ? -15.32 -26.094 23.531 1 92.56 260 LEU B CA 1
ATOM 4521 C C . LEU B 1 260 ? -16.828 -25.828 23.578 1 92.56 260 LEU B C 1
ATOM 4523 O O . LEU B 1 260 ? -17.328 -25.312 24.578 1 92.56 260 LEU B O 1
ATOM 4527 N N . ASP B 1 261 ? -17.484 -26.203 22.547 1 92 261 ASP B N 1
ATOM 4528 C CA . ASP B 1 261 ? -18.922 -25.984 22.438 1 92 261 ASP B CA 1
ATOM 4529 C C . ASP B 1 261 ? -19.703 -26.781 23.484 1 92 261 ASP B C 1
ATOM 4531 O O . ASP B 1 261 ? -20.781 -26.391 23.891 1 92 261 ASP B O 1
ATOM 4535 N N . LYS B 1 262 ? -19.172 -27.812 23.875 1 91.31 262 LYS B N 1
ATOM 4536 C CA . LYS B 1 262 ? -19.812 -28.672 24.875 1 91.31 262 LYS B CA 1
ATOM 4537 C C . LYS B 1 262 ? -19.75 -28.016 26.25 1 91.31 262 LYS B C 1
ATOM 4539 O O . LYS B 1 262 ? -20.531 -28.375 27.156 1 91.31 262 LYS B O 1
ATOM 4544 N N . GLN B 1 263 ? -18.828 -27.047 26.406 1 89 263 GLN B N 1
ATOM 4545 C CA . GLN B 1 263 ? -18.672 -26.297 27.656 1 89 263 GLN B CA 1
ATOM 4546 C C . GLN B 1 263 ? -18.5 -27.234 28.844 1 89 263 GLN B C 1
ATOM 4548 O O . GLN B 1 263 ? -18.984 -26.953 29.938 1 89 263 GLN B O 1
ATOM 4553 N N . LYS B 1 264 ? -18.047 -28.328 28.688 1 91.12 264 LYS B N 1
ATOM 4554 C CA . LYS B 1 264 ? -17.875 -29.328 29.75 1 91.12 264 LYS B CA 1
ATOM 4555 C C . LYS B 1 264 ? -16.406 -29.469 30.141 1 91.12 264 LYS B C 1
ATOM 4557 O O . LYS B 1 264 ? -16.094 -30.047 31.188 1 91.12 264 LYS B O 1
ATOM 4562 N N . TYR B 1 265 ? -15.508 -29.016 29.328 1 93.44 265 TYR B N 1
ATOM 4563 C CA . TYR B 1 265 ? -14.07 -29.219 29.516 1 93.44 265 TYR B CA 1
ATOM 4564 C C . TYR B 1 265 ? -13.352 -27.891 29.688 1 93.44 265 TYR B C 1
ATOM 4566 O O . TYR B 1 265 ? -13.719 -26.891 29.062 1 93.44 265 TYR B O 1
ATOM 4574 N N . SER B 1 266 ? -12.43 -27.922 30.578 1 94.19 266 SER B N 1
ATOM 4575 C CA . SER B 1 266 ? -11.539 -26.766 30.641 1 94.19 266 SER B CA 1
ATOM 4576 C C . SER B 1 266 ? -10.586 -26.734 29.453 1 94.19 266 SER B C 1
ATOM 4578 O O . SER B 1 266 ? -10.422 -27.734 28.75 1 94.19 266 SER B O 1
ATOM 4580 N N . HIS B 1 267 ? -10.016 -25.594 29.172 1 95.06 267 HIS B N 1
ATOM 4581 C CA . HIS B 1 267 ? -9.062 -25.469 28.078 1 95.06 267 HIS B CA 1
ATOM 4582 C C . HIS B 1 267 ? -7.891 -26.438 28.266 1 95.06 267 HIS B C 1
ATOM 4584 O O . HIS B 1 267 ? -7.414 -27.031 27.297 1 95.06 267 HIS B O 1
ATOM 4590 N N . GLU B 1 268 ? -7.469 -26.578 29.547 1 94.69 268 GLU B N 1
ATOM 4591 C CA . GLU B 1 268 ? -6.371 -27.5 29.859 1 94.69 268 GLU B CA 1
ATOM 4592 C C . GLU B 1 268 ? -6.758 -28.938 29.547 1 94.69 268 GLU B C 1
ATOM 4594 O O . GLU B 1 268 ? -5.949 -29.703 29.016 1 94.69 268 GLU B O 1
ATOM 4599 N N . GLU B 1 269 ? -7.957 -29.297 29.859 1 94.25 269 GLU B N 1
ATOM 4600 C CA . GLU B 1 269 ? -8.445 -30.641 29.594 1 94.25 269 GLU B CA 1
ATOM 4601 C C . GLU B 1 269 ? -8.516 -30.922 28.094 1 94.25 269 GLU B C 1
ATOM 4603 O O . GLU B 1 269 ? -8.172 -32.031 27.641 1 94.25 269 GLU B O 1
ATOM 4608 N N . ILE B 1 270 ? -9.039 -30.016 27.391 1 95.06 270 ILE B N 1
ATOM 4609 C CA . ILE B 1 270 ? -9.141 -30.156 25.938 1 95.06 270 ILE B CA 1
ATOM 4610 C C . ILE B 1 270 ? -7.746 -30.344 25.344 1 95.06 270 ILE B C 1
ATOM 4612 O O . ILE B 1 270 ? -7.543 -31.234 24.5 1 95.06 270 ILE B O 1
ATOM 4616 N N . ALA B 1 271 ? -6.785 -29.578 25.797 1 93.69 271 ALA B N 1
ATOM 4617 C CA . ALA B 1 271 ? -5.41 -29.672 25.312 1 93.69 271 ALA B CA 1
ATOM 4618 C C . ALA B 1 271 ? -4.836 -31.062 25.562 1 93.69 271 ALA B C 1
ATOM 4620 O O . ALA B 1 271 ? -4.172 -31.641 24.688 1 93.69 271 ALA B O 1
ATOM 4621 N N . GLU B 1 272 ? -5.086 -31.531 26.703 1 92.88 272 GLU B N 1
ATOM 4622 C CA . GLU B 1 272 ? -4.578 -32.844 27.078 1 92.88 272 GLU B CA 1
ATOM 4623 C C . GLU B 1 272 ? -5.258 -33.969 26.281 1 92.88 272 GLU B C 1
ATOM 4625 O O . GLU B 1 272 ? -4.594 -34.875 25.781 1 92.88 272 GLU B O 1
ATOM 4630 N N . ASN B 1 273 ? -6.566 -33.875 26.141 1 92.06 273 ASN B N 1
ATOM 4631 C CA . ASN B 1 273 ? -7.34 -34.906 25.469 1 92.06 273 ASN B CA 1
ATOM 4632 C C . ASN B 1 273 ? -6.98 -35 23.984 1 92.06 273 ASN B C 1
ATOM 4634 O O . ASN B 1 273 ? -6.988 -36.094 23.406 1 92.06 273 ASN B O 1
ATOM 4638 N N . LEU B 1 274 ? -6.766 -33.906 23.438 1 92.62 274 LEU B N 1
ATOM 4639 C CA . LEU B 1 274 ? -6.523 -33.844 22 1 92.62 274 LEU B CA 1
ATOM 4640 C C . LEU B 1 274 ? -5.031 -33.781 21.703 1 92.62 274 LEU B C 1
ATOM 4642 O O . LEU B 1 274 ? -4.625 -33.75 20.531 1 92.62 274 LEU B O 1
ATOM 4646 N N . ASN B 1 275 ? -4.152 -33.75 22.734 1 91.25 275 ASN B N 1
ATOM 4647 C CA . ASN B 1 275 ? -2.701 -33.656 22.625 1 91.25 275 ASN B CA 1
ATOM 4648 C C . ASN B 1 275 ? -2.281 -32.469 21.781 1 91.25 275 ASN B C 1
ATOM 4650 O O . ASN B 1 275 ? -1.542 -32.594 20.812 1 91.25 275 ASN B O 1
ATOM 4654 N N . VAL B 1 276 ? -2.795 -31.297 22.156 1 91.62 276 VAL B N 1
ATOM 4655 C CA . VAL B 1 276 ? -2.436 -30.031 21.516 1 91.62 276 VAL B CA 1
ATOM 4656 C C . VAL B 1 276 ? -1.996 -29.031 22.578 1 91.62 276 VAL B C 1
ATOM 4658 O O . VAL B 1 276 ? -2.193 -29.266 23.781 1 91.62 276 VAL B O 1
ATOM 4661 N N . SER B 1 277 ? -1.362 -28.078 22.172 1 90.5 277 SER B N 1
ATOM 4662 C CA . SER B 1 277 ? -0.914 -27.047 23.109 1 90.5 277 SER B CA 1
ATOM 4663 C C . SER B 1 277 ? -2.09 -26.25 23.656 1 90.5 277 SER B C 1
ATOM 4665 O O . SER B 1 277 ? -3.1 -26.078 22.984 1 90.5 277 SER B O 1
ATOM 4667 N N . LEU B 1 278 ? -1.889 -25.797 24.891 1 91.75 278 LEU B N 1
ATOM 4668 C CA . LEU B 1 278 ? -2.893 -24.938 25.5 1 91.75 278 LEU B CA 1
ATOM 4669 C C . LEU B 1 278 ? -3.061 -23.641 24.703 1 91.75 278 LEU B C 1
ATOM 4671 O O . LEU B 1 278 ? -4.168 -23.125 24.609 1 91.75 278 LEU B O 1
ATOM 4675 N N . GLU B 1 279 ? -1.973 -23.25 24.156 1 89.56 279 GLU B N 1
ATOM 4676 C CA . GLU B 1 279 ? -1.985 -22.016 23.375 1 89.56 279 GLU B CA 1
ATOM 4677 C C . GLU B 1 279 ? -2.936 -22.141 22.188 1 89.56 279 GLU B C 1
ATOM 4679 O O . GLU B 1 279 ? -3.684 -21.203 21.875 1 89.56 279 GLU B O 1
ATOM 4684 N N . LEU B 1 280 ? -2.893 -23.234 21.594 1 90 280 LEU B N 1
ATOM 4685 C CA . LEU B 1 280 ? -3.754 -23.453 20.438 1 90 280 LEU B CA 1
ATOM 4686 C C . LEU B 1 280 ? -5.223 -23.453 20.844 1 90 280 LEU B C 1
ATOM 4688 O O . LEU B 1 280 ? -6.066 -22.891 20.141 1 90 280 LEU B O 1
ATOM 4692 N N . VAL B 1 281 ? -5.508 -24.031 21.969 1 92.19 281 VAL B N 1
ATOM 4693 C CA . VAL B 1 281 ? -6.879 -24.078 22.469 1 92.19 281 VAL B CA 1
ATOM 4694 C C . VAL B 1 281 ? -7.379 -22.672 22.734 1 92.19 281 VAL B C 1
ATOM 4696 O O . VAL B 1 281 ? -8.492 -22.312 22.344 1 92.19 281 VAL B O 1
ATOM 4699 N N . ASP B 1 282 ? -6.527 -21.891 23.312 1 90.88 282 ASP B N 1
ATOM 4700 C CA . ASP B 1 282 ? -6.887 -20.516 23.625 1 90.88 282 ASP B CA 1
ATOM 4701 C C . ASP B 1 282 ? -7.133 -19.703 22.344 1 90.88 282 ASP B C 1
ATOM 4703 O O . ASP B 1 282 ? -8.047 -18.875 22.297 1 90.88 282 ASP B O 1
ATOM 4707 N N . GLU B 1 283 ? -6.355 -19.984 21.344 1 86.56 283 GLU B N 1
ATOM 4708 C CA . GLU B 1 283 ? -6.488 -19.266 20.078 1 86.56 283 GLU B CA 1
ATOM 4709 C C . GLU B 1 283 ? -7.797 -19.625 19.375 1 86.56 283 GLU B C 1
ATOM 4711 O O . GLU B 1 283 ? -8.453 -18.75 18.797 1 86.56 283 GLU B O 1
ATOM 4716 N N . VAL B 1 284 ? -8.133 -20.828 19.438 1 88.88 284 VAL B N 1
ATOM 4717 C CA . VAL B 1 284 ? -9.383 -21.281 18.812 1 88.88 284 VAL B CA 1
ATOM 4718 C C . VAL B 1 284 ? -10.57 -20.688 19.578 1 88.88 284 VAL B C 1
ATOM 4720 O O . VAL B 1 284 ? -11.531 -20.219 18.953 1 88.88 284 VAL B O 1
ATOM 4723 N N . ALA B 1 285 ? -10.438 -20.641 20.844 1 88 285 ALA B N 1
ATOM 4724 C CA . ALA B 1 285 ? -11.508 -20.125 21.688 1 88 285 ALA B CA 1
ATOM 4725 C C . ALA B 1 285 ? -11.727 -18.641 21.453 1 88 285 ALA B C 1
ATOM 4727 O O . ALA B 1 285 ? -12.859 -18.156 21.5 1 88 285 ALA B O 1
ATOM 4728 N N . SER B 1 286 ? -10.664 -17.938 21.156 1 81.19 286 SER B N 1
ATOM 4729 C CA . SER B 1 286 ? -10.742 -16.5 20.984 1 81.19 286 SER B CA 1
ATOM 4730 C C . SER B 1 286 ? -11.156 -16.125 19.562 1 81.19 286 SER B C 1
ATOM 4732 O O . SER B 1 286 ? -11.406 -14.961 19.266 1 81.19 286 SER B O 1
ATOM 4734 N N . GLY B 1 287 ? -11.242 -17.156 18.703 1 74.31 287 GLY B N 1
ATOM 4735 C CA . GLY B 1 287 ? -11.633 -16.906 17.328 1 74.31 287 GLY B CA 1
ATOM 4736 C C . GLY B 1 287 ? -10.469 -16.484 16.453 1 74.31 287 GLY B C 1
ATOM 4737 O O . GLY B 1 287 ? -10.672 -16.109 15.289 1 74.31 287 GLY B O 1
ATOM 4738 N N . LYS B 1 288 ? -9.336 -16.469 17.047 1 62.88 288 LYS B N 1
ATOM 4739 C CA . LYS B 1 288 ? -8.156 -16.078 16.266 1 62.88 288 LYS B CA 1
ATOM 4740 C C . LYS B 1 288 ? -7.836 -17.109 15.188 1 62.88 288 LYS B C 1
ATOM 4742 O O . LYS B 1 288 ? -7.258 -16.766 14.156 1 62.88 288 LYS B O 1
ATOM 4747 N N . VAL B 1 289 ? -8.102 -18.344 15.609 1 66.94 289 VAL B N 1
ATOM 4748 C CA . VAL B 1 289 ? -7.93 -19.406 14.633 1 66.94 289 VAL B CA 1
ATOM 4749 C C . VAL B 1 289 ? -9.297 -19.938 14.195 1 66.94 289 VAL B C 1
ATOM 4751 O O . VAL B 1 289 ? -10.141 -20.281 15.031 1 66.94 289 VAL B O 1
ATOM 4754 N N . ALA B 1 290 ? -9.578 -19.812 12.93 1 55.88 290 ALA B N 1
ATOM 4755 C CA . ALA B 1 290 ? -10.852 -20.312 12.422 1 55.88 290 ALA B CA 1
ATOM 4756 C C . ALA B 1 290 ? -10.703 -21.703 11.812 1 55.88 290 ALA B C 1
ATOM 4758 O O . ALA B 1 290 ? -9.664 -22.016 11.227 1 55.88 290 ALA B O 1
#

pLDDT: mean 87.77, std 18.59, range [21.06, 98.81]

Radius of gyration: 30.59 Å; Cα contacts (8 Å, |Δi|>4): 941; chains: 2; bounding box: 66×120×64 Å